Protein AF-0000000080815130 (afdb_homodimer)

InterPro domains:
  IPR001870 B30.2/SPRY domain [PS50188] (35-222)
  IPR003877 SPRY domain [PF00622] (107-209)
  IPR003877 SPRY domain [SM00449] (105-220)
  IPR003879 Butyrophylin-like, SPRY domain [PR01407] (51-68)
  IPR003879 Butyrophylin-like, SPRY domain [PR01407] (68-85)
  IPR003879 Butyrophylin-like, SPRY domain [PR01407] (90-114)
  IPR003879 Butyrophylin-like, SPRY domain [PR01407] (159-183)
  IPR003879 Butyrophylin-like, SPRY domain [PR01407] (189-207)
  IPR006574 SPRY-associated [PF13765] (55-103)
  IPR006574 SPRY-associated [SM00589] (52-104)
  IPR013320 Concanavalin A-like lectin/glucanase domain superfamily [SSF49899] (47-218)
  IPR043136 B30.2/SPRY domain superfamily [G3DSA:2.60.120.920] (41-221)
  IPR050143 Tripartite motif-containing [PTHR24103] (24-208)

pLDDT: mean 78.41, std 22.87, range [30.05, 98.38]

Radius of gyration: 26.09 Å; Cα contacts (8 Å, |Δi|>4): 873; chains: 2; bounding box: 46×96×56 Å

Foldseek 3Di:
DVVVVLVVLVVVVVVVVVPDPPDPVVCVVVCVVCVVPPDLLVVVVVLCVPAEDFKFWDPVQWAPQKDADPVRFKIFGDDPPDPPVPPDDPDDFKTKTWIPDKAQADKHKWKKFDAPAQKKKWFKWFDDPPDPDDDPIFTFIWMHDPRWTWTDGPRIDTWDDPDDARMKMWMDHNVQQKIWIARPVVRHTTDMDGDNHPGIMIIMMIGGNDGRMMGIDGPVND/DVVVVLVVLVVVVVVVVVPDPPDPVVCVVVCVVCVVPPDLLVVVVVLCVPAEDFKFWDPVQWAPQKDADPVRFKIFGDDPPDPPVPPDDPDDFKTKTWIPDKAQADKHKWKKFDAPAQKKKWFKWFDDPPDPDDDPIFTFIWMHDPRWTWTDGPRIDTWDDPDDARMKMWMDHNVQQKIWIARPVVRHTTDMDHDNHPGIMIIMMIGGNDGRMMGIDGPVND

Organism: Erinaceus europaeus (NCBI:txid9365)

Structure (mmCIF, N/CA/C/O backbone):
data_AF-0000000080815130-model_v1
#
loop_
_entity.id
_entity.type
_entity.pdbx_description
1 polymer 'Tripartite motif-containing protein 75-like'
#
loop_
_atom_site.group_PDB
_atom_site.id
_atom_site.type_symbol
_atom_site.label_atom_id
_atom_site.label_alt_id
_atom_site.label_comp_id
_atom_site.label_asym_id
_atom_site.label_entity_id
_atom_site.label_seq_id
_atom_site.pdbx_PDB_ins_code
_atom_site.Cartn_x
_atom_site.Cartn_y
_atom_site.Cartn_z
_atom_site.occupancy
_atom_site.B_iso_or_equiv
_atom_site.auth_seq_id
_atom_site.auth_comp_id
_atom_site.auth_asym_id
_atom_site.auth_atom_id
_atom_site.pdbx_PDB_model_num
ATOM 1 N N . MET A 1 1 ? 14.438 32.531 4.113 1 30.05 1 MET A N 1
ATOM 2 C CA . MET A 1 1 ? 14.883 32.594 2.725 1 30.05 1 MET A CA 1
ATOM 3 C C . MET A 1 1 ? 14.625 31.281 2.01 1 30.05 1 MET A C 1
ATOM 5 O O . MET A 1 1 ? 14.953 31.125 0.829 1 30.05 1 MET A O 1
ATOM 9 N N . PRO A 1 2 ? 14.461 30.25 2.77 1 33.62 2 PRO A N 1
ATOM 10 C CA . PRO A 1 2 ? 14.258 28.922 2.205 1 33.62 2 PRO A CA 1
ATOM 11 C C . PRO A 1 2 ? 12.867 28.734 1.607 1 33.62 2 PRO A C 1
ATOM 13 O O . PRO A 1 2 ? 12.695 27.969 0.656 1 33.62 2 PRO A O 1
ATOM 16 N N . ASP A 1 3 ? 11.914 29.516 2.076 1 37.28 3 ASP A N 1
ATOM 17 C CA . ASP A 1 3 ? 10.531 29.484 1.598 1 37.28 3 ASP A CA 1
ATOM 18 C C . ASP A 1 3 ? 10.445 29.953 0.15 1 37.28 3 ASP A C 1
ATOM 20 O O . ASP A 1 3 ? 9.672 29.406 -0.642 1 37.28 3 ASP A O 1
ATOM 24 N N . MET A 1 4 ? 11.195 31.031 -0.227 1 35.88 4 MET A N 1
ATOM 25 C CA . MET A 1 4 ? 11.211 31.578 -1.583 1 35.88 4 MET A CA 1
ATOM 26 C C . MET A 1 4 ? 11.781 30.562 -2.568 1 35.88 4 MET A C 1
ATOM 28 O O . MET A 1 4 ? 11.469 30.594 -3.758 1 35.88 4 MET A O 1
ATOM 32 N N . LYS A 1 5 ? 12.531 29.688 -2.033 1 39.91 5 LYS A N 1
ATOM 33 C CA . LYS A 1 5 ? 13.133 28.719 -2.949 1 39.91 5 LYS A CA 1
ATOM 34 C C . LYS A 1 5 ? 12.117 27.656 -3.359 1 39.91 5 LYS A C 1
ATOM 36 O O . LYS A 1 5 ? 12.086 27.234 -4.52 1 39.91 5 LYS A O 1
ATOM 41 N N . LEU A 1 6 ? 11.344 27.188 -2.412 1 38.28 6 LEU A N 1
ATOM 42 C CA . LEU A 1 6 ? 10.32 26.219 -2.764 1 38.28 6 LEU A CA 1
ATOM 43 C C . LEU A 1 6 ? 9.32 26.797 -3.75 1 38.28 6 LEU A C 1
ATOM 45 O O . LEU A 1 6 ? 8.953 26.156 -4.734 1 38.28 6 LEU A O 1
ATOM 49 N N . LEU A 1 7 ? 9 28.062 -3.531 1 42.09 7 LEU A N 1
ATOM 50 C CA . LEU A 1 7 ? 8.078 28.734 -4.445 1 42.09 7 LEU A CA 1
ATOM 51 C C . LEU A 1 7 ? 8.727 28.922 -5.816 1 42.09 7 LEU A C 1
ATOM 53 O O . LEU A 1 7 ? 8.07 28.75 -6.844 1 42.09 7 LEU A O 1
ATOM 57 N N . SER A 1 8 ? 9.945 29.25 -5.816 1 46.03 8 SER A N 1
ATOM 58 C CA . SER A 1 8 ? 10.648 29.422 -7.086 1 46.03 8 SER A CA 1
ATOM 59 C C . SER A 1 8 ? 10.82 28.094 -7.801 1 46.03 8 SER A C 1
ATOM 61 O O . SER A 1 8 ? 10.75 28.016 -9.031 1 46.03 8 SER A O 1
ATOM 63 N N . GLU A 1 9 ? 11 27.109 -7.008 1 40.75 9 GLU A N 1
ATOM 64 C CA . GLU A 1 9 ? 11.133 25.797 -7.613 1 40.75 9 GLU A CA 1
ATOM 65 C C . GLU A 1 9 ? 9.789 25.297 -8.148 1 40.75 9 GLU A C 1
ATOM 67 O O . GLU A 1 9 ? 9.727 24.703 -9.234 1 40.75 9 GLU A O 1
ATOM 72 N N . VAL A 1 10 ? 8.766 25.688 -7.531 1 42.09 10 VAL A N 1
ATOM 73 C CA . VAL A 1 10 ? 7.43 25.359 -8.023 1 42.09 10 VAL A CA 1
ATOM 74 C C . VAL A 1 10 ? 7.156 26.141 -9.312 1 42.09 10 VAL A C 1
ATOM 76 O O . VAL A 1 10 ? 6.629 25.578 -10.273 1 42.09 10 VAL A O 1
ATOM 79 N N . LYS A 1 11 ? 7.539 27.391 -9.281 1 42.78 11 LYS A N 1
ATOM 80 C CA . LYS A 1 11 ? 7.367 28.172 -10.5 1 42.78 11 LYS A CA 1
ATOM 81 C C . LYS A 1 11 ? 8.18 27.594 -11.648 1 42.78 11 LYS A C 1
ATOM 83 O O . LYS A 1 11 ? 7.707 27.547 -12.789 1 42.78 11 LYS A O 1
ATOM 88 N N . ARG A 1 12 ? 9.32 27.078 -11.406 1 38.91 12 ARG A N 1
ATOM 89 C CA . ARG A 1 12 ? 10.172 26.5 -12.438 1 38.91 12 ARG A CA 1
ATOM 90 C C . ARG A 1 12 ? 9.586 25.188 -12.945 1 38.91 12 ARG A C 1
ATOM 92 O O . ARG A 1 12 ? 9.562 24.922 -14.148 1 38.91 12 ARG A O 1
ATOM 99 N N . ILE A 1 13 ? 9.07 24.453 -12.047 1 38.16 13 ILE A N 1
ATOM 100 C CA . ILE A 1 13 ? 8.547 23.156 -12.453 1 38.16 13 ILE A CA 1
ATOM 101 C C . ILE A 1 13 ? 7.258 23.344 -13.25 1 38.16 13 ILE A C 1
ATOM 103 O O . ILE A 1 13 ? 7.016 22.641 -14.234 1 38.16 13 ILE A O 1
ATOM 107 N N . HIS A 1 14 ? 6.516 24.391 -12.922 1 40.09 14 HIS A N 1
ATOM 108 C CA . HIS A 1 14 ? 5.305 24.672 -13.688 1 40.09 14 HIS A CA 1
ATOM 109 C C . HIS A 1 14 ? 5.633 24.969 -15.148 1 40.09 14 HIS A C 1
ATOM 111 O O . HIS A 1 14 ? 4.914 24.531 -16.047 1 40.09 14 HIS A O 1
ATOM 117 N N . HIS A 1 15 ? 6.684 25.672 -15.391 1 40.28 15 HIS A N 1
ATOM 118 C CA . HIS A 1 15 ? 7.07 25.984 -16.766 1 40.28 15 HIS A CA 1
ATOM 119 C C . HIS A 1 15 ? 7.484 24.719 -17.516 1 40.28 15 HIS A C 1
ATOM 121 O O . HIS A 1 15 ? 7.188 24.578 -18.703 1 40.28 15 HIS A O 1
ATOM 127 N N . ILE A 1 16 ? 8.125 23.844 -16.844 1 37.72 16 ILE A N 1
ATOM 128 C CA . ILE A 1 16 ? 8.578 22.641 -17.516 1 37.72 16 ILE A CA 1
ATOM 129 C C . ILE A 1 16 ? 7.383 21.75 -17.859 1 37.72 16 ILE A C 1
ATOM 131 O O . ILE A 1 16 ? 7.324 21.172 -18.938 1 37.72 16 ILE A O 1
ATOM 135 N N . TYR A 1 17 ? 6.449 21.703 -16.984 1 36.94 17 TYR A N 1
ATOM 136 C CA . TYR A 1 17 ? 5.316 20.828 -17.266 1 36.94 17 TYR A CA 1
ATOM 137 C C . TYR A 1 17 ? 4.418 21.422 -18.344 1 36.94 17 TYR A C 1
ATOM 139 O O . TYR A 1 17 ? 3.771 20.672 -19.094 1 36.94 17 TYR A O 1
ATOM 147 N N . GLU A 1 18 ? 4.266 22.719 -18.469 1 39.62 18 GLU A N 1
ATOM 148 C CA . GLU A 1 18 ? 3.453 23.281 -19.547 1 39.62 18 GLU A CA 1
ATOM 149 C C . GLU A 1 18 ? 4.016 22.922 -20.922 1 39.62 18 GLU A C 1
ATOM 15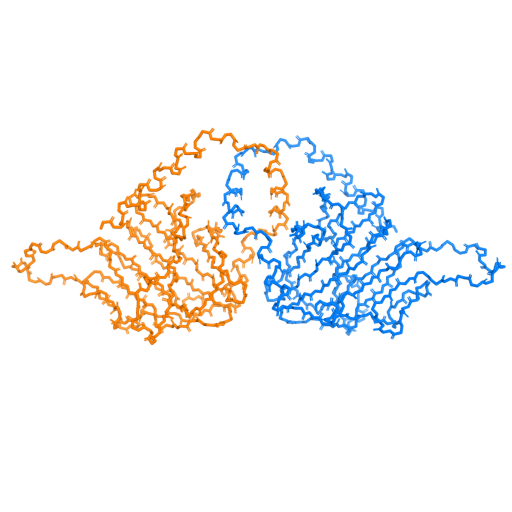1 O O . GLU A 1 18 ? 3.268 22.797 -21.891 1 39.62 18 GLU A O 1
ATOM 156 N N . SER A 1 19 ? 5.25 22.875 -21.062 1 37.41 19 SER A N 1
ATOM 157 C CA . SER A 1 19 ? 5.762 22.688 -22.422 1 37.41 19 SER A CA 1
ATOM 158 C C . SER A 1 19 ? 5.852 21.219 -22.781 1 37.41 19 SER A C 1
ATOM 160 O O . SER A 1 19 ? 6.102 20.859 -23.938 1 37.41 19 SER A O 1
ATOM 162 N N . ARG A 1 20 ? 6.145 20.375 -21.875 1 34.22 20 ARG A N 1
ATOM 163 C CA . ARG A 1 20 ? 6.371 19.016 -22.375 1 34.22 20 ARG A CA 1
ATOM 164 C C . ARG A 1 20 ? 5.051 18.281 -22.594 1 34.22 20 ARG A C 1
ATOM 166 O O . ARG A 1 20 ? 4.246 18.156 -21.672 1 34.22 20 ARG A O 1
ATOM 173 N N . GLU A 1 21 ? 4.652 18.031 -23.812 1 34.66 21 GLU A N 1
ATOM 174 C CA . GLU A 1 21 ? 3.654 17.094 -24.312 1 34.66 21 GLU A CA 1
ATOM 175 C C . GLU A 1 21 ? 3.756 15.75 -23.578 1 34.66 21 GLU A C 1
ATOM 177 O O . GLU A 1 21 ? 4.809 15.109 -23.594 1 34.66 21 GLU A O 1
ATOM 182 N N . VAL A 1 22 ? 3.24 15.578 -22.438 1 34.84 22 VAL A N 1
ATOM 183 C CA . VAL A 1 22 ? 3.223 14.266 -21.797 1 34.84 22 VAL A CA 1
ATOM 184 C C . VAL A 1 22 ? 2.824 13.203 -22.828 1 34.84 22 VAL A C 1
ATOM 186 O O . VAL A 1 22 ? 1.737 13.266 -23.406 1 34.84 22 VAL A O 1
ATOM 189 N N . PRO A 1 23 ? 3.711 12.5 -23.438 1 30.81 23 PRO A N 1
ATOM 190 C CA . PRO A 1 23 ? 3.33 11.508 -24.453 1 30.81 23 PRO A CA 1
ATOM 191 C C . PRO A 1 23 ? 2.193 10.602 -23.984 1 30.81 23 PRO A C 1
ATOM 193 O O . PRO A 1 23 ? 2.107 10.266 -22.797 1 30.81 23 PRO A O 1
ATOM 196 N N . ALA A 1 24 ? 1.077 10.43 -24.703 1 33.16 24 ALA A N 1
ATOM 197 C CA . ALA A 1 24 ? -0.105 9.57 -24.688 1 33.16 24 ALA A CA 1
ATOM 198 C C . ALA A 1 24 ? 0.259 8.141 -24.281 1 33.16 24 ALA A C 1
ATOM 200 O O . ALA A 1 24 ? -0.512 7.473 -23.594 1 33.16 24 ALA A O 1
ATOM 201 N N . VAL A 1 25 ? 1.312 7.637 -24.734 1 32.34 25 VAL A N 1
ATOM 202 C CA . VAL A 1 25 ? 1.689 6.234 -24.594 1 32.34 25 VAL A CA 1
ATOM 203 C C . VAL A 1 25 ? 1.874 5.895 -23.109 1 32.34 25 VAL A C 1
ATOM 205 O O . VAL A 1 25 ? 1.517 4.797 -22.672 1 32.34 25 VAL A O 1
ATOM 208 N N . CYS A 1 26 ? 2.496 6.773 -22.359 1 34.78 26 CYS A N 1
ATOM 209 C CA . CYS A 1 26 ? 2.83 6.496 -20.969 1 34.78 26 CYS A CA 1
ATOM 210 C C . CYS A 1 26 ? 1.57 6.395 -20.109 1 34.78 26 CYS A C 1
ATOM 212 O O . CYS A 1 26 ? 1.555 5.688 -19.109 1 34.78 26 CYS A O 1
ATOM 214 N N . PHE A 1 27 ? 0.485 7.039 -20.5 1 33.75 27 PHE A N 1
ATOM 215 C CA . PHE A 1 27 ? -0.77 7.125 -19.766 1 33.75 27 PHE A CA 1
ATOM 216 C C . PHE A 1 27 ? -1.493 5.781 -19.766 1 33.75 27 PHE A C 1
ATOM 218 O O . PHE A 1 27 ? -2.082 5.383 -18.766 1 33.75 27 PHE A O 1
ATOM 225 N N . SER A 1 28 ? -1.523 5.168 -20.938 1 37.25 28 SER A N 1
ATOM 226 C CA . SER A 1 28 ? -2.287 3.932 -21.062 1 37.25 28 SER A CA 1
ATOM 227 C C . SER A 1 28 ? -1.738 2.836 -20.156 1 37.25 28 SER A C 1
ATOM 229 O O . SER A 1 28 ? -2.502 2.08 -19.562 1 37.25 28 SER A O 1
ATOM 231 N N . GLN A 1 29 ? -0.447 2.688 -20.141 1 37.81 29 GLN A N 1
ATOM 232 C CA . GLN A 1 29 ? 0.174 1.676 -19.297 1 37.81 29 GLN A CA 1
ATOM 233 C C . GLN A 1 29 ? -0.052 1.982 -17.812 1 37.81 29 GLN A C 1
ATOM 235 O O . GLN A 1 29 ? -0.327 1.079 -17.016 1 37.81 29 GLN A O 1
ATOM 240 N N . LEU A 1 30 ? 0.052 3.299 -17.516 1 37.22 30 LEU A N 1
ATOM 241 C CA . LEU A 1 30 ? -0.091 3.734 -16.125 1 37.22 30 LEU A CA 1
ATOM 242 C C . LEU A 1 30 ? -1.541 3.621 -15.672 1 37.22 30 LEU A C 1
ATOM 244 O O . LEU A 1 30 ? -1.81 3.184 -14.547 1 37.22 30 LEU A O 1
ATOM 248 N N . GLN A 1 31 ? -2.484 4.051 -16.547 1 39.28 31 GLN A N 1
ATOM 249 C CA . GLN A 1 31 ? -3.9 3.965 -16.203 1 39.28 31 GLN A CA 1
ATOM 250 C C . GLN A 1 31 ? -4.297 2.529 -15.859 1 39.28 31 GLN A C 1
ATOM 252 O O . GLN A 1 31 ? -5.086 2.299 -14.945 1 39.28 31 GLN A O 1
ATOM 257 N N . ARG A 1 32 ? -3.797 1.699 -16.75 1 39.44 32 ARG A N 1
ATOM 258 C CA . ARG A 1 32 ? -4.156 0.296 -16.578 1 39.44 32 ARG A CA 1
ATOM 259 C C . ARG A 1 32 ? -3.617 -0.249 -15.258 1 39.44 32 ARG A C 1
ATOM 261 O O . ARG A 1 32 ? -4.219 -1.143 -14.656 1 39.44 32 ARG A O 1
ATOM 268 N N . GLU A 1 33 ? -2.453 0.211 -14.898 1 39.91 33 GLU A N 1
ATOM 269 C CA . GLU A 1 33 ? -1.88 -0.242 -13.633 1 39.91 33 GLU A CA 1
ATOM 270 C C . GLU A 1 33 ? -2.682 0.281 -12.445 1 39.91 33 GLU A C 1
ATOM 272 O O . GLU A 1 33 ? -2.773 -0.384 -11.414 1 39.91 33 GLU A O 1
ATOM 277 N N . VAL A 1 34 ? -3.186 1.617 -12.516 1 38.94 34 VAL A N 1
ATOM 278 C CA . VAL A 1 34 ? -3.949 2.244 -11.438 1 38.94 34 VAL A CA 1
ATOM 279 C C . VAL A 1 34 ? -5.391 1.738 -11.469 1 38.94 34 VAL A C 1
ATOM 281 O O . VAL A 1 34 ? -6.012 1.563 -10.414 1 38.94 34 VAL A O 1
ATOM 284 N N . TYR A 1 35 ? -5.988 1.556 -12.641 1 37.84 35 TYR A N 1
ATOM 285 C CA . TYR A 1 35 ? -7.406 1.221 -12.727 1 37.84 35 TYR A CA 1
ATOM 286 C C . TYR A 1 35 ? -7.707 -0.064 -11.961 1 37.84 35 TYR A C 1
ATOM 288 O O . TYR A 1 35 ? -8.859 -0.321 -11.594 1 37.84 35 TYR A O 1
ATOM 296 N N . HIS A 1 36 ? -6.805 -0.919 -12.07 1 38.12 36 HIS A N 1
ATOM 297 C CA . HIS A 1 36 ? -7.211 -2.186 -11.477 1 38.12 36 HIS A CA 1
ATOM 298 C C . HIS A 1 36 ? -7.184 -2.113 -9.953 1 38.12 36 HIS A C 1
ATOM 300 O O . HIS A 1 36 ? -7.266 -3.141 -9.273 1 38.12 36 HIS A O 1
ATOM 306 N N . LEU A 1 37 ? -6.809 -0.895 -9.539 1 39.03 37 LEU A N 1
ATOM 307 C CA . LEU A 1 37 ? -6.895 -0.784 -8.086 1 39.03 37 LEU A CA 1
ATOM 308 C C . LEU A 1 37 ? -8.344 -0.585 -7.641 1 39.03 37 LEU A C 1
ATOM 310 O O . LEU A 1 37 ? -9.117 0.084 -8.32 1 39.03 37 LEU A O 1
ATOM 314 N N . PRO A 1 38 ? -9.031 -1.46 -7.031 1 40.84 38 PRO A N 1
ATOM 315 C CA . PRO A 1 38 ? -10.336 -1.141 -6.453 1 40.84 38 PRO A CA 1
ATOM 316 C C . PRO A 1 38 ? -10.492 0.341 -6.117 1 40.84 38 PRO A C 1
ATOM 318 O O . PRO A 1 38 ? -9.492 1.044 -5.949 1 40.84 38 PRO A O 1
ATOM 321 N N . PRO A 1 39 ? -11.727 0.839 -6.32 1 44.66 39 PRO A N 1
ATOM 322 C CA . PRO A 1 39 ? -11.945 2.225 -5.902 1 44.66 39 PRO A CA 1
ATOM 323 C C . PRO A 1 39 ? -11.164 2.594 -4.645 1 44.66 39 PRO A C 1
ATOM 325 O O . PRO A 1 39 ? -11.109 1.81 -3.693 1 44.66 39 PRO A O 1
ATOM 328 N N . LEU A 1 40 ? -10.109 3.576 -4.824 1 49.91 40 LEU A N 1
ATOM 329 C CA . LEU A 1 40 ? -9.328 4.223 -3.771 1 49.91 40 LEU A CA 1
ATOM 330 C C . LEU A 1 40 ? -10.148 4.355 -2.492 1 49.91 40 LEU A C 1
ATOM 332 O O . LEU A 1 40 ? -9.609 4.223 -1.391 1 49.91 40 LEU A O 1
ATOM 336 N N . GLU A 1 41 ? -11.508 4.359 -2.744 1 56.53 41 GLU A N 1
ATOM 337 C CA . GLU A 1 41 ? -12.359 4.539 -1.573 1 56.53 41 GLU A CA 1
ATOM 338 C C . GLU A 1 41 ? -12.281 3.334 -0.641 1 56.53 41 GLU A C 1
ATOM 340 O O . GLU A 1 41 ? -12.234 3.49 0.581 1 56.53 41 GLU A O 1
ATOM 345 N N . SER A 1 42 ? -12.008 2.199 -1.234 1 69 42 SER A N 1
ATOM 346 C CA . SER A 1 42 ? -11.977 0.992 -0.414 1 69 42 SER A CA 1
ATOM 347 C C . SER A 1 42 ? -10.648 0.872 0.334 1 69 42 SER A C 1
ATOM 349 O O . SER A 1 42 ? -10.625 0.467 1.498 1 69 42 SER A O 1
ATOM 351 N N . ALA A 1 43 ? -9.695 1.518 -0.185 1 76.75 43 ALA A N 1
ATOM 352 C CA . ALA A 1 43 ? -8.406 1.425 0.495 1 76.75 43 ALA A CA 1
ATOM 353 C C . ALA A 1 43 ? -8.391 2.287 1.755 1 76.75 43 ALA A C 1
ATOM 355 O O . ALA A 1 43 ? -7.957 1.834 2.816 1 76.75 43 ALA A O 1
ATOM 356 N N . LEU A 1 44 ? -9.023 3.492 1.638 1 87.31 44 LEU A N 1
ATOM 357 C CA . LEU A 1 44 ? -9.031 4.395 2.785 1 87.31 44 LEU A CA 1
ATOM 358 C C . LEU A 1 44 ? -9.898 3.836 3.908 1 87.31 44 LEU A C 1
ATOM 360 O O . LEU A 1 44 ? -9.547 3.941 5.086 1 87.31 44 LEU A O 1
ATOM 364 N N . GLU A 1 45 ? -11 3.254 3.568 1 89.06 45 GLU A N 1
ATOM 365 C CA . GLU A 1 45 ? -11.875 2.666 4.578 1 89.06 45 GLU A CA 1
ATOM 366 C C . GLU A 1 45 ? -11.148 1.587 5.375 1 89.06 45 GLU A C 1
ATOM 368 O O . GLU A 1 45 ? -11.258 1.537 6.602 1 89.06 45 GLU A O 1
ATOM 373 N N . LYS A 1 46 ? -10.461 0.763 4.73 1 90.19 46 LYS A N 1
ATOM 374 C CA . LYS A 1 46 ? -9.711 -0.291 5.414 1 90.19 46 LYS A CA 1
ATOM 375 C C . LYS A 1 46 ? -8.602 0.294 6.277 1 90.19 46 LYS A C 1
ATOM 377 O O . LYS A 1 46 ? -8.375 -0.159 7.402 1 90.19 46 LYS A O 1
ATOM 382 N N . ILE A 1 47 ? -7.93 1.26 5.672 1 93.44 47 ILE A N 1
ATOM 383 C CA . ILE A 1 47 ? -6.879 1.939 6.422 1 93.44 47 ILE A CA 1
ATOM 384 C C . ILE A 1 47 ? -7.461 2.531 7.703 1 93.44 47 ILE A C 1
ATOM 386 O O . ILE A 1 47 ? -6.891 2.369 8.781 1 93.44 47 ILE A O 1
ATOM 390 N N . GLN A 1 48 ? -8.633 3.189 7.574 1 93.31 48 GLN A N 1
ATOM 391 C CA . GLN A 1 48 ? -9.305 3.812 8.711 1 93.31 48 GLN A CA 1
ATOM 392 C C . GLN A 1 48 ? -9.672 2.779 9.766 1 93.31 48 GLN A C 1
ATOM 394 O O . GLN A 1 48 ? -9.508 3.023 10.969 1 93.31 48 GLN A O 1
ATOM 399 N N . GLN A 1 49 ? -10.109 1.715 9.328 1 91.31 49 GLN A N 1
ATOM 400 C CA . GLN A 1 49 ? -10.602 0.683 10.234 1 91.31 49 GLN A CA 1
ATOM 401 C C . GLN A 1 49 ? -9.445 -0.019 10.945 1 91.31 49 GLN A C 1
ATOM 403 O O . GLN A 1 49 ? -9.547 -0.364 12.125 1 91.31 49 GLN A O 1
ATOM 408 N N . LYS A 1 50 ? -8.352 -0.121 10.305 1 93.38 50 LYS A N 1
ATOM 409 C CA . LYS A 1 50 ? -7.332 -1.034 10.82 1 93.38 50 LYS A CA 1
ATOM 410 C C . LYS A 1 50 ? -6.195 -0.269 11.492 1 93.38 50 LYS A C 1
ATOM 412 O O . LYS A 1 50 ? -5.535 -0.792 12.391 1 93.38 50 LYS A O 1
ATOM 417 N N . PHE A 1 51 ? -5.961 0.996 11.102 1 96.06 51 PHE A N 1
ATOM 418 C CA . PHE A 1 51 ? -4.672 1.562 11.484 1 96.06 51 PHE A CA 1
ATOM 419 C C . PHE A 1 51 ? -4.859 2.92 12.156 1 96.06 51 PHE A C 1
ATOM 421 O O . PHE A 1 51 ? -3.91 3.701 12.258 1 96.06 51 PHE A O 1
ATOM 428 N N . ARG A 1 52 ? -6.012 3.189 12.578 1 95.12 52 ARG A N 1
ATOM 429 C CA . ARG A 1 52 ? -6.246 4.465 13.25 1 95.12 52 ARG A CA 1
ATOM 430 C C . ARG A 1 52 ? -5.402 4.582 14.516 1 95.12 52 ARG A C 1
ATOM 432 O O . ARG A 1 52 ? -5.418 3.688 15.359 1 95.12 52 ARG A O 1
ATOM 439 N N . ALA A 1 53 ? -4.609 5.645 14.602 1 95.38 53 ALA A N 1
ATOM 440 C CA . ALA A 1 53 ? -3.777 5.922 15.766 1 95.38 53 ALA A CA 1
ATOM 441 C C . ALA A 1 53 ? -4.277 7.152 16.516 1 95.38 53 ALA A C 1
ATOM 443 O O . ALA A 1 53 ? -4.867 8.055 15.922 1 95.38 53 ALA A O 1
ATOM 444 N N . GLU A 1 54 ? -4.012 7.137 17.812 1 93.62 54 GLU A N 1
ATOM 445 C CA . GLU A 1 54 ? -4.305 8.312 18.625 1 93.62 54 GLU A CA 1
ATOM 446 C C . GLU A 1 54 ? -3.152 9.312 18.578 1 93.62 54 GLU A C 1
ATOM 448 O O . GLU A 1 54 ? -2.184 9.188 19.328 1 93.62 54 GLU A O 1
ATOM 453 N N . VAL A 1 55 ? -3.328 10.266 17.766 1 97.06 55 VAL A N 1
ATOM 454 C CA . VAL A 1 55 ? -2.326 11.312 17.641 1 97.06 55 VAL A CA 1
ATOM 455 C C . VAL A 1 55 ? -2.805 12.57 18.375 1 97.06 55 VAL A C 1
ATOM 457 O O . VAL A 1 55 ? -3.965 12.969 18.25 1 97.06 55 VAL A O 1
ATOM 460 N N . THR A 1 56 ? -1.889 13.133 19.188 1 98 56 THR A N 1
ATOM 461 C CA . THR A 1 56 ? -2.15 14.383 19.891 1 98 56 THR A CA 1
ATOM 462 C C . THR A 1 56 ? -1.037 15.391 19.625 1 98 56 THR A C 1
ATOM 464 O O . THR A 1 56 ? 0.01 15.039 19.078 1 98 56 THR A O 1
ATOM 467 N N . LEU A 1 57 ? -1.328 16.641 20 1 98.31 57 LEU A N 1
ATOM 468 C CA . LEU A 1 57 ? -0.345 17.703 19.828 1 98.31 57 LEU A CA 1
ATOM 469 C C . LEU A 1 57 ? 0.575 17.781 21.047 1 98.31 57 LEU A C 1
ATOM 471 O O . LEU A 1 57 ? 0.134 17.578 22.172 1 98.31 57 LEU A O 1
ATOM 475 N N . ASP A 1 58 ? 1.876 18.094 20.812 1 97.88 58 ASP A N 1
ATOM 476 C CA . ASP A 1 58 ? 2.85 18.312 21.875 1 97.88 58 ASP A CA 1
ATOM 477 C C . ASP A 1 58 ? 2.992 19.797 22.188 1 97.88 58 ASP A C 1
ATOM 479 O O . ASP A 1 58 ? 3.693 20.531 21.484 1 97.88 58 ASP A O 1
ATOM 483 N N . PRO A 1 59 ? 2.418 20.203 23.297 1 97.31 59 PRO A N 1
ATOM 484 C CA . PRO A 1 59 ? 2.459 21.641 23.594 1 97.31 59 PRO A CA 1
ATOM 485 C C . PRO A 1 59 ? 3.881 22.172 23.766 1 97.31 59 PRO A C 1
ATOM 487 O O . PRO A 1 59 ? 4.129 23.359 23.531 1 97.31 59 PRO A O 1
ATOM 490 N N . HIS A 1 60 ? 4.852 21.312 24.109 1 96.38 60 HIS A N 1
ATOM 491 C CA . HIS A 1 60 ? 6.219 21.734 24.359 1 96.38 60 HIS A CA 1
ATOM 492 C C . HIS A 1 60 ? 6.945 22.062 23.047 1 96.38 60 HIS A C 1
ATOM 494 O O . HIS A 1 60 ? 8.016 22.672 23.062 1 96.38 60 HIS A O 1
ATOM 500 N N . THR A 1 61 ? 6.359 21.656 21.875 1 95.62 61 THR A N 1
ATOM 501 C CA . THR A 1 61 ? 6.984 21.922 20.594 1 95.62 61 THR A CA 1
ATOM 502 C C . THR A 1 61 ? 6.254 23.047 19.859 1 95.62 61 THR A C 1
ATOM 504 O O . THR A 1 61 ? 6.688 23.484 18.781 1 95.62 61 THR A O 1
ATOM 507 N N . ALA A 1 62 ? 5.168 23.516 20.453 1 96.56 62 ALA A N 1
ATOM 508 C CA . ALA A 1 62 ? 4.32 24.484 19.766 1 96.56 62 ALA A CA 1
ATOM 509 C C . ALA A 1 62 ? 4.992 25.859 19.719 1 96.56 62 ALA A C 1
ATOM 511 O O . ALA A 1 62 ? 5.59 26.297 20.703 1 96.56 62 ALA A O 1
ATOM 512 N N . ASP A 1 63 ? 4.953 26.5 18.578 1 95.06 63 ASP A N 1
ATOM 513 C CA . ASP A 1 63 ? 5.324 27.906 18.469 1 95.06 63 ASP A CA 1
ATOM 514 C C . ASP A 1 63 ? 4.656 28.734 19.562 1 95.06 63 ASP A C 1
ATOM 516 O O . ASP A 1 63 ? 3.482 28.531 19.875 1 95.06 63 ASP A O 1
ATOM 520 N N . PRO A 1 64 ? 5.32 29.734 20.062 1 92.31 64 PRO A N 1
ATOM 521 C CA . PRO A 1 64 ? 4.793 30.531 21.172 1 92.31 64 PRO A CA 1
ATOM 522 C C . PRO A 1 64 ? 3.502 31.25 20.828 1 92.31 64 PRO A C 1
ATOM 524 O O . PRO A 1 64 ? 2.725 31.609 21.703 1 92.31 64 PRO A O 1
ATOM 527 N N . HIS A 1 65 ? 3.318 31.516 19.531 1 92.56 65 HIS A N 1
ATOM 528 C CA . HIS A 1 65 ? 2.129 32.25 19.125 1 92.56 65 HIS A CA 1
ATOM 529 C C . HIS A 1 65 ? 0.918 31.328 19.016 1 92.56 65 HIS A C 1
ATOM 531 O O . HIS A 1 65 ? -0.193 31.781 18.734 1 92.56 65 HIS A O 1
ATOM 537 N N . LEU A 1 66 ? 1.134 30.031 19.328 1 95.12 66 LEU A N 1
ATOM 538 C CA . LEU A 1 66 ? 0.053 29.062 19.203 1 95.12 66 LEU A CA 1
ATOM 539 C C . LEU A 1 66 ? -0.445 28.641 20.578 1 95.12 66 LEU A C 1
ATOM 541 O O . LEU A 1 66 ? 0.325 28.609 21.547 1 95.12 66 LEU A O 1
ATOM 545 N N . CYS A 1 67 ? -1.738 28.359 20.656 1 95.31 67 CYS A N 1
ATOM 546 C CA . CYS A 1 67 ? -2.369 27.766 21.844 1 95.31 67 CYS A CA 1
ATOM 547 C C . CYS A 1 67 ? -2.875 26.359 21.547 1 95.31 67 CYS A C 1
ATOM 549 O O . CYS A 1 67 ? -3.672 26.172 20.625 1 95.31 67 CYS A O 1
ATOM 551 N N . VAL A 1 68 ? -2.432 25.391 22.328 1 97.31 68 VAL A N 1
ATOM 552 C CA . VAL A 1 68 ? -2.893 24.016 22.219 1 97.31 68 VAL A CA 1
ATOM 553 C C . VAL A 1 68 ? -4.02 23.766 23.219 1 97.31 68 VAL A C 1
ATOM 555 O O . VAL A 1 68 ? -3.934 24.172 24.375 1 97.31 68 VAL A O 1
ATOM 558 N N . SER A 1 69 ? -5.039 23.141 22.766 1 96.94 69 SER A N 1
ATOM 559 C CA . SER A 1 69 ? -6.188 22.875 23.625 1 96.94 69 SER A CA 1
ATOM 560 C C . SER A 1 69 ? -5.809 21.953 24.781 1 96.94 69 SER A C 1
ATOM 562 O O . SER A 1 69 ? -4.762 21.312 24.75 1 96.9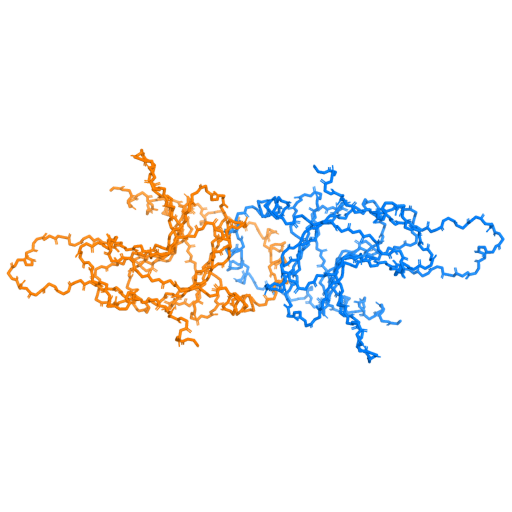4 69 SER A O 1
ATOM 564 N N . LYS A 1 70 ? -6.676 21.891 25.797 1 95.56 70 LYS A N 1
ATOM 565 C CA . LYS A 1 70 ? -6.434 21.094 26.984 1 95.56 70 LYS A CA 1
ATOM 566 C C . LYS A 1 70 ? -6.336 19.609 26.641 1 95.56 70 LYS A C 1
ATOM 568 O O . LYS A 1 70 ? -5.512 18.891 27.219 1 95.56 70 LYS A O 1
ATOM 573 N N . ASP A 1 71 ? -7.16 19.109 25.703 1 94.81 71 ASP A N 1
ATOM 574 C CA . ASP A 1 71 ? -7.152 17.703 25.359 1 94.81 71 ASP A CA 1
ATOM 575 C C . ASP A 1 71 ? -6.059 17.391 24.328 1 94.81 71 ASP A C 1
ATOM 577 O O . ASP A 1 71 ? -5.926 16.25 23.891 1 94.81 71 ASP A O 1
ATOM 581 N N . LYS A 1 72 ? -5.324 18.469 23.906 1 97.38 72 LYS A N 1
ATOM 582 C CA . LYS A 1 72 ? -4.164 18.359 23.016 1 97.38 72 LYS A CA 1
ATOM 583 C C . LYS A 1 72 ? -4.582 17.906 21.625 1 97.38 72 LYS A C 1
ATOM 585 O O . LYS A 1 72 ? -3.834 17.203 20.938 1 97.38 72 LYS A O 1
ATOM 590 N N . ARG A 1 73 ? -5.777 18.344 21.188 1 97 73 ARG A N 1
ATOM 591 C CA . ARG A 1 73 ? -6.266 17.875 19.891 1 97 73 ARG A CA 1
ATOM 592 C C . ARG A 1 73 ? -6.527 19.047 18.953 1 97 73 ARG A C 1
ATOM 594 O O . ARG A 1 73 ? -6.883 18.859 17.781 1 97 73 ARG A O 1
ATOM 601 N N . SER A 1 74 ? -6.352 20.203 19.422 1 97.31 74 SER A N 1
ATOM 602 C CA . SER A 1 74 ? -6.594 21.375 18.594 1 97.31 74 SER A CA 1
ATOM 603 C C . SER A 1 74 ? -5.555 22.469 18.844 1 97.31 74 SER A C 1
ATOM 605 O O . SER A 1 74 ? -4.992 22.547 19.938 1 97.31 74 SER A O 1
ATOM 607 N N . VAL A 1 75 ? -5.289 23.219 17.797 1 97.38 75 VAL A N 1
ATOM 608 C CA . VAL A 1 75 ? -4.352 24.328 17.938 1 97.38 75 VAL A CA 1
ATOM 609 C C . VAL A 1 75 ? -4.91 25.562 17.234 1 97.38 75 VAL A C 1
ATOM 611 O O . VAL A 1 75 ? -5.523 25.453 16.172 1 97.38 75 VAL A O 1
ATOM 614 N N . THR A 1 76 ? -4.746 26.719 17.844 1 93.75 76 THR A N 1
ATOM 615 C CA . THR A 1 76 ? -5.195 28 17.297 1 93.75 76 THR A CA 1
ATOM 616 C C . THR A 1 76 ? -4.191 29.109 17.625 1 93.75 76 THR A C 1
ATOM 618 O O . THR A 1 76 ? -3.287 28.906 18.438 1 93.75 76 THR A O 1
ATOM 621 N N . LEU A 1 77 ? -4.324 30.188 16.844 1 92 77 LEU A N 1
ATOM 622 C CA . LEU A 1 77 ? -3.518 31.359 17.141 1 92 77 LEU A CA 1
ATOM 623 C C . LEU A 1 77 ? -3.889 31.922 18.516 1 92 77 LEU A C 1
ATOM 625 O O . LEU A 1 77 ? -5.07 32.031 18.844 1 92 77 LEU A O 1
ATOM 629 N N . ARG A 1 78 ? -2.857 32.25 19.297 1 86.62 78 ARG A N 1
ATOM 630 C CA . ARG A 1 78 ? -3.088 32.844 20.609 1 86.62 78 ARG A CA 1
ATOM 631 C C . ARG A 1 78 ? -3.738 34.219 20.469 1 86.62 78 ARG A C 1
ATOM 633 O O . ARG A 1 78 ? -3.283 35.062 19.688 1 86.62 78 ARG A O 1
ATOM 640 N N . LYS A 1 79 ? -4.973 34.375 21.062 1 75.06 79 LYS A N 1
ATOM 641 C CA . LYS A 1 79 ? -5.621 35.688 21.094 1 75.06 79 LYS A CA 1
ATOM 642 C C . LYS A 1 79 ? -4.793 36.688 21.891 1 75.06 79 LYS A C 1
ATOM 644 O O . LYS A 1 79 ? -4.324 36.375 22.984 1 75.06 79 LYS A O 1
ATOM 649 N N . ARG A 1 80 ? -4.137 37.625 21.156 1 63.75 80 ARG A N 1
ATOM 650 C CA . ARG A 1 80 ? -3.414 38.656 21.906 1 63.75 80 ARG A CA 1
ATOM 651 C C . ARG A 1 80 ? -4.371 39.531 22.703 1 63.75 80 ARG A C 1
ATOM 653 O O . ARG A 1 80 ? -5.41 39.938 22.203 1 63.75 80 ARG A O 1
ATOM 660 N N . ARG A 1 81 ? -4.531 39.281 24.094 1 58.41 81 ARG A N 1
ATOM 661 C CA . ARG A 1 81 ? -5.348 40.156 24.938 1 58.41 81 ARG A CA 1
ATOM 662 C C . ARG A 1 81 ? -5.102 41.625 24.609 1 58.41 81 ARG A C 1
ATOM 664 O O . ARG A 1 81 ? -6.047 42.406 24.547 1 58.41 81 ARG A O 1
ATOM 671 N N . SER A 1 82 ? -3.928 42.281 25.094 1 52.56 82 SER A N 1
ATOM 672 C CA . SER A 1 82 ? -3.814 43.719 25.25 1 52.56 82 SER A CA 1
ATOM 673 C C . SER A 1 82 ? -3.436 44.406 23.938 1 52.56 82 SER A C 1
ATOM 675 O O . SER A 1 82 ? -2.631 43.875 23.172 1 52.56 82 SER A O 1
ATOM 677 N N . LYS A 1 83 ? -4.359 45.188 23.328 1 50.47 83 LYS A N 1
ATOM 678 C CA . LYS A 1 83 ? -4.223 46.156 22.25 1 50.47 83 LYS A CA 1
ATOM 679 C C . LYS A 1 83 ? -2.803 46.688 22.172 1 50.47 83 LYS A C 1
ATOM 681 O O . LYS A 1 83 ? -2.371 47.188 21.125 1 50.47 83 LYS A O 1
ATOM 686 N N . VAL A 1 84 ? -2.316 47.031 23.266 1 48.47 84 VAL A N 1
ATOM 687 C CA . VAL A 1 84 ? -1.139 47.906 23.297 1 48.47 84 VAL A CA 1
ATOM 688 C C . VAL A 1 84 ? 0.043 47.188 22.641 1 48.47 84 VAL A C 1
ATOM 690 O O . VAL A 1 84 ? 0.809 47.812 21.906 1 48.47 84 VAL A O 1
ATOM 693 N N . LEU A 1 85 ? 0.462 46 23.203 1 46.56 85 LEU A N 1
ATOM 694 C CA . LEU A 1 85 ? 1.71 45.375 22.766 1 46.56 85 LEU A CA 1
ATOM 695 C C . LEU A 1 85 ? 1.525 44.688 21.422 1 46.56 85 LEU A C 1
ATOM 697 O O . LEU A 1 85 ? 2.414 43.969 20.969 1 46.56 85 LEU A O 1
ATOM 701 N N . GLN A 1 86 ? 0.356 44.594 20.984 1 47.97 86 GLN A N 1
ATOM 702 C CA . GLN A 1 86 ? 0.115 43.969 19.688 1 47.97 86 GLN A CA 1
ATOM 703 C C . GLN A 1 86 ? 0.948 44.656 18.609 1 47.97 86 GLN A C 1
ATOM 705 O O . GLN A 1 86 ? 0.741 44.406 17.406 1 47.97 86 GLN A O 1
ATOM 710 N N . ARG A 1 87 ? 1.459 45.875 19 1 46.81 87 ARG A N 1
ATOM 711 C CA . ARG A 1 87 ? 2.141 46.531 17.906 1 46.81 87 ARG A CA 1
ATOM 712 C C . ARG A 1 87 ? 2.777 45.531 16.953 1 46.81 87 ARG A C 1
ATOM 714 O O . ARG A 1 87 ? 2.404 45.438 15.789 1 46.81 87 ARG A O 1
ATOM 721 N N . GLU A 1 88 ? 4.25 45.594 16.734 1 49.97 88 GLU A N 1
ATOM 722 C CA . GLU A 1 88 ? 5.176 45.438 15.609 1 49.97 88 GLU A CA 1
ATOM 723 C C . GLU A 1 88 ? 5.473 43.969 15.305 1 49.97 88 GLU A C 1
ATOM 725 O O . GLU A 1 88 ? 6.277 43.688 14.422 1 49.97 88 GLU A O 1
ATOM 730 N N . GLN A 1 89 ? 5.168 43.031 16.203 1 57.84 89 GLN A N 1
ATOM 731 C CA . GLN A 1 89 ? 5.941 41.875 15.781 1 57.84 89 GLN A CA 1
ATOM 732 C C . GLN A 1 89 ? 5.199 41.062 14.711 1 57.84 89 GLN A C 1
ATOM 734 O O . GLN A 1 89 ? 4.027 40.719 14.883 1 57.84 89 GLN A O 1
ATOM 739 N N . ARG A 1 90 ? 5.551 41.188 13.461 1 65.5 90 ARG A N 1
ATOM 740 C CA . ARG A 1 90 ? 5.102 40.406 12.305 1 65.5 90 ARG A CA 1
ATOM 741 C C . ARG A 1 90 ? 5.004 38.938 12.656 1 65.5 90 ARG A C 1
ATOM 743 O O . ARG A 1 90 ? 6 38.312 13.031 1 65.5 90 ARG A O 1
ATOM 750 N N . ILE A 1 91 ? 3.758 38.562 13.008 1 70.5 91 ILE A N 1
ATOM 751 C CA . ILE A 1 91 ? 3.582 37.156 13.242 1 70.5 91 ILE A CA 1
ATOM 752 C C . ILE A 1 91 ? 4.059 36.344 12.031 1 70.5 91 ILE A C 1
ATOM 754 O O . ILE A 1 91 ? 3.693 36.688 10.891 1 70.5 91 ILE A O 1
ATOM 758 N N . PRO A 1 92 ? 4.926 35.375 12.352 1 72.5 92 PRO A N 1
ATOM 759 C CA . PRO A 1 92 ? 5.41 34.531 11.234 1 72.5 92 PRO A CA 1
ATOM 760 C C . PRO A 1 92 ? 4.281 33.844 10.477 1 72.5 92 PRO A C 1
ATOM 762 O O . PRO A 1 92 ? 3.193 33.656 11.031 1 72.5 92 PRO A O 1
ATOM 765 N N . PHE A 1 93 ? 4.496 33.594 9.211 1 75.62 93 PHE A N 1
ATOM 766 C CA . PHE A 1 93 ? 3.514 32.969 8.336 1 75.62 93 PHE A CA 1
ATOM 767 C C . PHE A 1 93 ? 3.48 31.469 8.539 1 75.62 93 PHE A C 1
ATOM 769 O O . PHE A 1 93 ? 2.559 30.781 8.086 1 75.62 93 PHE A O 1
ATOM 776 N N . ASP A 1 94 ? 4.355 30.953 9.328 1 85.44 94 ASP A N 1
ATOM 777 C CA . ASP A 1 94 ? 4.41 29.5 9.539 1 85.44 94 ASP A CA 1
ATOM 778 C C . ASP A 1 94 ? 4.602 29.172 11.016 1 85.44 94 ASP A C 1
ATOM 780 O O . ASP A 1 94 ? 5.711 29.266 11.539 1 85.44 94 ASP A O 1
ATOM 784 N N . LEU A 1 95 ? 3.541 28.844 11.656 1 94.5 95 LEU A N 1
ATOM 785 C CA . LEU A 1 95 ? 3.564 28.469 13.07 1 94.5 95 LEU A CA 1
ATOM 786 C C . LEU A 1 95 ? 3.471 26.953 13.234 1 94.5 95 LEU A C 1
ATOM 788 O O . LEU A 1 95 ? 2.482 26.344 12.828 1 94.5 95 LEU A O 1
ATOM 792 N N . GLU A 1 96 ? 4.469 26.359 13.883 1 96.31 96 GLU A N 1
ATOM 793 C CA . GLU A 1 96 ? 4.609 24.906 13.859 1 96.31 96 GLU A CA 1
ATOM 794 C C . GLU A 1 96 ? 4.262 24.297 15.211 1 96.31 96 GLU A C 1
ATOM 796 O O . GLU A 1 96 ? 4.422 24.953 16.25 1 96.31 96 GLU A O 1
ATOM 801 N N . VAL A 1 97 ? 3.762 23.156 15.219 1 97.69 97 VAL A N 1
ATOM 802 C CA . VAL A 1 97 ? 3.598 22.297 16.391 1 97.69 97 VAL A CA 1
ATOM 803 C C . VAL A 1 97 ? 3.74 20.828 15.961 1 97.69 97 VAL A C 1
ATOM 805 O O . VAL A 1 97 ? 3.236 20.422 14.914 1 97.69 97 VAL A O 1
ATOM 808 N N . LEU A 1 98 ? 4.418 19.984 16.734 1 97.75 98 LEU A N 1
ATOM 809 C CA . LEU A 1 98 ? 4.598 18.562 16.438 1 97.75 98 LEU A CA 1
ATOM 810 C C . LEU A 1 98 ? 3.602 17.703 17.219 1 97.75 98 LEU A C 1
ATOM 812 O O . LEU A 1 98 ? 2.998 18.172 18.188 1 97.75 98 LEU A O 1
ATOM 816 N N . GLY A 1 99 ? 3.434 16.562 16.734 1 98.19 99 GLY A N 1
ATOM 817 C CA . GLY A 1 99 ? 2.674 15.578 17.5 1 98.19 99 GLY A CA 1
ATOM 818 C C . GLY A 1 99 ? 3.449 15.008 18.672 1 98.19 99 GLY A C 1
ATOM 819 O O . GLY A 1 99 ? 4.68 15.047 18.688 1 98.19 99 GLY A O 1
ATOM 820 N N . SER A 1 100 ? 2.723 14.484 19.594 1 97.69 100 SER A N 1
ATOM 821 C CA . SER A 1 100 ? 3.332 13.875 20.781 1 97.69 100 SER A CA 1
ATOM 822 C C . SER A 1 100 ? 3.881 12.492 20.453 1 97.69 100 SER A C 1
ATOM 824 O O . SER A 1 100 ? 4.816 12.023 21.109 1 97.69 100 SER A O 1
ATOM 826 N N . GLN A 1 101 ? 3.309 11.859 19.484 1 96.94 101 GLN A N 1
ATOM 827 C CA . GLN A 1 101 ? 3.684 10.492 19.141 1 96.94 101 GLN A CA 1
ATOM 828 C C . GLN A 1 101 ? 4.938 10.469 18.266 1 96.94 101 GLN A C 1
ATOM 830 O O . GLN A 1 101 ? 5.199 11.422 17.531 1 96.94 101 GLN A O 1
ATOM 835 N N . GLU A 1 102 ? 5.695 9.461 18.438 1 96.75 102 GLU A N 1
ATOM 836 C CA . GLU A 1 102 ? 6.863 9.164 17.625 1 96.75 102 GLU A CA 1
ATOM 837 C C . GLU A 1 102 ? 6.762 7.777 17 1 96.75 102 GLU A C 1
ATOM 839 O O . GLU A 1 102 ? 6.566 6.785 17.703 1 96.75 102 GLU A O 1
ATOM 844 N N . PHE A 1 103 ? 6.871 7.719 15.664 1 97.5 103 PHE A N 1
ATOM 845 C CA . PHE A 1 103 ? 6.688 6.461 14.953 1 97.5 103 PHE A CA 1
ATOM 846 C C . PHE A 1 103 ? 8.016 5.934 14.43 1 97.5 103 PHE A C 1
ATOM 848 O O . PHE A 1 103 ? 8.797 6.68 13.828 1 97.5 103 PHE A O 1
ATOM 855 N N . HIS A 1 104 ? 8.32 4.664 14.625 1 96.5 104 HIS A N 1
ATOM 856 C CA . HIS A 1 104 ? 9.539 4.039 14.125 1 96.5 104 HIS A CA 1
ATOM 857 C C . HIS A 1 104 ? 9.266 2.625 13.617 1 96.5 104 HIS A C 1
ATOM 859 O O . HIS A 1 104 ? 10.195 1.853 13.391 1 96.5 104 HIS A O 1
ATOM 865 N N . ALA A 1 105 ? 8.016 2.268 13.531 1 96.56 105 ALA A N 1
ATOM 866 C CA . ALA A 1 105 ? 7.578 0.972 13.023 1 96.56 105 ALA A CA 1
ATOM 867 C C . ALA A 1 105 ? 6.062 0.948 12.828 1 96.56 105 ALA A C 1
ATOM 869 O O . ALA A 1 105 ? 5.344 1.773 13.391 1 96.56 105 ALA A O 1
ATOM 870 N N . GLY A 1 106 ? 5.656 0.052 11.984 1 96.44 106 GLY A N 1
ATOM 871 C CA . GLY A 1 106 ? 4.238 -0.246 11.875 1 96.44 106 GLY A CA 1
ATOM 872 C C . GLY A 1 106 ? 3.5 0.69 10.938 1 96.44 106 GLY A C 1
ATOM 873 O O . GLY A 1 106 ? 4.121 1.391 10.133 1 96.44 106 GLY A O 1
ATOM 874 N N . ARG A 1 107 ? 2.166 0.521 10.93 1 97.12 107 ARG A N 1
ATOM 875 C CA . ARG A 1 107 ? 1.242 1.307 10.117 1 97.12 107 ARG A CA 1
ATOM 876 C C . ARG A 1 107 ? 0.331 2.158 10.992 1 97.12 107 ARG A C 1
ATOM 878 O O . ARG A 1 107 ? -0.182 1.686 12.008 1 97.12 107 ARG A O 1
ATOM 885 N N . HIS A 1 108 ? 0.253 3.477 10.672 1 97.81 108 HIS A N 1
ATOM 886 C CA . HIS A 1 108 ? -0.517 4.434 11.461 1 97.81 108 HIS A CA 1
ATOM 887 C C . HIS A 1 108 ? -1.329 5.359 10.562 1 97.81 108 HIS A C 1
ATOM 889 O O . HIS A 1 108 ? -0.857 5.773 9.508 1 97.81 108 HIS A O 1
ATOM 895 N N . TYR A 1 109 ? -2.553 5.641 11.07 1 97.62 109 TYR A N 1
ATOM 896 C CA . TYR A 1 109 ? -3.434 6.555 10.344 1 97.62 109 TYR A CA 1
ATOM 897 C C . TYR A 1 109 ? -4.094 7.543 11.297 1 97.62 109 TYR A C 1
ATOM 899 O O . TYR A 1 109 ? -4.516 7.168 12.398 1 97.62 109 TYR A O 1
ATOM 907 N N . TRP A 1 110 ? -4.172 8.836 10.922 1 97.69 110 TRP A N 1
ATOM 908 C CA . TRP A 1 110 ? -4.938 9.82 11.68 1 97.69 110 TRP A CA 1
ATOM 909 C C . TRP A 1 110 ? -5.5 10.898 10.758 1 97.69 110 TRP A C 1
ATOM 911 O O . TRP A 1 110 ? -5.137 10.969 9.578 1 97.69 110 TRP A O 1
ATOM 921 N N . GLU A 1 111 ? -6.414 11.625 11.258 1 97.56 111 GLU A N 1
ATOM 922 C CA . GLU A 1 111 ? -7.133 12.609 10.453 1 97.56 111 GLU A CA 1
ATOM 923 C C . GLU A 1 111 ? -7.047 14 11.078 1 97.56 111 GLU A C 1
ATOM 925 O O . GLU A 1 111 ? -7.125 14.141 12.305 1 97.56 111 GLU A O 1
ATOM 930 N N . VAL A 1 112 ? -6.887 14.977 10.266 1 98.06 112 VAL A N 1
ATOM 931 C CA . VAL A 1 112 ? -6.738 16.359 10.672 1 98.06 112 VAL A CA 1
ATOM 932 C C . VAL A 1 112 ? -7.824 17.219 10.016 1 98.06 112 VAL A C 1
ATOM 934 O O . VAL A 1 112 ? -7.965 17.219 8.789 1 98.06 112 VAL A O 1
ATOM 937 N N . GLN A 1 113 ? -8.531 17.906 10.828 1 97.69 113 GLN A N 1
ATOM 938 C CA . GLN A 1 113 ? -9.523 18.844 10.312 1 97.69 113 GLN A CA 1
ATOM 939 C C . GLN A 1 113 ? -8.914 20.219 10.094 1 97.69 113 GLN A C 1
ATOM 941 O O . GLN A 1 113 ? -8.398 20.828 11.031 1 97.69 113 GLN A O 1
ATOM 946 N N . VAL A 1 114 ? -9.016 20.688 8.875 1 97.19 114 VAL A N 1
ATOM 947 C CA . VAL A 1 114 ? -8.461 22 8.539 1 97.19 114 VAL A CA 1
ATOM 948 C C . VAL A 1 114 ? -9.594 22.984 8.266 1 97.19 114 VAL A C 1
ATOM 950 O O . VAL A 1 114 ? -9.406 24.188 8.359 1 97.19 114 VAL A O 1
ATOM 953 N N . ASN A 1 115 ? -10.703 22.469 7.848 1 94.62 115 ASN A N 1
ATOM 954 C CA . ASN A 1 115 ? -11.867 23.281 7.539 1 94.62 115 ASN A CA 1
ATOM 955 C C . ASN A 1 115 ? -11.539 24.391 6.547 1 94.62 115 ASN A C 1
ATOM 957 O O . ASN A 1 115 ? -11.062 24.125 5.441 1 94.62 115 ASN A O 1
ATOM 961 N N . ASP A 1 116 ? -11.805 25.641 6.875 1 94.31 116 ASP A N 1
ATOM 962 C CA . ASP A 1 116 ? -11.633 26.719 5.898 1 94.31 116 ASP A CA 1
ATOM 963 C C . ASP A 1 116 ? -10.336 27.484 6.137 1 94.31 116 ASP A C 1
ATOM 965 O O . ASP A 1 116 ? -10.203 28.641 5.723 1 94.31 116 ASP A O 1
ATOM 969 N N . LYS A 1 117 ? -9.359 26.875 6.801 1 94.81 117 LYS A N 1
ATOM 970 C CA . LYS A 1 117 ? -8.078 27.547 7.004 1 94.81 117 LYS A CA 1
ATOM 971 C C . LYS A 1 117 ? -7.43 27.922 5.672 1 94.81 117 LYS A C 1
ATOM 973 O O . LYS A 1 117 ? -7.418 27.109 4.734 1 94.81 117 LYS A O 1
ATOM 978 N N . PRO A 1 118 ? -6.934 29.141 5.602 1 93.88 118 PRO A N 1
ATOM 979 C CA . PRO A 1 118 ? -6.387 29.578 4.32 1 93.88 118 PRO A CA 1
ATOM 980 C C . PRO A 1 118 ? -4.984 29.047 4.051 1 93.88 118 PRO A C 1
ATOM 982 O O . PRO A 1 118 ? -4.535 29.031 2.904 1 93.88 118 PRO A O 1
ATOM 985 N N . SER A 1 119 ? -4.25 28.734 5.109 1 94.62 119 SER A N 1
ATOM 986 C CA . SER A 1 119 ? -2.887 28.234 4.957 1 94.62 119 SER A CA 1
ATOM 987 C C . SER A 1 119 ? -2.541 27.219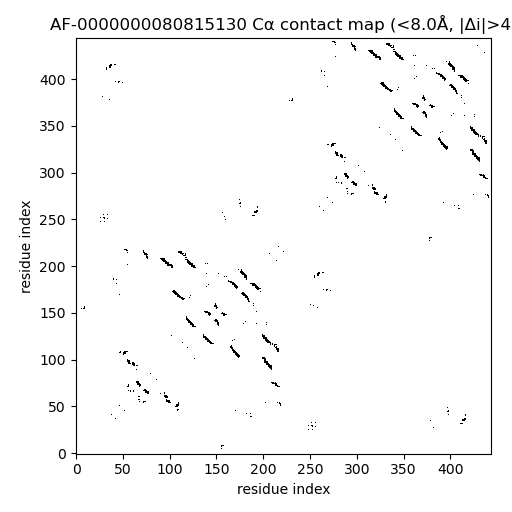 6.043 1 94.62 119 SER A C 1
ATOM 989 O O . SER A 1 119 ? -2.773 27.469 7.23 1 94.62 119 SER A O 1
ATOM 991 N N . TRP A 1 120 ? -1.988 26.094 5.594 1 96.94 120 TRP A N 1
ATOM 992 C CA . TRP A 1 120 ? -1.586 25.031 6.516 1 96.94 120 TRP A CA 1
ATOM 993 C C . TRP A 1 120 ? -0.645 24.047 5.836 1 96.94 120 TRP A C 1
ATOM 995 O O . TRP A 1 120 ? -0.566 24 4.605 1 96.94 120 TRP A O 1
ATOM 1005 N N . ALA A 1 121 ? 0.125 23.297 6.625 1 97.06 121 ALA A N 1
ATOM 1006 C CA . ALA A 1 121 ? 0.931 22.156 6.223 1 97.06 121 ALA A CA 1
ATOM 1007 C C . ALA A 1 121 ? 0.779 21 7.215 1 97.06 121 ALA A C 1
ATOM 1009 O O . ALA A 1 121 ? 0.784 21.219 8.43 1 97.06 121 ALA A O 1
ATOM 1010 N N . ILE A 1 122 ? 0.534 19.828 6.629 1 98.19 122 ILE A N 1
ATOM 1011 C CA . ILE A 1 122 ? 0.299 18.641 7.449 1 98.19 122 ILE A CA 1
ATOM 1012 C C . ILE A 1 122 ? 1.151 17.484 6.938 1 98.19 122 ILE A C 1
ATOM 1014 O O . ILE A 1 122 ? 1.249 17.25 5.727 1 98.19 122 ILE A O 1
ATOM 1018 N N . GLY A 1 123 ? 1.761 16.766 7.844 1 98.19 123 GLY A N 1
ATOM 1019 C CA . GLY A 1 123 ? 2.512 15.578 7.449 1 98.19 123 GLY A CA 1
ATOM 1020 C C . GLY A 1 123 ? 3.373 15.016 8.562 1 98.19 123 GLY A C 1
ATOM 1021 O O . GLY A 1 123 ? 2.906 14.859 9.695 1 98.19 123 GLY A O 1
ATOM 1022 N N . LEU A 1 124 ? 4.539 14.602 8.195 1 97.75 124 LEU A N 1
ATOM 1023 C CA . LEU A 1 124 ? 5.496 14.016 9.125 1 97.75 124 LEU A CA 1
ATOM 1024 C C . LEU A 1 124 ? 6.875 14.648 8.961 1 97.75 124 LEU A C 1
ATOM 1026 O O . LEU A 1 124 ? 7.211 15.148 7.887 1 97.75 124 LEU A O 1
ATOM 1030 N N . CYS A 1 125 ? 7.648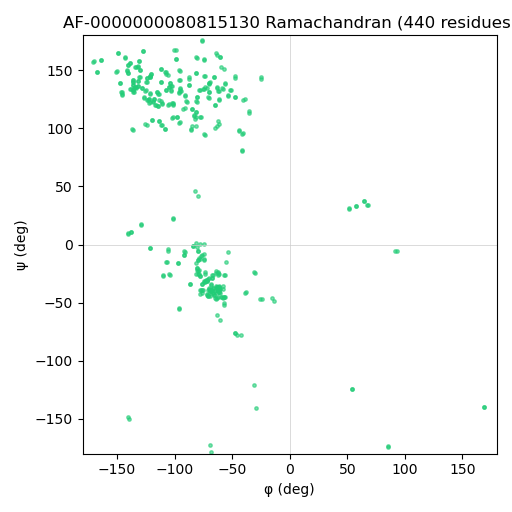 14.648 10.047 1 95.69 125 CYS A N 1
ATOM 1031 C CA . CYS A 1 125 ? 9.039 15.078 9.992 1 95.69 125 CYS A CA 1
ATOM 1032 C C . CYS A 1 125 ? 9.94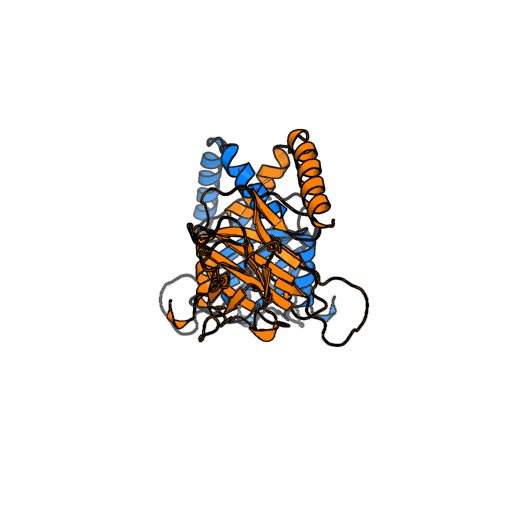5 14.086 10.719 1 95.69 125 CYS A C 1
ATOM 1034 O O . CYS A 1 125 ? 9.484 13.352 11.602 1 95.69 125 CYS A O 1
ATOM 1036 N N . SER A 1 126 ? 11.195 14.078 10.25 1 94.38 126 SER A N 1
ATOM 1037 C CA . SER A 1 126 ? 12.18 13.211 10.906 1 94.38 126 SER A CA 1
ATOM 1038 C C . SER A 1 126 ? 12.531 13.742 12.297 1 94.38 126 SER A C 1
ATOM 1040 O O . SER A 1 126 ? 12.586 14.953 12.508 1 94.38 126 SER A O 1
ATOM 1042 N N . HIS A 1 127 ? 12.641 12.828 13.219 1 90.06 127 HIS A N 1
ATOM 1043 C CA . HIS A 1 127 ? 13.031 13.156 14.586 1 90.06 127 HIS A CA 1
ATOM 1044 C C . HIS A 1 127 ? 14.32 12.445 14.977 1 90.06 127 HIS A C 1
ATOM 1046 O O . HIS A 1 127 ? 14.406 11.219 14.922 1 90.06 127 HIS A O 1
ATOM 1052 N N . SER A 1 128 ? 15.422 13.203 15.07 1 78.31 128 SER A N 1
ATOM 1053 C CA . SER A 1 128 ? 16.672 12.641 15.57 1 78.31 128 SER A CA 1
ATOM 1054 C C . SER A 1 128 ? 17.047 13.227 16.938 1 78.31 128 SER A C 1
ATOM 1056 O O . SER A 1 128 ? 17.172 14.445 17.078 1 78.31 128 SER A O 1
ATOM 1058 N N . PRO A 1 129 ? 16.812 12.414 18.219 1 62.75 129 PRO A N 1
ATOM 1059 C CA . PRO A 1 129 ? 17.172 12.992 19.516 1 62.75 129 PRO A CA 1
ATOM 1060 C C . PRO A 1 129 ? 18.578 13.609 19.516 1 62.75 129 PRO A C 1
ATOM 1062 O O . PRO A 1 129 ? 18.812 14.609 20.188 1 62.75 129 PRO A O 1
ATOM 1065 N N . SER A 1 130 ? 19.547 12.562 19.578 1 55.25 130 SER A N 1
ATOM 1066 C CA . SER A 1 130 ? 20.891 12.891 20.031 1 55.25 130 SER A CA 1
ATOM 1067 C C . SER A 1 130 ? 21.516 13.977 19.172 1 55.25 130 SER A C 1
ATOM 1069 O O . SER A 1 130 ? 22.516 14.586 19.562 1 55.25 130 SER A O 1
ATOM 1071 N N . SER A 1 131 ? 21.5 13.766 17.891 1 47.84 131 SER A N 1
ATOM 1072 C CA . SER A 1 131 ? 22.688 14.305 17.266 1 47.84 131 SER A CA 1
ATOM 1073 C C . SER A 1 131 ? 22.641 15.828 17.188 1 47.84 131 SER A C 1
ATOM 1075 O O . SER A 1 131 ? 21.688 16.391 16.641 1 47.84 131 SER A O 1
ATOM 1077 N N . ARG A 1 132 ? 23.172 16.469 18.078 1 47 132 ARG A N 1
ATOM 1078 C CA . ARG A 1 132 ? 23.594 17.875 18.031 1 47 132 ARG A CA 1
ATOM 1079 C C . ARG A 1 132 ? 23.625 18.375 16.578 1 47 132 ARG A C 1
ATOM 1081 O O . ARG A 1 132 ? 23.797 19.578 16.344 1 47 132 ARG A O 1
ATOM 1088 N N . GLY A 1 133 ? 24.219 17.562 15.641 1 44.06 133 GLY A N 1
ATOM 1089 C CA . GLY A 1 133 ? 24.625 18.172 14.383 1 44.06 133 GLY A CA 1
ATOM 1090 C C . GLY A 1 133 ? 23.453 18.609 13.523 1 44.06 133 GLY A C 1
ATOM 1091 O O . GLY A 1 133 ? 22.297 18.266 13.812 1 44.06 133 GLY A O 1
ATOM 1092 N N . GLN A 1 134 ? 23.672 19.188 12.25 1 52.09 134 GLN A N 1
ATOM 1093 C CA . GLN A 1 134 ? 23.391 20.156 11.195 1 52.09 134 GLN A CA 1
ATOM 1094 C C . GLN A 1 134 ? 22.156 19.75 10.391 1 52.09 134 GLN A C 1
ATOM 1096 O O . GLN A 1 134 ? 21.734 20.469 9.484 1 52.09 134 GLN A O 1
ATOM 1101 N N . GLN A 1 135 ? 21.672 18.484 10.32 1 61.72 135 GLN A N 1
ATOM 1102 C CA . GLN A 1 135 ? 20.844 18.406 9.117 1 61.72 135 GLN A CA 1
ATOM 1103 C C . GLN A 1 135 ? 19.391 18.734 9.422 1 61.72 135 GLN A C 1
ATOM 1105 O O . GLN A 1 135 ? 18.859 18.312 10.445 1 61.72 135 GLN A O 1
ATOM 1110 N N . GLN A 1 136 ? 18.844 19.75 8.875 1 74.62 136 GLN A N 1
ATOM 1111 C CA . GLN A 1 136 ? 17.438 20.109 8.914 1 74.62 136 GLN A CA 1
ATOM 1112 C C . GLN A 1 136 ? 16.547 18.875 8.766 1 74.62 136 GLN A C 1
ATOM 1114 O O . GLN A 1 136 ? 16.812 18.016 7.934 1 74.62 136 GLN A O 1
ATOM 1119 N N . PRO A 1 137 ? 15.68 18.766 9.781 1 85.06 137 PRO A N 1
ATOM 1120 C CA . PRO A 1 137 ? 14.773 17.609 9.664 1 85.06 137 PRO A CA 1
ATOM 1121 C C . PRO A 1 137 ? 14.062 17.547 8.312 1 85.06 137 PRO A C 1
ATOM 1123 O O . PRO A 1 137 ? 13.68 18.594 7.766 1 85.06 137 PRO A O 1
ATOM 1126 N N . ARG A 1 138 ? 14.078 16.422 7.758 1 89.94 138 ARG A N 1
ATOM 1127 C CA . ARG A 1 138 ? 13.297 16.219 6.547 1 89.94 138 ARG A CA 1
ATOM 1128 C C . ARG A 1 138 ? 11.797 16.234 6.855 1 89.94 138 ARG A C 1
ATOM 1130 O O . ARG A 1 138 ? 11.367 15.695 7.879 1 89.94 138 ARG A O 1
ATOM 1137 N N . ARG A 1 139 ? 11.008 16.859 5.977 1 93 139 ARG A N 1
ATOM 1138 C CA . ARG A 1 139 ? 9.555 16.953 6.125 1 93 139 ARG A CA 1
ATOM 1139 C C . ARG A 1 139 ? 8.844 16.438 4.879 1 93 139 ARG A C 1
ATOM 1141 O O . ARG A 1 139 ? 9.289 16.688 3.756 1 93 139 ARG A O 1
ATOM 1148 N N . TRP A 1 140 ? 7.875 15.617 5.066 1 94.88 140 TRP A N 1
ATOM 1149 C CA . TRP A 1 140 ? 6.949 15.172 4.035 1 94.88 140 TRP A CA 1
ATOM 1150 C C . TRP A 1 140 ? 5.539 15.688 4.309 1 94.88 140 TRP A C 1
ATOM 1152 O O . TRP A 1 140 ? 4.844 15.172 5.188 1 94.88 140 TRP A O 1
ATOM 1162 N N . THR A 1 141 ? 5.066 16.719 3.516 1 96.19 141 THR A N 1
ATOM 1163 C CA . THR A 1 141 ? 3.832 17.406 3.891 1 96.19 141 THR A CA 1
ATOM 1164 C C . THR A 1 141 ? 2.967 17.672 2.664 1 96.19 141 THR A C 1
ATOM 1166 O O . THR A 1 141 ? 3.457 17.641 1.533 1 96.19 141 THR A O 1
ATOM 1169 N N . ILE A 1 142 ? 1.684 17.812 2.916 1 96.44 142 ILE A N 1
ATOM 1170 C CA . ILE A 1 142 ? 0.782 18.516 2.004 1 96.44 142 ILE A CA 1
ATOM 1171 C C . ILE A 1 142 ? 0.465 19.891 2.555 1 96.44 142 ILE A C 1
ATOM 1173 O O . ILE A 1 142 ? 0.266 20.062 3.76 1 96.44 142 ILE A O 1
ATOM 1177 N N . HIS A 1 143 ? 0.433 20.891 1.696 1 94 143 HIS A N 1
ATOM 1178 C CA . HIS A 1 143 ? 0.155 22.219 2.229 1 94 143 HIS A CA 1
ATOM 1179 C C . HIS A 1 143 ? -0.76 23 1.295 1 94 143 HIS A C 1
ATOM 1181 O O . HIS A 1 143 ? -0.83 22.719 0.098 1 94 143 HIS A O 1
ATOM 1187 N N . LEU A 1 144 ? -1.524 23.797 1.876 1 95.56 144 LEU A N 1
ATOM 1188 C CA . LEU A 1 144 ? -2.279 24.859 1.223 1 95.56 144 LEU A CA 1
ATOM 1189 C C . LEU A 1 144 ? -1.653 26.219 1.499 1 95.56 144 LEU A C 1
ATOM 1191 O O . LEU A 1 144 ? -1.478 26.609 2.658 1 95.56 144 LEU A O 1
ATOM 1195 N N . GLN A 1 145 ? -1.269 26.891 0.478 1 87.94 145 GLN A N 1
ATOM 1196 C CA . GLN A 1 145 ? -0.728 28.234 0.566 1 87.94 145 GLN A CA 1
ATOM 1197 C C . GLN A 1 145 ? -1.122 29.078 -0.651 1 87.94 145 GLN A C 1
ATOM 1199 O O . GLN A 1 145 ? -0.899 28.656 -1.791 1 87.94 145 GLN A O 1
ATOM 1204 N N . ASP A 1 146 ? -1.665 30.25 -0.436 1 88.31 146 ASP A N 1
ATOM 1205 C CA . ASP A 1 146 ? -2.084 31.172 -1.489 1 88.31 146 ASP A CA 1
ATOM 1206 C C . ASP A 1 146 ? -2.988 30.469 -2.502 1 88.31 146 ASP A C 1
ATOM 1208 O O . ASP A 1 146 ? -2.82 30.641 -3.711 1 88.31 146 ASP A O 1
ATOM 1212 N N . GLY A 1 147 ? -3.701 29.516 -2.02 1 90.12 147 GLY A N 1
ATOM 1213 C CA . GLY A 1 147 ? -4.691 28.859 -2.861 1 90.12 147 GLY A CA 1
ATOM 1214 C C . GLY A 1 147 ? -4.156 27.625 -3.559 1 90.12 147 GLY A C 1
ATOM 1215 O O . GLY A 1 147 ? -4.918 26.875 -4.164 1 90.12 147 GLY A O 1
ATOM 1216 N N . ASP A 1 148 ? -2.889 27.375 -3.414 1 90.12 148 ASP A N 1
ATOM 1217 C CA . ASP A 1 148 ? -2.287 26.234 -4.09 1 90.12 148 ASP A CA 1
ATOM 1218 C C . ASP A 1 148 ? -2.055 25.078 -3.119 1 90.12 148 ASP A C 1
ATOM 1220 O O . ASP A 1 148 ? -1.645 25.297 -1.977 1 90.12 148 ASP A O 1
ATOM 1224 N N . TYR A 1 149 ? -2.4 23.938 -3.641 1 92 149 TYR A N 1
ATOM 1225 C CA . TYR A 1 149 ? -2.07 22.719 -2.912 1 92 149 TYR A CA 1
ATOM 1226 C C . TYR A 1 149 ? -0.773 22.109 -3.432 1 92 149 TYR A C 1
ATOM 1228 O O . TYR A 1 149 ? -0.598 21.938 -4.641 1 92 149 TYR A O 1
ATOM 1236 N N . VAL A 1 150 ? 0.137 21.781 -2.424 1 90.62 150 VAL A N 1
ATOM 1237 C CA . VAL A 1 150 ? 1.449 21.281 -2.824 1 90.62 150 VAL A CA 1
ATOM 1238 C C . VAL A 1 150 ? 1.862 20.125 -1.917 1 90.62 150 VAL A C 1
ATOM 1240 O O . VAL A 1 150 ? 1.636 20.172 -0.705 1 90.62 150 VAL A O 1
ATOM 1243 N N . ALA A 1 151 ? 2.344 19.078 -2.568 1 90.69 151 ALA A N 1
ATOM 1244 C CA . ALA A 1 151 ? 3.068 18.062 -1.811 1 90.69 151 ALA A CA 1
ATOM 1245 C C . ALA A 1 151 ? 4.535 18.438 -1.636 1 90.69 151 ALA A C 1
ATOM 1247 O O . ALA A 1 151 ? 5.27 18.578 -2.617 1 90.69 151 ALA A O 1
ATOM 1248 N N . GLY A 1 152 ? 4.859 18.625 -0.314 1 88 152 GLY A N 1
ATOM 1249 C CA . GLY A 1 152 ? 6.199 19.109 -0.024 1 88 152 GLY A CA 1
ATOM 1250 C C . GLY A 1 152 ? 7.145 18.016 0.431 1 88 152 GLY A C 1
ATOM 1251 O O . GLY A 1 152 ? 6.914 17.375 1.458 1 88 152 GLY A O 1
ATOM 1252 N N . GLY A 1 153 ? 8.07 17.625 -0.285 1 82.31 153 GLY A N 1
ATOM 1253 C CA . GLY A 1 153 ? 9.203 16.75 -0.034 1 82.31 153 GLY A CA 1
ATOM 1254 C C . GLY A 1 153 ? 10.484 17.203 -0.696 1 82.31 153 GLY A C 1
ATOM 1255 O O . GLY A 1 153 ? 10.75 18.406 -0.759 1 82.31 153 GLY A O 1
ATOM 1256 N N . ALA A 1 154 ? 11.312 16.25 -1.059 1 71.31 154 ALA A N 1
ATOM 1257 C CA . ALA A 1 154 ? 12.555 16.594 -1.745 1 71.31 154 ALA A CA 1
ATOM 1258 C C . ALA A 1 154 ? 12.266 17.297 -3.068 1 71.31 154 ALA A C 1
ATOM 1260 O O . ALA A 1 154 ? 12.938 18.281 -3.412 1 71.31 154 ALA A O 1
ATOM 1261 N N . CYS A 1 155 ? 11.227 16.875 -3.799 1 71.62 155 CYS A N 1
ATOM 1262 C CA . CYS A 1 155 ? 10.758 17.484 -5.043 1 71.62 155 CYS A CA 1
ATOM 1263 C C . CYS A 1 155 ? 9.281 17.828 -4.953 1 71.62 155 CYS A C 1
ATOM 1265 O O . CYS A 1 155 ? 8.422 16.953 -5.078 1 71.62 155 CYS A O 1
ATOM 1267 N N . PRO A 1 156 ? 9.016 19.125 -4.773 1 79.12 156 PRO A N 1
ATOM 1268 C CA . PRO A 1 156 ? 7.613 19.516 -4.602 1 79.12 156 PRO A CA 1
ATOM 1269 C C . PRO A 1 156 ? 6.773 19.266 -5.852 1 79.12 156 PRO A C 1
ATOM 1271 O O . PRO A 1 156 ? 7.27 19.406 -6.973 1 79.12 156 PRO A O 1
ATOM 1274 N N . VAL A 1 157 ? 5.547 18.875 -5.617 1 79.94 157 VAL A N 1
ATOM 1275 C CA . VAL A 1 157 ? 4.586 18.609 -6.684 1 79.94 157 VAL A CA 1
ATOM 1276 C C . VAL A 1 157 ? 3.311 19.422 -6.441 1 79.94 157 VAL A C 1
ATOM 1278 O O . VAL A 1 157 ? 2.744 19.375 -5.344 1 79.94 157 VAL A O 1
ATOM 1281 N N . VAL A 1 158 ? 2.895 20.172 -7.453 1 84.44 158 VAL A N 1
ATOM 1282 C CA . VAL A 1 158 ? 1.62 20.875 -7.355 1 84.44 158 VAL A CA 1
ATOM 1283 C C . VAL A 1 158 ? 0.469 19.891 -7.535 1 84.44 158 VAL A C 1
ATOM 1285 O O . VAL A 1 158 ? 0.487 19.062 -8.453 1 84.44 158 VAL A O 1
ATOM 1288 N N . LEU A 1 159 ? -0.444 20.062 -6.652 1 84.62 159 LEU A N 1
ATOM 1289 C CA . LEU A 1 159 ? -1.561 19.109 -6.68 1 84.62 159 LEU A CA 1
ATOM 1290 C C . LEU A 1 159 ? -2.805 19.766 -7.273 1 84.62 159 LEU A C 1
ATOM 1292 O O . LEU A 1 159 ? -3.084 20.938 -7.004 1 84.62 159 LEU A O 1
ATOM 1296 N N . THR A 1 160 ? -3.459 19.016 -8.164 1 83.75 160 THR A N 1
ATOM 1297 C CA . THR A 1 160 ? -4.777 19.422 -8.648 1 83.75 160 THR A CA 1
ATOM 1298 C C . THR A 1 160 ? -5.871 18.625 -7.941 1 83.75 160 THR A C 1
ATOM 1300 O O . THR A 1 160 ? -5.891 17.391 -8.016 1 83.75 160 THR A O 1
ATOM 1303 N N . LEU A 1 161 ? -6.723 19.344 -7.312 1 85.25 161 LEU A N 1
ATOM 1304 C CA . LEU A 1 161 ? -7.746 18.672 -6.52 1 85.25 161 LEU A CA 1
ATOM 1305 C C . LEU A 1 161 ? -9.125 18.859 -7.137 1 85.25 161 LEU A C 1
ATOM 1307 O O . LEU A 1 161 ? -9.445 19.953 -7.629 1 85.25 161 LEU A O 1
ATOM 1311 N N . LYS A 1 162 ? -9.883 17.812 -7.102 1 81.69 162 LYS A N 1
ATOM 1312 C CA . LYS A 1 162 ? -11.273 17.891 -7.547 1 81.69 162 LYS A CA 1
ATOM 1313 C C . LYS A 1 162 ? -12.141 18.578 -6.504 1 81.69 162 LYS A C 1
ATOM 1315 O O . LYS A 1 162 ? -13.078 19.297 -6.848 1 81.69 162 LYS A O 1
ATOM 1320 N N . ARG A 1 163 ? -11.812 18.359 -5.266 1 91.62 163 ARG A N 1
ATOM 1321 C CA . ARG A 1 163 ? -12.57 18.922 -4.148 1 91.62 163 ARG A CA 1
ATOM 1322 C C . ARG A 1 163 ? -11.641 19.516 -3.094 1 91.62 163 ARG A C 1
ATOM 1324 O O . ARG A 1 163 ? -10.625 18.906 -2.736 1 91.62 163 ARG A O 1
ATOM 1331 N N . LYS A 1 164 ? -12.031 20.672 -2.66 1 95 164 LYS A N 1
ATOM 1332 C CA . LYS A 1 164 ? -11.281 21.281 -1.564 1 95 164 LYS A CA 1
ATOM 1333 C C . LYS A 1 164 ? -11.344 20.422 -0.308 1 95 164 LYS A C 1
ATOM 1335 O O . LYS A 1 164 ? -12.43 20.062 0.148 1 95 164 LYS A O 1
ATOM 1340 N N . PRO A 1 165 ? -10.219 20.188 0.314 1 96.12 165 PRO A N 1
ATOM 1341 C CA . PRO A 1 165 ? -10.242 19.344 1.515 1 96.12 165 PRO A CA 1
ATOM 1342 C C . PRO A 1 165 ? -10.719 20.109 2.752 1 96.12 165 PRO A C 1
ATOM 1344 O O . PRO A 1 165 ? -10.234 21.203 3.031 1 96.12 165 PRO A O 1
ATOM 1347 N N . ARG A 1 166 ? -11.594 19.531 3.48 1 96.38 166 ARG A N 1
ATOM 1348 C CA . ARG A 1 166 ? -11.93 20 4.82 1 96.38 166 ARG A CA 1
ATOM 1349 C C . ARG A 1 166 ? -11.172 19.203 5.883 1 96.38 166 ARG A C 1
ATOM 1351 O O . ARG A 1 166 ? -11.109 19.625 7.043 1 96.38 166 ARG A O 1
ATOM 1358 N N . GLY A 1 167 ? -10.672 18.125 5.445 1 97.06 167 GLY A N 1
ATOM 1359 C CA . GLY A 1 167 ? -9.852 17.25 6.277 1 97.06 167 GLY A CA 1
ATOM 1360 C C . GLY A 1 167 ? -8.812 16.484 5.488 1 97.06 167 GLY 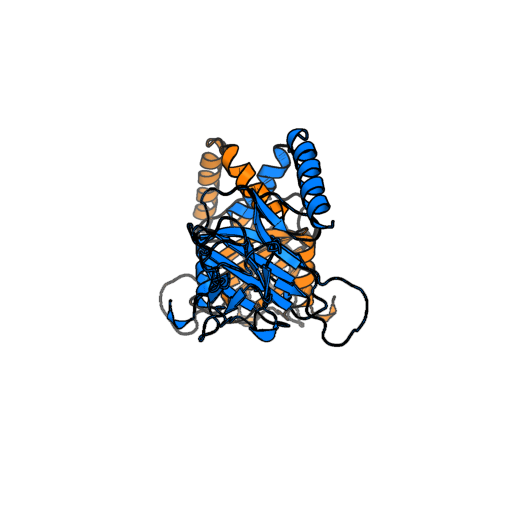A C 1
ATOM 1361 O O . GLY A 1 167 ? -9.023 16.172 4.316 1 97.06 167 GLY A O 1
ATOM 1362 N N . ILE A 1 168 ? -7.75 16.234 6.137 1 97.25 168 ILE A N 1
ATOM 1363 C CA . ILE A 1 168 ? -6.656 15.477 5.543 1 97.25 168 ILE A CA 1
ATOM 1364 C C . ILE A 1 168 ? -6.418 14.195 6.34 1 97.25 168 ILE A C 1
ATOM 1366 O O . ILE A 1 168 ? -6.262 14.242 7.562 1 97.25 168 ILE A O 1
ATOM 1370 N N . GLY A 1 169 ? -6.504 13.047 5.648 1 96.94 169 GLY A N 1
ATOM 1371 C CA . GLY A 1 169 ? -6.023 11.805 6.23 1 96.94 169 GLY A CA 1
ATOM 1372 C C . GLY A 1 169 ? -4.551 11.555 5.969 1 96.94 169 GLY A C 1
ATOM 1373 O O . GLY A 1 169 ? -4.055 11.812 4.867 1 96.94 169 GLY A O 1
ATOM 1374 N N . VAL A 1 170 ? -3.848 11.102 6.973 1 97.69 170 VAL A N 1
ATOM 1375 C CA . VAL A 1 170 ? -2.43 10.781 6.855 1 97.69 170 VAL A CA 1
ATOM 1376 C C . VAL A 1 170 ? -2.195 9.32 7.219 1 97.69 170 VAL A C 1
ATOM 1378 O O . VAL A 1 170 ? -2.605 8.867 8.289 1 97.69 170 VAL A O 1
ATOM 1381 N N . TYR A 1 171 ? -1.63 8.586 6.301 1 97.19 171 TYR A N 1
ATOM 1382 C CA . TYR A 1 171 ? -1.305 7.18 6.508 1 97.19 171 TYR A CA 1
ATOM 1383 C C . TYR A 1 171 ? 0.198 6.945 6.402 1 97.19 171 TYR A C 1
ATOM 1385 O O . TYR A 1 171 ? 0.835 7.379 5.441 1 97.19 171 TYR A O 1
ATOM 1393 N N . LEU A 1 172 ? 0.751 6.332 7.477 1 97.31 172 LEU A N 1
ATOM 1394 C CA . LEU A 1 172 ? 2.16 5.957 7.496 1 97.31 172 LEU A CA 1
ATOM 1395 C C . LEU A 1 172 ? 2.318 4.438 7.461 1 97.31 172 LEU A C 1
ATOM 1397 O O . LEU A 1 172 ? 1.753 3.732 8.297 1 97.31 172 LEU A O 1
ATOM 1401 N N . ASP A 1 173 ? 2.996 3.951 6.484 1 95.19 173 ASP A N 1
ATOM 1402 C CA . ASP A 1 173 ? 3.533 2.596 6.48 1 95.19 173 ASP A CA 1
ATOM 1403 C C . ASP A 1 173 ? 5.055 2.607 6.629 1 95.19 173 ASP A C 1
ATOM 1405 O O . ASP A 1 173 ? 5.777 2.795 5.648 1 95.19 173 ASP A O 1
ATOM 1409 N N . TRP A 1 174 ? 5.523 2.363 7.828 1 95.69 174 TRP A N 1
ATOM 1410 C CA . TRP A 1 174 ? 6.938 2.518 8.148 1 95.69 174 TRP A CA 1
ATOM 1411 C C . TRP A 1 174 ? 7.785 1.521 7.359 1 95.69 174 TRP A C 1
ATOM 1413 O O . TRP A 1 174 ? 8.797 1.892 6.77 1 95.69 174 TRP A O 1
ATOM 1423 N N . GLU A 1 175 ? 7.375 0.25 7.312 1 93.88 175 GLU A N 1
ATOM 1424 C CA . GLU A 1 175 ? 8.156 -0.806 6.676 1 93.88 175 GLU A CA 1
ATOM 1425 C C . GLU A 1 175 ? 8.305 -0.556 5.18 1 93.88 175 GLU A C 1
ATOM 1427 O O . GLU A 1 175 ? 9.367 -0.802 4.605 1 93.88 175 GLU A O 1
ATOM 1432 N N . LEU A 1 176 ? 7.27 -0.021 4.598 1 92.25 176 LEU A N 1
ATOM 1433 C CA . LEU A 1 176 ? 7.32 0.21 3.158 1 92.25 176 LEU A CA 1
ATOM 1434 C C . LEU A 1 176 ? 7.855 1.604 2.85 1 92.25 176 LEU A C 1
ATOM 1436 O O . LEU A 1 176 ? 8.07 1.947 1.687 1 92.25 176 LEU A O 1
ATOM 1440 N N . GLY A 1 177 ? 8.07 2.441 3.902 1 91.5 177 GLY A N 1
ATOM 1441 C CA . GLY A 1 177 ? 8.562 3.795 3.707 1 91.5 177 GLY A CA 1
ATOM 1442 C C . GLY A 1 177 ? 7.594 4.684 2.953 1 91.5 177 GLY A C 1
ATOM 1443 O O . GLY A 1 177 ? 8 5.465 2.092 1 91.5 177 GLY A O 1
ATOM 1444 N N . GLN A 1 178 ? 6.348 4.434 3.279 1 91.44 178 GLN A N 1
ATOM 1445 C CA . GLN A 1 178 ? 5.328 5.16 2.529 1 91.44 178 GLN A CA 1
ATOM 1446 C C . GLN A 1 178 ? 4.551 6.109 3.436 1 91.44 178 GLN A C 1
ATOM 1448 O O . GLN A 1 178 ? 4.195 5.754 4.562 1 91.44 178 GLN A O 1
ATOM 1453 N N . ILE A 1 179 ? 4.41 7.367 2.986 1 93.75 179 ILE A N 1
ATOM 1454 C CA . ILE A 1 179 ? 3.498 8.344 3.578 1 93.75 179 ILE A CA 1
ATOM 1455 C C . ILE A 1 179 ? 2.434 8.734 2.559 1 93.75 179 ILE A C 1
ATOM 1457 O O . ILE A 1 179 ? 2.754 9.25 1.483 1 93.75 179 ILE A O 1
ATOM 1461 N N . SER A 1 180 ? 1.168 8.477 2.939 1 92 180 SER A N 1
ATOM 1462 C CA . SER A 1 180 ? 0.086 8.773 2.008 1 92 180 SER A CA 1
ATOM 1463 C C . SER A 1 180 ? -0.905 9.766 2.613 1 92 180 SER A C 1
ATOM 1465 O O . SER A 1 180 ? -1.187 9.711 3.812 1 92 180 SER A O 1
ATOM 1467 N N . PHE A 1 181 ? -1.425 10.617 1.708 1 93.62 181 PHE A N 1
ATOM 1468 C CA . PHE A 1 181 ? -2.375 11.641 2.117 1 93.62 181 PHE A CA 1
ATOM 1469 C C . PHE A 1 181 ? -3.691 11.492 1.368 1 93.62 181 PHE A C 1
ATOM 1471 O O . PHE A 1 181 ? -3.701 11.18 0.176 1 93.62 181 PHE A O 1
ATOM 1478 N N . TYR A 1 182 ? -4.781 11.789 2.096 1 92.5 182 TYR A N 1
ATOM 1479 C CA . TYR A 1 182 ? -6.113 11.633 1.524 1 92.5 182 TYR A CA 1
ATOM 1480 C C . TYR A 1 182 ? -6.961 12.875 1.777 1 92.5 182 TYR A C 1
ATOM 1482 O O . TYR A 1 182 ? -6.848 13.508 2.83 1 92.5 182 TYR A O 1
ATOM 1490 N N . ASN A 1 183 ? -7.711 13.195 0.767 1 93.31 183 ASN A N 1
ATOM 1491 C CA . ASN A 1 183 ? -8.758 14.203 0.917 1 93.31 183 ASN A CA 1
ATOM 1492 C C . ASN A 1 183 ? -10.016 13.609 1.538 1 93.31 183 ASN A C 1
ATOM 1494 O O . ASN A 1 183 ? -10.719 12.82 0.902 1 93.31 183 ASN A O 1
ATOM 1498 N N . LEU A 1 184 ? -10.336 14.039 2.721 1 94.81 184 LEU A N 1
ATOM 1499 C CA . LEU A 1 184 ? -11.445 13.422 3.439 1 94.81 184 LEU A CA 1
ATOM 1500 C C . LEU A 1 184 ? -12.781 13.93 2.916 1 94.81 184 LEU A C 1
ATOM 1502 O O . LEU A 1 184 ? -13.836 13.359 3.219 1 94.81 184 LEU A O 1
ATOM 1506 N N . SER A 1 185 ? -12.727 14.992 2.123 1 94.06 185 SER A N 1
ATOM 1507 C CA . SER A 1 185 ? -13.969 15.523 1.569 1 94.06 185 SER A CA 1
ATOM 1508 C C . SER A 1 185 ? -14.555 14.586 0.522 1 94.06 185 SER A C 1
ATOM 1510 O O . SER A 1 185 ? -15.773 14.539 0.329 1 94.06 185 SER A O 1
ATOM 1512 N N . ASP A 1 186 ? -13.758 13.859 -0.128 1 87.56 186 ASP A N 1
ATOM 1513 C CA . ASP A 1 186 ? -14.266 12.922 -1.125 1 87.56 186 ASP A CA 1
ATOM 1514 C C . ASP A 1 186 ? -13.531 11.586 -1.042 1 87.56 186 ASP A C 1
ATOM 1516 O O . ASP A 1 186 ? -13.641 10.75 -1.942 1 87.56 186 ASP A O 1
ATOM 1520 N N . ASN A 1 187 ? -12.773 11.422 -0.004 1 88.81 187 ASN A N 1
ATOM 1521 C CA . ASN A 1 187 ? -12.039 10.195 0.279 1 88.81 187 ASN A CA 1
ATOM 1522 C C . ASN A 1 187 ? -11.094 9.836 -0.863 1 88.81 187 ASN A C 1
ATOM 1524 O O . ASN A 1 187 ? -10.867 8.656 -1.135 1 88.81 187 ASN A O 1
ATOM 1528 N N . SER A 1 188 ? -10.562 10.891 -1.521 1 85.44 188 SER A N 1
ATOM 1529 C CA . SER A 1 188 ? -9.641 10.641 -2.621 1 85.44 188 SER A CA 1
ATOM 1530 C C . SER A 1 188 ? -8.188 10.703 -2.148 1 85.44 188 SER A C 1
ATOM 1532 O O . SER A 1 188 ? -7.887 11.359 -1.147 1 85.44 188 SER A O 1
ATOM 1534 N N . HIS A 1 189 ? -7.336 9.898 -2.836 1 87.56 189 HIS A N 1
ATOM 1535 C CA . HIS A 1 189 ? -5.898 9.93 -2.59 1 87.56 189 HIS A CA 1
ATOM 1536 C C . HIS A 1 189 ? -5.285 11.234 -3.104 1 87.56 189 HIS A C 1
ATOM 1538 O O . HIS A 1 189 ? -5.578 11.664 -4.223 1 87.56 189 HIS A O 1
ATOM 1544 N N . LEU A 1 190 ? -4.516 11.875 -2.309 1 88.19 190 LEU A N 1
ATOM 1545 C CA . LEU A 1 190 ? -3.887 13.133 -2.703 1 88.19 190 LEU A CA 1
ATOM 1546 C C . LEU A 1 190 ? -2.471 12.891 -3.215 1 88.19 190 LEU A C 1
ATOM 1548 O O . LEU A 1 190 ? -2.127 13.312 -4.324 1 88.19 190 LEU A O 1
ATOM 1552 N N . HIS A 1 191 ? -1.661 12.242 -2.395 1 87.75 191 HIS A N 1
ATOM 1553 C CA . HIS A 1 191 ? -0.25 12.039 -2.703 1 87.75 191 HIS A CA 1
ATOM 1554 C C . HIS A 1 191 ? 0.379 11.008 -1.77 1 87.75 191 HIS A C 1
ATOM 1556 O O . HIS A 1 191 ? -0.055 10.859 -0.626 1 87.75 191 HIS A O 1
ATOM 1562 N N . SER A 1 192 ? 1.374 10.281 -2.322 1 88.69 192 SER A N 1
ATOM 1563 C CA . SER A 1 192 ? 2.18 9.398 -1.485 1 88.69 192 SER A CA 1
ATOM 1564 C C . SER A 1 192 ? 3.668 9.664 -1.677 1 88.69 192 SER A C 1
ATOM 1566 O O . SER A 1 192 ? 4.129 9.852 -2.803 1 88.69 192 SER A O 1
ATOM 1568 N N . PHE A 1 193 ? 4.34 9.734 -0.557 1 87.81 193 PHE A N 1
ATOM 1569 C CA . PHE A 1 193 ? 5.801 9.734 -0.583 1 87.81 193 PHE A CA 1
ATOM 1570 C C . PHE A 1 193 ? 6.344 8.32 -0.374 1 87.81 193 PHE A C 1
ATOM 1572 O O . PHE A 1 193 ? 5.773 7.539 0.383 1 87.81 193 PHE A O 1
ATOM 1579 N N . GLN A 1 194 ? 7.406 7.988 -1.08 1 84.5 194 GLN A N 1
ATOM 1580 C CA . GLN A 1 194 ? 8.188 6.773 -0.861 1 84.5 194 GLN A CA 1
ATOM 1581 C C . GLN A 1 194 ? 9.602 7.105 -0.384 1 84.5 194 GLN A C 1
ATOM 1583 O O . GLN A 1 194 ? 10.352 7.785 -1.085 1 84.5 194 GLN A O 1
ATOM 1588 N N . GLU A 1 195 ? 9.875 6.617 0.796 1 83.94 195 GLU A N 1
ATOM 1589 C CA . GLU A 1 195 ? 11.125 7.004 1.449 1 83.94 195 GLU A CA 1
ATOM 1590 C C . GLU A 1 195 ? 11.758 5.82 2.168 1 83.94 195 GLU A C 1
ATOM 1592 O O . GLU A 1 195 ? 11.117 4.789 2.371 1 83.94 195 GLU A O 1
ATOM 1597 N N . THR A 1 196 ? 13.016 5.906 2.314 1 87.25 196 THR A N 1
ATOM 1598 C CA . THR A 1 196 ? 13.688 5.078 3.309 1 87.25 196 THR A CA 1
ATOM 1599 C C . THR A 1 196 ? 13.938 5.867 4.594 1 87.25 196 THR A C 1
ATOM 1601 O O . THR A 1 196 ? 14.742 6.801 4.605 1 87.25 196 THR A O 1
ATOM 1604 N N . PHE A 1 197 ? 13.227 5.52 5.609 1 89.88 197 PHE A N 1
ATOM 1605 C CA . PHE A 1 197 ? 13.312 6.266 6.859 1 89.88 197 PHE A CA 1
ATOM 1606 C C . PHE A 1 197 ? 14.531 5.832 7.664 1 89.88 197 PHE A C 1
ATOM 1608 O O . PHE A 1 197 ? 14.734 4.641 7.906 1 89.88 197 PHE A O 1
ATOM 1615 N N . SER A 1 198 ? 15.32 6.754 8.047 1 88.5 198 SER A N 1
ATOM 1616 C CA . SER A 1 198 ? 16.5 6.469 8.867 1 88.5 198 SER A CA 1
ATOM 1617 C C . SER A 1 198 ? 16.297 6.934 10.305 1 88.5 198 SER A C 1
ATOM 1619 O O . SER A 1 198 ? 17.047 6.543 11.203 1 88.5 198 SER A O 1
ATOM 1621 N N . HIS A 1 199 ? 15.336 7.734 10.531 1 91.38 199 HIS A N 1
ATOM 1622 C CA . HIS A 1 199 ? 15 8.273 11.836 1 91.38 199 HIS A CA 1
ATOM 1623 C C . HIS A 1 199 ? 13.508 8.117 12.125 1 91.38 199 HIS A C 1
ATOM 1625 O O . HIS A 1 199 ? 12.711 7.93 11.203 1 91.38 199 HIS A O 1
ATOM 1631 N N . SER A 1 200 ? 13.25 8.148 13.383 1 95.69 200 SER A N 1
ATOM 1632 C CA . SER A 1 200 ? 11.836 8.141 13.742 1 95.69 200 SER A CA 1
ATOM 1633 C C . SER A 1 200 ? 11.109 9.359 13.18 1 95.69 200 SER A C 1
ATOM 1635 O O . SER A 1 200 ? 11.75 10.32 12.742 1 95.69 200 SER A O 1
ATOM 1637 N N . LEU A 1 201 ? 9.789 9.219 13.125 1 97.19 201 LEU A N 1
ATOM 1638 C CA . LEU A 1 201 ? 8.984 10.289 12.547 1 97.19 201 LEU A CA 1
ATOM 1639 C C . LEU A 1 201 ? 7.988 10.828 13.562 1 97.19 201 LEU A C 1
ATOM 1641 O O . LEU A 1 201 ? 7.48 10.086 14.406 1 97.19 201 LEU A O 1
ATOM 1645 N N . LYS A 1 202 ? 7.699 12.094 13.484 1 97.81 202 LYS A N 1
ATOM 1646 C CA . LYS A 1 202 ? 6.648 12.734 14.273 1 97.81 202 LYS A CA 1
ATOM 1647 C C . LYS A 1 202 ? 5.641 13.438 13.367 1 97.81 202 LYS A C 1
ATOM 1649 O O . LYS A 1 202 ? 6.004 13.984 12.328 1 97.81 202 LYS A O 1
ATOM 1654 N N . PRO A 1 203 ? 4.371 13.359 13.805 1 98.38 203 PRO A N 1
ATOM 1655 C CA . PRO A 1 203 ? 3.414 14.195 13.078 1 98.38 203 PRO A CA 1
ATOM 1656 C C . PRO A 1 203 ? 3.805 15.672 13.078 1 98.38 203 PRO A C 1
ATOM 1658 O O . PRO A 1 203 ? 4.305 16.188 14.086 1 98.38 203 PRO A O 1
ATOM 1661 N N . TYR A 1 204 ? 3.635 16.297 11.961 1 97.81 204 TYR A N 1
ATOM 1662 C CA . TYR A 1 204 ? 4.027 17.688 11.734 1 97.81 204 TYR A CA 1
ATOM 1663 C C . TYR A 1 204 ? 2.824 18.531 11.336 1 97.81 204 TYR A C 1
ATOM 1665 O O . TYR A 1 204 ? 2.076 18.172 10.43 1 97.81 204 TYR A O 1
ATOM 1673 N N . PHE A 1 205 ? 2.639 19.656 12.016 1 98.19 205 PHE A N 1
ATOM 1674 C CA . PHE A 1 205 ? 1.559 20.578 11.719 1 98.19 205 PHE A CA 1
ATOM 1675 C C . PHE A 1 205 ? 2.076 22.016 11.664 1 98.19 205 PHE A C 1
ATOM 1677 O O . PHE A 1 205 ? 2.84 22.438 12.531 1 98.19 205 PHE A O 1
ATOM 1684 N N . CYS A 1 206 ? 1.641 22.719 10.641 1 96.81 206 CYS A N 1
ATOM 1685 C CA . CYS A 1 206 ? 1.949 24.125 10.484 1 96.81 206 CYS A CA 1
ATOM 1686 C C . CYS A 1 206 ? 0.713 24.906 10.055 1 96.81 206 CYS A C 1
ATOM 1688 O O . CYS A 1 206 ? -0.047 24.469 9.195 1 96.81 206 CYS A O 1
ATOM 1690 N N . VAL A 1 207 ? 0.495 26.031 10.75 1 95.62 207 VAL A N 1
ATOM 1691 C CA . VAL A 1 207 ? -0.706 26.797 10.438 1 95.62 207 VAL A CA 1
ATOM 1692 C C . VAL A 1 207 ? -0.342 28.266 10.227 1 95.62 207 VAL A C 1
ATOM 1694 O O . VAL A 1 207 ? 0.688 28.734 10.719 1 95.62 207 VAL A O 1
ATOM 1697 N N . GLY A 1 208 ? -1.144 28.922 9.367 1 89.94 208 GLY A N 1
ATOM 1698 C CA . GLY A 1 208 ? -1.039 30.375 9.227 1 89.94 208 GLY A CA 1
ATOM 1699 C C . GLY A 1 208 ? -1.677 31.125 10.375 1 89.94 208 GLY A C 1
ATOM 1700 O O . GLY A 1 208 ? -2.219 30.516 11.297 1 89.94 208 GLY A O 1
ATOM 1701 N N . PRO A 1 209 ? -1.488 32.5 10.273 1 87.75 209 PRO A N 1
ATOM 1702 C CA . PRO A 1 209 ? -1.948 33.312 11.383 1 87.75 209 PRO A CA 1
ATOM 1703 C C . PRO A 1 209 ? -3.445 33.625 11.328 1 87.75 209 PRO A C 1
ATOM 1705 O O . PRO A 1 209 ? -3.859 34.781 11.414 1 87.75 209 PRO A O 1
ATOM 1708 N N . ASP A 1 210 ? -4.273 32.656 11.062 1 89.19 210 ASP A N 1
ATOM 1709 C CA . ASP A 1 210 ? -5.723 32.812 11.109 1 89.19 210 ASP A CA 1
ATOM 1710 C C . ASP A 1 210 ? -6.297 32.25 12.406 1 89.19 210 ASP A C 1
ATOM 1712 O O . ASP A 1 210 ? -5.59 31.562 13.156 1 89.19 210 ASP A O 1
ATOM 1716 N N . SER A 1 211 ? -7.52 32.531 12.711 1 88.75 211 SER A N 1
ATOM 1717 C CA . SER A 1 211 ? -8.117 32.125 13.984 1 88.75 211 SER A CA 1
ATOM 1718 C C . SER A 1 211 ? -8.805 30.766 13.875 1 88.75 211 SER A C 1
ATOM 1720 O O . SER A 1 211 ? -9.312 30.234 14.867 1 88.75 211 SER A O 1
ATOM 1722 N N . ILE A 1 212 ? -8.953 30.203 12.664 1 94 212 ILE A N 1
ATOM 1723 C CA . ILE A 1 212 ? -9.609 28.906 12.484 1 94 212 ILE A CA 1
ATOM 1724 C C . ILE A 1 212 ? -8.727 27.797 13.047 1 94 212 ILE A C 1
ATOM 1726 O O . ILE A 1 212 ? -7.555 27.688 12.672 1 94 212 ILE A O 1
ATOM 1730 N N . PRO A 1 213 ? -9.227 26.984 13.906 1 95.56 213 PRO A N 1
ATOM 1731 C CA . PRO A 1 213 ? -8.398 25.938 14.539 1 95.56 213 PRO A CA 1
ATOM 1732 C C . PRO A 1 213 ? -8.07 24.797 13.594 1 95.56 213 PRO A C 1
ATOM 1734 O O . PRO A 1 213 ? -8.828 24.531 12.656 1 95.56 213 PRO A O 1
ATOM 1737 N N . LEU A 1 214 ? -6.91 24.234 13.719 1 97.5 214 LEU A N 1
ATOM 1738 C CA . LEU A 1 214 ? -6.582 22.906 13.219 1 97.5 214 LEU A CA 1
ATOM 1739 C C . LEU A 1 214 ? -6.844 21.844 14.281 1 97.5 214 LEU A C 1
ATOM 1741 O O . LEU A 1 214 ? -6.387 21.969 15.414 1 97.5 214 LEU A O 1
ATOM 1745 N N . SER A 1 215 ? -7.605 20.766 13.914 1 97.31 215 SER A N 1
ATOM 1746 C CA . SER A 1 215 ? -8 19.812 14.93 1 97.31 215 SER A CA 1
ATOM 1747 C C . SER A 1 215 ? -7.699 18.375 14.492 1 97.31 215 SER A C 1
ATOM 1749 O O . SER A 1 215 ? -7.879 18.031 13.32 1 97.31 215 SER A O 1
ATOM 1751 N N . LEU A 1 216 ? -7.297 17.531 15.453 1 97.5 216 LEU A N 1
ATOM 1752 C CA . LEU A 1 216 ? -7.098 16.109 15.25 1 97.5 216 LEU A CA 1
ATOM 1753 C C . LEU A 1 216 ? -8.344 15.32 15.648 1 97.5 216 LEU A C 1
ATOM 1755 O O . LEU A 1 216 ? -8.953 15.594 16.688 1 97.5 216 LEU A O 1
ATOM 1759 N N . CYS A 1 217 ? -8.695 14.445 14.75 1 90.44 217 CYS A N 1
ATOM 1760 C CA . CYS A 1 217 ? -9.867 13.625 15.039 1 90.44 217 CYS A CA 1
ATOM 1761 C C . CYS A 1 217 ? -9.492 12.453 15.945 1 90.44 217 CYS A C 1
ATOM 1763 O O . CYS A 1 217 ? -8.516 11.75 15.695 1 90.44 217 CYS A O 1
ATOM 1765 N N . GLY A 1 218 ? -10.195 12.383 17.078 1 79 218 GLY A N 1
ATOM 1766 C CA . GLY A 1 218 ? -9.938 11.305 18.016 1 79 218 GLY A CA 1
ATOM 1767 C C . GLY A 1 218 ? -10.625 10.008 17.641 1 79 218 GLY A C 1
ATOM 1768 O O . GLY A 1 218 ? -11.484 9.984 16.766 1 79 218 GLY A O 1
ATOM 1769 N N . LEU A 1 219 ? -10.109 8.914 18.234 1 70.12 219 LEU A N 1
ATOM 1770 C CA . LEU A 1 219 ? -10.727 7.605 18.047 1 70.12 219 LEU A CA 1
ATOM 1771 C C . LEU A 1 219 ? -12.195 7.625 18.469 1 70.12 219 LEU A C 1
ATOM 1773 O O . LEU A 1 219 ? -13.016 6.891 17.906 1 70.12 219 LEU A O 1
ATOM 1777 N N . ALA A 1 220 ? -12.484 8.516 19.344 1 58.94 220 ALA A N 1
ATOM 1778 C CA . ALA A 1 220 ? -13.844 8.57 19.875 1 58.94 220 ALA A CA 1
ATOM 1779 C C . ALA A 1 220 ? -14.781 9.297 18.906 1 58.94 220 ALA A C 1
ATOM 1781 O O . ALA A 1 220 ? -16 9.203 19.031 1 58.94 220 ALA A O 1
ATOM 1782 N N . ASP A 1 221 ? -14.281 10.016 18.094 1 55.94 221 ASP A N 1
ATOM 1783 C CA . ASP A 1 221 ? -15.117 10.828 17.219 1 55.94 221 ASP A CA 1
ATOM 1784 C C . ASP A 1 221 ? -15.656 9.992 16.062 1 55.94 221 ASP A C 1
ATOM 1786 O O . ASP A 1 221 ? -16.516 10.461 15.297 1 55.94 221 ASP A O 1
ATOM 1790 N N . LEU A 1 222 ? -15.141 8.844 15.859 1 47.69 222 LEU A N 1
ATOM 1791 C CA . LEU A 1 222 ? -15.594 8.055 14.727 1 47.69 222 LEU A CA 1
ATOM 1792 C C . LEU A 1 222 ? -16.562 6.969 15.172 1 47.69 222 LEU A C 1
ATOM 1794 O O . LEU A 1 222 ? -16.438 6.43 16.281 1 47.69 222 LEU A O 1
ATOM 1798 N N . MET B 1 1 ? -16.797 -26.359 -18.562 1 30.2 1 MET B N 1
ATOM 1799 C CA . MET B 1 1 ? -17.562 -25.391 -19.328 1 30.2 1 MET B CA 1
ATOM 1800 C C . MET B 1 1 ? -17.359 -23.984 -18.797 1 30.2 1 MET B C 1
ATOM 1802 O O . MET B 1 1 ? -18 -23.047 -19.266 1 30.2 1 MET B O 1
ATOM 1806 N N . PRO B 1 2 ? -16.844 -23.891 -17.625 1 34.19 2 PRO B N 1
ATOM 1807 C CA . PRO B 1 2 ? -16.625 -22.594 -16.953 1 34.19 2 PRO B CA 1
ATOM 1808 C C . PRO B 1 2 ? -15.461 -21.812 -17.547 1 34.19 2 PRO B C 1
ATOM 1810 O O . PRO B 1 2 ? -15.477 -20.578 -17.547 1 34.19 2 PRO B O 1
ATOM 1813 N N . ASP B 1 3 ? -14.516 -22.5 -18.156 1 37.38 3 ASP B N 1
ATOM 1814 C CA . ASP B 1 3 ? -13.336 -21.906 -18.781 1 37.38 3 ASP B CA 1
ATOM 1815 C C . ASP B 1 3 ? -13.734 -21.062 -19.984 1 37.38 3 ASP B C 1
ATOM 1817 O O . ASP B 1 3 ? -13.164 -20 -20.234 1 37.38 3 ASP B O 1
ATOM 1821 N N . MET B 1 4 ? -14.695 -21.547 -20.828 1 36.22 4 MET B N 1
ATOM 1822 C CA . MET B 1 4 ? -15.18 -20.844 -22.016 1 36.22 4 MET B CA 1
ATOM 1823 C C . MET B 1 4 ? -15.875 -19.531 -21.609 1 36.22 4 MET B C 1
ATOM 1825 O O . MET B 1 4 ? -15.922 -18.594 -22.406 1 36.22 4 MET B O 1
ATOM 1829 N N . LYS B 1 5 ? -16.328 -19.531 -20.438 1 39.97 5 LYS B N 1
ATOM 1830 C CA . LYS B 1 5 ? -17.031 -18.312 -20.031 1 39.97 5 LYS B CA 1
ATOM 1831 C C . LYS B 1 5 ? -16.047 -17.188 -19.719 1 39.97 5 LYS B C 1
ATOM 1833 O O . LYS B 1 5 ? -16.297 -16.031 -20.062 1 39.97 5 LYS B O 1
ATOM 1838 N N . LEU B 1 6 ? -14.961 -17.531 -19.047 1 38.09 6 LEU B N 1
ATOM 1839 C CA . LEU B 1 6 ? -13.969 -16.5 -18.781 1 38.09 6 LEU B CA 1
ATOM 1840 C C . LEU B 1 6 ? -13.383 -15.953 -20.078 1 38.09 6 LEU B C 1
ATOM 1842 O O . LEU B 1 6 ? -13.234 -14.734 -20.234 1 38.09 6 LEU B O 1
ATOM 1846 N N . LEU B 1 7 ? -13.172 -16.859 -21.016 1 41.81 7 LEU B N 1
ATOM 1847 C CA . LEU B 1 7 ? -12.656 -16.422 -22.312 1 41.81 7 LEU B CA 1
ATOM 1848 C C . LEU B 1 7 ? -13.695 -15.594 -23.062 1 41.81 7 LEU B C 1
ATOM 1850 O O . LEU B 1 7 ? -13.352 -14.594 -23.703 1 41.81 7 LEU B O 1
ATOM 1854 N N . SER B 1 8 ? -14.898 -15.984 -22.984 1 46 8 SER B N 1
ATOM 1855 C CA . SER B 1 8 ? -15.953 -15.227 -23.641 1 46 8 SER B CA 1
ATOM 1856 C C . SER B 1 8 ? -16.156 -13.867 -22.953 1 46 8 SER B C 1
ATOM 1858 O O . SER B 1 8 ? -16.453 -12.875 -23.625 1 46 8 SER B O 1
ATOM 1860 N N . GLU B 1 9 ? -15.984 -13.891 -21.703 1 40.94 9 GLU B N 1
ATOM 1861 C CA . GLU B 1 9 ? -16.109 -12.617 -21 1 40.94 9 GLU B CA 1
ATOM 1862 C C . GLU B 1 9 ? -14.93 -11.695 -21.297 1 40.94 9 GLU B C 1
ATOM 1864 O O . GLU B 1 9 ? -15.109 -10.492 -21.469 1 40.94 9 GLU B O 1
ATOM 1869 N N . VAL B 1 10 ? -13.836 -12.25 -21.531 1 41.88 10 VAL B N 1
ATOM 1870 C CA . VAL B 1 10 ? -12.664 -11.477 -21.938 1 41.88 10 VAL B CA 1
ATOM 1871 C C . VAL B 1 10 ? -12.883 -10.922 -23.344 1 41.88 10 VAL B C 1
ATOM 1873 O O . VAL B 1 10 ? -12.602 -9.758 -23.609 1 41.88 10 VAL B O 1
ATOM 1876 N N . LYS B 1 11 ? -13.391 -11.797 -24.203 1 42.41 11 LYS B N 1
ATOM 1877 C CA . LYS B 1 11 ? -13.688 -11.328 -25.562 1 42.41 11 LYS B CA 1
ATOM 1878 C C . LYS B 1 11 ? -14.727 -10.211 -25.547 1 42.41 11 LYS B C 1
ATOM 1880 O O . LYS B 1 11 ? -14.609 -9.234 -26.281 1 42.41 11 LYS B O 1
ATOM 1885 N N . ARG B 1 12 ? -15.695 -10.242 -24.688 1 38.97 12 ARG B N 1
ATOM 1886 C CA . ARG B 1 12 ? -16.719 -9.219 -24.562 1 38.97 12 ARG B CA 1
ATOM 1887 C C . ARG B 1 12 ? -16.156 -7.922 -24.016 1 38.97 12 ARG B C 1
ATOM 1889 O O . ARG B 1 12 ? -16.453 -6.836 -24.516 1 38.97 12 ARG B O 1
ATOM 1896 N N . ILE B 1 13 ? -15.297 -8.07 -23.094 1 37.91 13 ILE B N 1
ATOM 1897 C CA . ILE B 1 13 ? -14.734 -6.867 -22.484 1 37.91 13 ILE B CA 1
ATOM 1898 C C . ILE B 1 13 ? -13.781 -6.184 -23.453 1 37.91 13 ILE B C 1
ATOM 1900 O O . ILE B 1 13 ? -13.734 -4.953 -23.531 1 37.91 13 ILE B O 1
ATOM 1904 N N . HIS B 1 14 ? -13.125 -6.969 -24.297 1 39.94 14 HIS B N 1
ATOM 1905 C CA . HIS B 1 14 ? -12.242 -6.379 -25.297 1 39.94 14 HIS B CA 1
ATOM 1906 C C . HIS B 1 14 ? -13.023 -5.484 -26.25 1 39.94 14 HIS B C 1
ATOM 1908 O O . HIS B 1 14 ? -12.547 -4.41 -26.625 1 39.94 14 HIS B O 1
ATOM 1914 N N . HIS B 1 15 ? -14.18 -5.887 -26.625 1 40.31 15 HIS B N 1
ATOM 1915 C CA . HIS B 1 15 ? -14.992 -5.082 -27.531 1 40.31 15 HIS B CA 1
ATOM 1916 C C . HIS B 1 15 ? -15.438 -3.781 -26.875 1 40.31 15 HIS B C 1
ATOM 1918 O O . HIS B 1 15 ? -15.492 -2.734 -27.516 1 40.31 15 HIS B O 1
ATOM 1924 N N . ILE B 1 16 ? -15.727 -3.871 -25.625 1 37.84 16 ILE B N 1
ATOM 1925 C CA . ILE B 1 16 ? -16.188 -2.674 -24.938 1 37.84 16 ILE B CA 1
ATOM 1926 C C . ILE B 1 16 ? -15.039 -1.683 -24.781 1 37.84 16 ILE B C 1
ATOM 1928 O O . ILE B 1 16 ? -15.219 -0.477 -24.969 1 37.84 16 ILE B O 1
ATOM 1932 N N . TYR B 1 17 ? -13.906 -2.188 -24.531 1 36.81 17 TYR B N 1
ATOM 1933 C CA . TYR B 1 17 ? -12.789 -1.267 -24.328 1 36.81 17 TYR B CA 1
ATOM 1934 C C . TYR B 1 17 ? -12.336 -0.665 -25.656 1 36.81 17 TYR B C 1
ATOM 1936 O O . TYR B 1 17 ? -11.852 0.467 -25.688 1 36.81 17 TYR B O 1
ATOM 1944 N N . GLU B 1 18 ? -12.414 -1.341 -26.781 1 39.62 18 GLU B N 1
ATOM 1945 C CA . GLU B 1 18 ? -12.039 -0.75 -28.062 1 39.62 18 GLU B CA 1
ATOM 1946 C C . GLU B 1 18 ? -12.922 0.447 -28.391 1 39.62 18 GLU B C 1
ATOM 1948 O O . GLU B 1 18 ? -12.477 1.389 -29.062 1 39.62 18 GLU B O 1
ATOM 1953 N N . SER B 1 19 ? -14.125 0.394 -28.078 1 37.75 19 SER B N 1
ATOM 1954 C CA . SER B 1 19 ? -14.984 1.472 -28.562 1 37.75 19 SER B CA 1
ATOM 1955 C C . SER B 1 19 ? -14.961 2.66 -27.609 1 37.75 19 SER B C 1
ATOM 1957 O O . SER B 1 19 ? -15.5 3.725 -27.922 1 37.75 19 SER B O 1
ATOM 1959 N N . ARG B 1 20 ? -14.836 2.449 -26.344 1 34.38 20 ARG B N 1
ATOM 1960 C CA . ARG B 1 20 ? -14.977 3.646 -25.531 1 34.38 20 ARG B CA 1
ATOM 1961 C C . ARG B 1 20 ? -13.68 4.441 -25.484 1 34.38 20 ARG B C 1
ATOM 1963 O O . ARG B 1 20 ? -12.633 3.918 -25.109 1 34.38 20 ARG B O 1
ATOM 1970 N N . GLU B 1 21 ? -13.617 5.578 -26.141 1 34.5 21 GLU B N 1
ATOM 1971 C CA . GLU B 1 21 ? -12.664 6.676 -26.016 1 34.5 21 GLU B CA 1
ATOM 1972 C C . GLU B 1 21 ? -12.352 6.957 -24.547 1 34.5 21 GLU B C 1
ATOM 1974 O O . GLU B 1 21 ? -13.25 7.254 -23.75 1 34.5 21 GLU B O 1
ATOM 1979 N N . VAL B 1 22 ? -11.508 6.258 -23.922 1 35.03 22 VAL B N 1
ATOM 1980 C CA . VAL B 1 22 ? -11.109 6.617 -22.562 1 35.03 22 VAL B CA 1
ATOM 1981 C C . VAL B 1 22 ? -10.859 8.125 -22.484 1 35.03 22 VAL B C 1
ATOM 1983 O O . VAL B 1 22 ? -10.008 8.656 -23.203 1 35.03 22 VAL B O 1
ATOM 1986 N N . PRO B 1 23 ? -11.758 8.93 -22.031 1 30.67 23 PRO B N 1
ATOM 1987 C CA . PRO B 1 23 ? -11.539 10.375 -22 1 30.67 23 PRO B CA 1
ATOM 1988 C C . PRO B 1 23 ? -10.188 10.758 -21.422 1 30.67 23 PRO B C 1
ATOM 1990 O O . PRO B 1 23 ? -9.688 10.086 -20.5 1 30.67 23 PRO B O 1
ATOM 1993 N N . ALA B 1 24 ? -9.344 11.547 -22.047 1 33.31 24 ALA B N 1
ATOM 1994 C CA . ALA B 1 24 ? -8.086 12.242 -21.781 1 33.31 24 ALA B CA 1
ATOM 1995 C C . ALA B 1 24 ? -8.078 12.812 -20.359 1 33.31 24 ALA B C 1
ATOM 1997 O O . ALA B 1 24 ? -7.035 12.828 -19.703 1 33.31 24 ALA B O 1
ATOM 1998 N N . VAL B 1 25 ? -9.102 13.352 -19.938 1 32.44 25 VAL B N 1
ATOM 1999 C CA . VAL B 1 25 ? -9.195 14.094 -18.672 1 32.44 25 VAL B CA 1
ATOM 2000 C C . VAL B 1 25 ? -8.875 13.172 -17.5 1 32.44 25 VAL B C 1
ATOM 2002 O O . VAL B 1 25 ? -8.234 13.586 -16.531 1 32.44 25 VAL B O 1
ATOM 2005 N N . CYS B 1 26 ? -9.367 11.938 -17.547 1 34.94 26 CYS B N 1
ATOM 2006 C CA . CYS B 1 26 ? -9.203 11.008 -16.438 1 34.94 26 CYS B CA 1
ATOM 2007 C C . CYS B 1 26 ? -7.742 10.617 -16.25 1 34.94 26 CYS B C 1
ATOM 2009 O O . CYS B 1 26 ? -7.305 10.312 -15.148 1 34.94 26 CYS B O 1
ATOM 2011 N N . PHE B 1 27 ? -6.945 10.68 -17.312 1 33.78 27 PHE B N 1
ATOM 2012 C CA . PHE B 1 27 ? -5.547 10.273 -17.344 1 33.78 27 PHE B CA 1
ATOM 2013 C C . PHE B 1 27 ? -4.68 11.242 -16.562 1 33.78 27 PHE B C 1
ATOM 2015 O O . PHE B 1 27 ? -3.756 10.82 -15.852 1 33.78 27 PHE B O 1
ATOM 2022 N N . SER B 1 28 ? -4.922 12.508 -16.766 1 37.41 28 SER B N 1
ATOM 2023 C CA . SER B 1 28 ? -4.066 13.516 -16.156 1 37.41 28 SER B CA 1
ATOM 2024 C C . SER B 1 28 ? -4.148 13.445 -14.633 1 37.41 28 SER B C 1
ATOM 2026 O O . SER B 1 28 ? -3.135 13.586 -13.945 1 37.41 28 SER B O 1
ATOM 2028 N N . GLN B 1 29 ? -5.332 13.344 -14.117 1 37.78 29 GLN B N 1
ATOM 2029 C CA . GLN B 1 29 ? -5.508 13.25 -12.672 1 37.78 29 GLN B CA 1
ATOM 2030 C C . GLN B 1 29 ? -4.887 11.969 -12.125 1 37.78 29 GLN B C 1
ATOM 2032 O O . GLN B 1 29 ? -4.258 11.984 -11.062 1 37.78 29 GLN B O 1
ATOM 2037 N N . LEU B 1 30 ? -5.066 10.891 -12.922 1 37.28 30 LEU B N 1
ATOM 2038 C CA . LEU B 1 30 ? -4.559 9.594 -12.508 1 37.28 30 LEU B CA 1
ATOM 2039 C C . LEU B 1 30 ? -3.037 9.547 -12.602 1 37.28 30 LEU B C 1
ATOM 2041 O O . LEU B 1 30 ? -2.371 9.016 -11.703 1 37.28 30 LEU B O 1
ATOM 2045 N N . GLN B 1 31 ? -2.492 10.102 -13.711 1 39.19 31 GLN B N 1
ATOM 2046 C CA . GLN B 1 31 ? -1.044 10.117 -13.883 1 39.19 31 GLN B CA 1
ATOM 2047 C C . GLN B 1 31 ? -0.357 10.828 -12.727 1 39.19 31 GLN B C 1
ATOM 2049 O O . GLN B 1 31 ? 0.709 10.406 -12.273 1 39.19 31 GLN B O 1
ATOM 2054 N N . ARG B 1 32 ? -0.975 11.953 -12.453 1 39.31 32 ARG B N 1
ATOM 2055 C CA . ARG B 1 32 ? -0.375 12.781 -11.406 1 39.31 32 ARG B CA 1
ATOM 2056 C C . ARG B 1 32 ? -0.384 12.055 -10.07 1 39.31 32 ARG B C 1
ATOM 2058 O O . ARG B 1 32 ? 0.506 12.258 -9.242 1 39.31 32 ARG B O 1
ATOM 2065 N N . GLU B 1 33 ? -1.428 11.312 -9.844 1 39.84 33 GLU B N 1
ATOM 2066 C CA . GLU B 1 33 ? -1.499 10.57 -8.586 1 39.84 33 GLU B CA 1
ATOM 2067 C C . GLU B 1 33 ? -0.457 9.461 -8.547 1 39.84 33 GLU B C 1
ATOM 2069 O O . GLU B 1 33 ? 0.055 9.117 -7.477 1 39.84 33 GLU B O 1
ATOM 2074 N N . VAL B 1 34 ? -0.208 8.719 -9.75 1 38.91 34 VAL B N 1
ATOM 2075 C CA . VAL B 1 34 ? 0.74 7.613 -9.844 1 38.91 34 VAL B CA 1
ATOM 2076 C C . VAL B 1 34 ? 2.164 8.156 -9.914 1 38.91 34 VAL B C 1
ATOM 2078 O O . VAL B 1 34 ? 3.094 7.551 -9.375 1 38.91 34 VAL B O 1
ATOM 2081 N N . TYR B 1 35 ? 2.414 9.258 -10.641 1 37.72 35 TYR B N 1
ATOM 2082 C CA . TYR B 1 35 ? 3.779 9.719 -10.852 1 37.72 35 TYR B CA 1
ATOM 2083 C C . TYR B 1 35 ? 4.48 9.984 -9.531 1 37.72 35 TYR B C 1
ATOM 2085 O O . TYR B 1 35 ? 5.711 10.039 -9.469 1 37.72 35 TYR B O 1
ATOM 2093 N N . HIS B 1 36 ? 3.713 10.445 -8.672 1 38.09 36 HIS B N 1
ATOM 2094 C CA . HIS B 1 36 ? 4.453 10.836 -7.477 1 38.09 36 HIS B CA 1
ATOM 2095 C C . HIS B 1 36 ? 4.816 9.625 -6.629 1 38.09 36 HIS B C 1
ATOM 2097 O O . HIS B 1 36 ? 5.242 9.766 -5.48 1 38.09 36 HIS B O 1
ATOM 2103 N N . LEU B 1 37 ? 4.371 8.492 -7.184 1 39.34 37 LEU B N 1
ATOM 2104 C CA . LEU B 1 37 ? 4.82 7.32 -6.441 1 39.34 37 LEU B CA 1
ATOM 2105 C C . LEU B 1 37 ? 6.285 7.012 -6.746 1 39.34 37 LEU B C 1
ATOM 2107 O O . LEU B 1 37 ? 6.742 7.195 -7.875 1 39.34 37 LEU B O 1
ATOM 2111 N N . PRO B 1 38 ? 7.227 7.176 -5.918 1 41 38 PRO B N 1
ATOM 2112 C CA . PRO B 1 38 ? 8.57 6.672 -6.215 1 41 38 PRO B CA 1
ATOM 2113 C C . PRO B 1 38 ? 8.555 5.496 -7.188 1 41 38 PRO B C 1
ATOM 2115 O O . PRO B 1 38 ? 7.539 4.809 -7.32 1 41 38 PRO B O 1
ATOM 2118 N N . PRO B 1 39 ? 9.586 5.5 -8.07 1 44.75 39 PRO B N 1
ATOM 2119 C CA . PRO B 1 39 ? 9.672 4.332 -8.953 1 44.75 39 PRO B CA 1
ATOM 2120 C C . PRO B 1 39 ? 9.234 3.041 -8.266 1 44.75 39 PRO B C 1
ATOM 2122 O O . PRO B 1 39 ? 9.586 2.805 -7.109 1 44.75 39 PRO B O 1
ATOM 2125 N N . LEU B 1 40 ? 8.047 2.426 -8.797 1 50.25 40 LEU B N 1
ATOM 2126 C CA . LEU B 1 40 ? 7.523 1.11 -8.438 1 50.25 40 LEU B CA 1
ATOM 2127 C C . LEU B 1 40 ? 8.648 0.161 -8.055 1 50.25 40 LEU B C 1
ATOM 2129 O O . LEU B 1 40 ? 8.492 -0.664 -7.152 1 50.25 40 LEU B O 1
ATOM 2133 N N . GLU B 1 41 ? 9.852 0.526 -8.594 1 56.91 41 GLU B N 1
ATOM 2134 C CA . GLU B 1 41 ? 10.984 -0.35 -8.312 1 56.91 41 GLU B CA 1
ATOM 2135 C C . GLU B 1 41 ? 11.359 -0.305 -6.832 1 56.91 41 GLU B C 1
ATOM 2137 O O . GLU B 1 41 ? 11.656 -1.339 -6.23 1 56.91 41 GLU B O 1
ATOM 2142 N N . SER B 1 42 ? 11.094 0.819 -6.234 1 68.81 42 SER B N 1
ATOM 2143 C CA . SER B 1 42 ? 11.469 0.956 -4.836 1 68.81 42 SER B CA 1
ATOM 2144 C C . SER B 1 42 ? 10.461 0.273 -3.918 1 68.81 42 SER B C 1
ATOM 2146 O O . SER B 1 42 ? 10.836 -0.36 -2.93 1 68.81 42 SER B O 1
ATOM 2148 N N . ALA B 1 43 ? 9.312 0.133 -4.43 1 77 43 ALA B N 1
ATOM 2149 C CA . ALA B 1 43 ? 8.312 -0.512 -3.582 1 77 43 ALA B CA 1
ATOM 2150 C C . ALA B 1 43 ? 8.547 -2.018 -3.502 1 77 43 ALA B C 1
ATOM 2152 O O . ALA B 1 43 ? 8.516 -2.6 -2.416 1 77 43 ALA B O 1
ATOM 2153 N N . LEU B 1 44 ? 8.945 -2.611 -4.672 1 87.56 44 LEU B N 1
ATOM 2154 C CA . LEU B 1 44 ? 9.172 -4.055 -4.691 1 87.56 44 LEU B CA 1
ATOM 2155 C C . LEU B 1 44 ? 10.406 -4.426 -3.875 1 87.56 44 LEU B C 1
ATOM 2157 O O . LEU B 1 44 ? 10.398 -5.434 -3.168 1 87.56 44 LEU B O 1
ATOM 2161 N N . GLU B 1 45 ? 11.414 -3.641 -3.959 1 89.19 45 GLU B N 1
ATOM 2162 C CA . GLU B 1 45 ? 12.625 -3.904 -3.188 1 89.19 45 GLU B CA 1
ATOM 2163 C C . GLU B 1 45 ? 12.336 -3.936 -1.69 1 89.19 45 GLU B C 1
ATOM 2165 O O . GLU B 1 45 ? 12.805 -4.824 -0.978 1 89.19 45 GLU B O 1
ATOM 2170 N N . LYS B 1 46 ? 11.609 -3.021 -1.231 1 90.31 46 LYS B N 1
ATOM 2171 C CA . LYS B 1 46 ? 11.258 -2.979 0.186 1 90.31 46 LYS B CA 1
ATOM 2172 C C . LYS B 1 46 ? 10.383 -4.164 0.571 1 90.31 46 LYS B C 1
ATOM 2174 O O . LYS B 1 46 ? 10.562 -4.762 1.634 1 90.31 46 LYS B O 1
ATOM 2179 N N . ILE B 1 47 ? 9.438 -4.41 -0.319 1 93.5 47 ILE B N 1
ATOM 2180 C CA . ILE B 1 47 ? 8.57 -5.562 -0.089 1 93.5 47 ILE B CA 1
ATOM 2181 C C . ILE B 1 47 ? 9.414 -6.828 0.033 1 93.5 47 ILE B C 1
ATOM 2183 O O . ILE B 1 47 ? 9.219 -7.625 0.954 1 93.5 47 ILE B O 1
ATOM 2187 N N . GLN B 1 48 ? 10.383 -6.977 -0.887 1 93.44 48 GLN B N 1
ATOM 2188 C CA . GLN B 1 48 ? 11.266 -8.141 -0.904 1 93.44 48 GLN B CA 1
ATOM 2189 C C . GLN B 1 48 ? 12.07 -8.242 0.388 1 93.44 48 GLN B C 1
ATOM 2191 O O . GLN B 1 48 ? 12.242 -9.328 0.94 1 93.44 48 GLN B O 1
ATOM 2196 N N . GLN B 1 49 ? 12.516 -7.168 0.812 1 91.38 49 GLN B N 1
ATOM 2197 C CA . GLN B 1 49 ? 13.391 -7.137 1.978 1 91.38 49 GLN B CA 1
ATOM 2198 C C . GLN B 1 49 ? 12.609 -7.395 3.262 1 91.38 49 GLN B C 1
ATOM 2200 O O . GLN B 1 49 ? 13.102 -8.062 4.172 1 91.38 49 GLN B O 1
ATOM 2205 N N . LYS B 1 50 ? 11.398 -6.992 3.293 1 93.5 50 LYS B N 1
ATOM 2206 C CA . LYS B 1 50 ? 10.719 -6.945 4.582 1 93.5 50 LYS B CA 1
ATOM 2207 C C . LYS B 1 50 ? 9.734 -8.102 4.727 1 93.5 50 LYS B C 1
ATOM 2209 O O . LYS B 1 50 ? 9.445 -8.547 5.84 1 93.5 50 LYS B O 1
ATOM 2214 N N . PHE B 1 51 ? 9.211 -8.648 3.609 1 96.06 51 PHE B N 1
ATOM 2215 C CA . PHE B 1 51 ? 8.031 -9.484 3.783 1 96.06 51 PHE B CA 1
ATOM 2216 C C . PHE B 1 51 ? 8.211 -10.828 3.082 1 96.06 51 PHE B C 1
ATOM 2218 O O . PHE B 1 51 ? 7.238 -11.539 2.832 1 96.06 51 PHE B O 1
ATOM 2225 N N . ARG B 1 52 ? 9.391 -11.141 2.785 1 95.12 52 ARG B N 1
ATOM 2226 C CA . ARG B 1 52 ? 9.633 -12.422 2.131 1 95.12 52 ARG B CA 1
ATOM 2227 C C . ARG B 1 52 ? 9.195 -13.586 3.021 1 95.12 52 ARG B C 1
ATOM 2229 O O . ARG B 1 52 ? 9.586 -13.656 4.188 1 95.12 52 ARG B O 1
ATOM 2236 N N . ALA B 1 53 ? 8.336 -14.438 2.48 1 95.31 53 ALA B N 1
ATOM 2237 C CA . ALA B 1 53 ? 7.852 -15.617 3.191 1 95.31 53 ALA B CA 1
ATOM 2238 C C . ALA B 1 53 ? 8.375 -16.906 2.545 1 95.31 53 ALA B C 1
ATOM 2240 O O . ALA B 1 53 ? 8.625 -16.938 1.338 1 95.31 53 ALA B O 1
ATOM 2241 N N . GLU B 1 54 ? 8.508 -17.906 3.389 1 93.44 54 GLU B N 1
ATOM 2242 C CA . GLU B 1 54 ? 8.859 -19.234 2.875 1 93.44 54 GLU B CA 1
ATOM 2243 C C . GLU B 1 54 ? 7.621 -20 2.432 1 93.44 54 GLU B C 1
ATOM 2245 O O . GLU B 1 54 ? 6.93 -20.609 3.256 1 93.44 54 GLU B O 1
ATOM 2250 N N . VAL B 1 55 ? 7.41 -19.969 1.189 1 97 55 VAL B N 1
ATOM 2251 C CA . VAL B 1 55 ? 6.277 -20.688 0.618 1 97 55 VAL B CA 1
ATOM 2252 C C . VAL B 1 55 ? 6.77 -21.969 -0.052 1 97 55 VAL B C 1
ATOM 2254 O O . VAL B 1 55 ? 7.77 -21.953 -0.774 1 97 55 VAL B O 1
ATOM 2257 N N . THR B 1 56 ? 6.062 -23.062 0.258 1 97.94 56 THR B N 1
ATOM 2258 C CA . THR B 1 56 ? 6.34 -24.359 -0.364 1 97.94 56 THR B CA 1
ATOM 2259 C C . THR B 1 56 ? 5.07 -24.953 -0.959 1 97.94 56 THR B C 1
ATOM 2261 O O . THR B 1 56 ? 3.967 -24.469 -0.699 1 97.94 56 THR B O 1
ATOM 2264 N N . LEU B 1 57 ? 5.273 -25.984 -1.777 1 98.31 57 LEU B N 1
ATOM 2265 C CA . LEU B 1 57 ? 4.145 -26.688 -2.393 1 98.31 57 LEU B CA 1
ATOM 2266 C C . LEU B 1 57 ? 3.627 -27.797 -1.483 1 98.31 57 LEU B C 1
ATOM 2268 O O . LEU B 1 57 ? 4.406 -28.453 -0.805 1 98.31 57 LEU B O 1
ATOM 2272 N N . ASP B 1 58 ? 2.287 -28 -1.459 1 97.88 58 ASP B N 1
ATOM 2273 C CA . ASP B 1 58 ? 1.653 -29.078 -0.723 1 97.88 58 ASP B CA 1
ATOM 2274 C C . ASP B 1 58 ? 1.401 -30.281 -1.63 1 97.88 58 ASP B C 1
ATOM 2276 O O . ASP B 1 58 ? 0.428 -30.312 -2.385 1 97.88 58 ASP B O 1
ATOM 2280 N N . PRO B 1 59 ? 2.195 -31.297 -1.467 1 97.31 59 PRO B N 1
ATOM 2281 C CA . PRO B 1 59 ? 2.047 -32.438 -2.365 1 97.31 59 PRO B CA 1
ATOM 2282 C C . PRO B 1 59 ? 0.676 -33.094 -2.254 1 97.31 59 PRO B C 1
ATOM 2284 O O . PRO B 1 59 ? 0.208 -33.719 -3.211 1 97.31 59 PRO B O 1
ATOM 2287 N N . HIS B 1 60 ? -0.015 -32.969 -1.121 1 96.38 60 HIS B N 1
ATOM 2288 C CA . HIS B 1 60 ? -1.296 -33.625 -0.898 1 96.38 60 HIS B CA 1
ATOM 2289 C C . HIS B 1 60 ? -2.412 -32.938 -1.682 1 96.38 60 HIS B C 1
ATOM 2291 O O . HIS B 1 60 ? -3.508 -33.5 -1.817 1 96.38 60 HIS B O 1
ATOM 2297 N N . THR B 1 61 ? -2.145 -31.719 -2.23 1 95.62 61 THR B N 1
ATOM 2298 C CA . THR B 1 61 ? -3.154 -30.984 -2.996 1 95.62 61 THR B CA 1
ATOM 2299 C C . THR B 1 61 ? -2.84 -31.047 -4.488 1 95.62 61 THR B C 1
ATOM 2301 O O . THR B 1 61 ? -3.631 -30.578 -5.312 1 95.62 61 THR B O 1
ATOM 2304 N N . ALA B 1 62 ? -1.708 -31.625 -4.816 1 96.56 62 ALA B N 1
ATOM 2305 C CA . ALA B 1 62 ? -1.249 -31.609 -6.203 1 96.56 62 ALA B CA 1
ATOM 2306 C C . ALA B 1 62 ? -2.092 -32.531 -7.074 1 96.56 62 ALA B C 1
ATOM 2308 O O . ALA B 1 62 ? -2.43 -33.656 -6.66 1 96.56 62 ALA B O 1
ATOM 2309 N N . ASP B 1 63 ? -2.492 -32.062 -8.227 1 95.12 63 ASP B N 1
ATOM 2310 C CA . ASP B 1 63 ? -3.074 -32.938 -9.258 1 95.12 63 ASP B CA 1
ATOM 2311 C C . ASP B 1 63 ? -2.236 -34.188 -9.461 1 95.12 63 ASP B C 1
ATOM 2313 O O . ASP B 1 63 ? -1.004 -34.125 -9.461 1 95.12 63 ASP B O 1
ATOM 2317 N N . PRO B 1 64 ? -2.846 -35.312 -9.711 1 92.44 64 PRO B N 1
ATOM 2318 C CA . PRO B 1 64 ? -2.133 -36.562 -9.828 1 92.44 64 PRO B CA 1
ATOM 2319 C C . PRO B 1 64 ? -1.12 -36.594 -10.977 1 92.44 64 PRO B C 1
ATOM 2321 O O . PRO B 1 64 ? -0.175 -37.375 -10.961 1 92.44 64 PRO B O 1
ATOM 2324 N N . HIS B 1 65 ? -1.368 -35.75 -11.977 1 92.75 65 HIS B N 1
ATOM 2325 C CA . HIS B 1 65 ? -0.473 -35.719 -13.125 1 92.75 65 HIS B CA 1
ATOM 2326 C C . HIS B 1 65 ? 0.771 -34.906 -12.844 1 92.75 65 HIS B C 1
ATOM 2328 O O . HIS B 1 65 ? 1.672 -34.812 -13.68 1 92.75 65 HIS B O 1
ATOM 2334 N N . LEU B 1 66 ? 0.843 -34.312 -11.625 1 95.12 66 LEU B N 1
ATOM 2335 C CA . LEU B 1 66 ? 1.966 -33.469 -11.273 1 95.12 66 LEU B CA 1
ATOM 2336 C C . LEU B 1 66 ? 2.908 -34.156 -10.297 1 95.12 66 LEU B C 1
ATOM 2338 O O . LEU B 1 66 ? 2.473 -35 -9.492 1 95.12 66 LEU B O 1
ATOM 2342 N N . CYS B 1 67 ? 4.191 -33.875 -10.43 1 95.31 67 CYS B N 1
ATOM 2343 C CA . CYS B 1 67 ? 5.223 -34.312 -9.492 1 95.31 67 CYS B CA 1
ATOM 2344 C C . CYS B 1 67 ? 5.809 -33.125 -8.742 1 95.31 67 CYS B C 1
ATOM 2346 O O . CYS B 1 67 ? 6.312 -32.156 -9.359 1 95.31 67 CYS B O 1
ATOM 2348 N N . VAL B 1 68 ? 5.762 -33.156 -7.414 1 97.25 68 VAL B N 1
ATOM 2349 C CA . VAL B 1 68 ? 6.355 -32.125 -6.566 1 97.25 68 VAL B CA 1
ATOM 2350 C C . VAL B 1 68 ? 7.754 -32.562 -6.129 1 97.25 68 VAL B C 1
ATOM 2352 O O . VAL B 1 68 ? 7.961 -33.719 -5.746 1 97.25 68 VAL B O 1
ATOM 2355 N N . SER B 1 69 ? 8.68 -31.688 -6.223 1 96.88 69 SER B N 1
ATOM 2356 C CA . SER B 1 69 ? 10.055 -32 -5.863 1 96.88 69 SER B CA 1
ATOM 2357 C C . SER B 1 69 ? 10.172 -32.344 -4.383 1 96.88 69 SER B C 1
ATOM 2359 O O . SER B 1 69 ? 9.266 -32.062 -3.598 1 96.88 69 SER B O 1
ATOM 2361 N N . LYS B 1 70 ? 11.289 -32.969 -4.004 1 95.44 70 LYS B N 1
ATOM 2362 C CA . LYS B 1 70 ? 11.531 -33.406 -2.631 1 95.44 70 LYS B CA 1
ATOM 2363 C C . LYS B 1 70 ? 11.539 -32.219 -1.669 1 95.44 70 LYS B C 1
ATOM 2365 O O . LYS B 1 70 ? 11.031 -32.312 -0.55 1 95.44 70 LYS B O 1
ATOM 2370 N N . ASP B 1 71 ? 12.117 -31.062 -2.092 1 94.81 71 ASP B N 1
ATOM 2371 C CA . ASP B 1 71 ? 12.203 -29.906 -1.208 1 94.81 71 ASP B CA 1
ATOM 2372 C C . ASP B 1 71 ? 10.914 -29.094 -1.235 1 94.81 71 ASP B C 1
ATOM 2374 O O . ASP B 1 71 ? 10.82 -28.047 -0.582 1 94.81 71 ASP B O 1
ATOM 2378 N N . LYS B 1 72 ? 9.93 -29.562 -2.088 1 97.31 72 LYS B N 1
ATOM 2379 C CA . LYS B 1 72 ? 8.594 -28.984 -2.18 1 97.31 72 LYS B CA 1
ATOM 2380 C C . LYS B 1 72 ? 8.641 -27.578 -2.77 1 97.31 72 LYS B C 1
ATOM 2382 O O . LYS B 1 72 ? 7.832 -26.719 -2.402 1 97.31 72 LYS B O 1
ATOM 2387 N N . ARG B 1 73 ? 9.578 -27.344 -3.707 1 97 73 ARG B N 1
ATOM 2388 C CA . ARG B 1 73 ? 9.719 -26 -4.242 1 97 73 ARG B CA 1
ATOM 2389 C C . ARG B 1 73 ? 9.523 -25.984 -5.758 1 97 73 ARG B C 1
ATOM 2391 O O . ARG B 1 73 ? 9.555 -24.922 -6.383 1 97 73 ARG B O 1
ATOM 2398 N N . SER B 1 74 ? 9.328 -27.109 -6.309 1 97.31 74 SER B N 1
ATOM 2399 C CA . SER B 1 74 ? 9.141 -27.172 -7.754 1 97.31 74 SER B CA 1
ATOM 2400 C C . SER B 1 74 ? 8.086 -28.203 -8.125 1 97.31 74 SER B C 1
ATOM 2402 O O . SER B 1 74 ? 7.867 -29.172 -7.395 1 97.31 74 SER B O 1
ATOM 2404 N N . VAL B 1 75 ? 7.418 -27.922 -9.227 1 97.31 75 VAL B N 1
ATOM 2405 C CA . VAL B 1 75 ? 6.414 -28.875 -9.719 1 97.31 75 VAL B CA 1
ATOM 2406 C C . VAL B 1 75 ? 6.559 -29.031 -11.227 1 97.31 75 VAL B C 1
ATOM 2408 O O . VAL B 1 75 ? 6.832 -28.062 -11.945 1 97.31 75 VAL B O 1
ATOM 2411 N N . THR B 1 76 ? 6.422 -30.25 -11.711 1 93.75 76 THR B N 1
ATOM 2412 C CA . THR B 1 76 ? 6.504 -30.594 -13.125 1 93.75 76 THR B CA 1
ATOM 2413 C C . THR B 1 76 ? 5.496 -31.688 -13.484 1 93.75 76 THR B C 1
ATOM 2415 O O . THR B 1 76 ? 4.914 -32.312 -12.594 1 93.75 76 THR B O 1
ATOM 2418 N N . LEU B 1 77 ? 5.234 -31.75 -14.789 1 92.06 77 LEU B N 1
ATOM 2419 C CA . LEU B 1 77 ? 4.398 -32.844 -15.266 1 92.06 77 LEU B CA 1
ATOM 2420 C C . LEU B 1 77 ? 5.074 -34.188 -15.016 1 92.06 77 LEU B C 1
ATOM 2422 O O . LEU B 1 77 ? 6.277 -34.344 -15.25 1 92.06 77 LEU B O 1
ATOM 2426 N N . ARG B 1 78 ? 4.301 -35.156 -14.516 1 86.69 78 ARG B N 1
ATOM 2427 C CA . ARG B 1 78 ? 4.824 -36.5 -14.281 1 86.69 78 ARG B CA 1
ATOM 2428 C C . ARG B 1 78 ? 5.203 -37.156 -15.594 1 86.69 78 ARG B C 1
ATOM 2430 O O . ARG B 1 78 ? 4.418 -37.188 -16.547 1 86.69 78 ARG B O 1
ATOM 2437 N N . LYS B 1 79 ? 6.523 -37.531 -15.742 1 75.19 79 LYS B N 1
ATOM 2438 C CA . LYS B 1 79 ? 6.957 -38.312 -16.906 1 75.19 79 LYS B CA 1
ATOM 2439 C C . LYS B 1 79 ? 6.27 -39.656 -16.969 1 75.19 79 LYS B C 1
ATOM 2441 O O . LYS B 1 79 ? 6.203 -40.375 -15.953 1 75.19 79 LYS B O 1
ATOM 2446 N N . ARG B 1 80 ? 5.285 -39.812 -17.859 1 63.75 80 ARG B N 1
ATOM 2447 C CA . ARG B 1 80 ? 4.68 -41.125 -18 1 63.75 80 ARG B CA 1
ATOM 2448 C C . ARG B 1 80 ? 5.699 -42.125 -18.484 1 63.75 80 ARG B C 1
ATOM 2450 O O . ARG B 1 80 ? 6.461 -41.875 -19.422 1 63.75 80 ARG B O 1
ATOM 2457 N N . ARG B 1 81 ? 6.277 -43.031 -17.562 1 58.88 81 ARG B N 1
ATOM 2458 C CA . ARG B 1 81 ? 7.184 -44.094 -17.969 1 58.88 81 ARG B CA 1
ATOM 2459 C C . ARG B 1 81 ? 6.648 -44.844 -19.203 1 58.88 81 ARG B C 1
ATOM 2461 O O . ARG B 1 81 ? 7.406 -45.125 -20.125 1 58.88 81 ARG B O 1
ATOM 2468 N N . SER B 1 82 ? 5.617 -45.812 -19.078 1 52.72 82 SER B N 1
ATOM 2469 C CA . SER B 1 82 ? 5.363 -46.844 -20.047 1 52.72 82 SER B CA 1
ATOM 2470 C C . SER B 1 82 ? 4.516 -46.344 -21.203 1 52.72 82 SER B C 1
ATOM 2472 O O . SER B 1 82 ? 3.594 -45.562 -21 1 52.72 82 SER B O 1
ATOM 2474 N N . LYS B 1 83 ? 5.102 -46.25 -22.422 1 50.34 83 LYS B N 1
ATOM 2475 C CA . LYS B 1 83 ? 4.516 -46.062 -23.75 1 50.34 83 LYS B CA 1
ATOM 2476 C C . LYS B 1 83 ? 3.08 -46.594 -23.797 1 50.34 83 LYS B C 1
ATOM 2478 O O . LYS B 1 83 ? 2.283 -46.156 -24.625 1 50.34 83 LYS B O 1
ATOM 2483 N N . VAL B 1 84 ? 2.891 -47.75 -23.297 1 48.34 84 VAL B N 1
ATOM 2484 C CA . VAL B 1 84 ? 1.68 -48.5 -23.578 1 48.34 84 VAL B CA 1
ATOM 2485 C C . VAL B 1 84 ? 0.457 -47.719 -23.078 1 48.34 84 VAL B C 1
ATOM 2487 O O . VAL B 1 84 ? -0.571 -47.688 -23.766 1 48.34 84 VAL B O 1
ATOM 2490 N N . LEU B 1 85 ? 0.37 -47.531 -21.703 1 46.41 85 LEU B N 1
ATOM 2491 C CA . LEU B 1 85 ? -0.861 -47 -21.125 1 46.41 85 LEU B CA 1
ATOM 2492 C C . LEU B 1 85 ? -0.99 -45.5 -21.406 1 46.41 85 LEU B C 1
ATOM 2494 O O . LEU B 1 85 ? -1.857 -44.844 -20.844 1 46.41 85 LEU B O 1
ATOM 2498 N N . GLN B 1 86 ? 0.016 -44.938 -21.922 1 48.06 86 GLN B N 1
ATOM 2499 C CA . GLN B 1 86 ? -0.093 -43.531 -22.266 1 48.06 86 GLN B CA 1
ATOM 2500 C C . GLN B 1 86 ? -1.31 -43.281 -23.156 1 48.06 86 GLN B C 1
ATOM 2502 O O . GLN B 1 86 ? -1.34 -42.281 -23.906 1 48.06 86 GLN B O 1
ATOM 2507 N N . ARG B 1 87 ? -1.927 -44.406 -23.531 1 47.16 87 ARG B N 1
ATOM 2508 C CA . ARG B 1 87 ? -3.068 -44.125 -24.391 1 47.16 87 ARG B CA 1
ATOM 2509 C C . ARG B 1 87 ? -3.678 -42.75 -24.047 1 47.16 87 ARG B C 1
ATOM 2511 O O . ARG B 1 87 ? -3.312 -42.125 -23.047 1 47.16 87 ARG B O 1
ATOM 2518 N N . GLU B 1 88 ? -5.141 -42.625 -24.062 1 50.22 88 GLU B N 1
ATOM 2519 C CA . GLU B 1 88 ? -6.234 -41.688 -24.391 1 50.22 88 GLU B CA 1
ATOM 2520 C C . GLU B 1 88 ? -6.414 -40.625 -23.312 1 50.22 88 GLU B C 1
ATOM 2522 O O . GLU B 1 88 ? -7.375 -39.875 -23.359 1 50.22 88 GLU B O 1
ATOM 2527 N N . GLN B 1 89 ? -5.758 -40.75 -22.156 1 57.88 89 GLN B N 1
ATOM 2528 C CA . GLN B 1 89 ? -6.445 -39.812 -21.281 1 57.88 89 GLN B CA 1
ATOM 2529 C C . GLN B 1 89 ? -5.949 -38.375 -21.5 1 57.88 89 GLN B C 1
ATOM 2531 O O . GLN B 1 89 ? -4.742 -38.125 -21.5 1 57.88 89 GLN B O 1
ATOM 2536 N N . ARG B 1 90 ? -6.668 -37.562 -22.203 1 66.44 90 ARG B N 1
ATOM 2537 C CA . ARG B 1 90 ? -6.477 -36.125 -22.406 1 66.44 90 ARG B CA 1
ATOM 2538 C C . ARG B 1 90 ? -6.07 -35.438 -21.094 1 66.44 90 ARG B C 1
ATOM 2540 O O . ARG B 1 90 ? -6.809 -35.5 -20.109 1 66.44 90 ARG B O 1
ATOM 2547 N N . ILE B 1 91 ? -4.738 -35.312 -20.984 1 71.19 91 ILE B N 1
ATOM 2548 C CA . ILE B 1 91 ? -4.301 -34.562 -19.812 1 71.19 91 ILE B CA 1
ATOM 2549 C C . ILE B 1 91 ? -4.996 -33.219 -19.766 1 71.19 91 ILE B C 1
ATOM 2551 O O . ILE B 1 91 ? -5.023 -32.5 -20.766 1 71.19 91 ILE B O 1
ATOM 2555 N N . PRO B 1 92 ? -5.57 -32.969 -18.578 1 73.06 92 PRO B N 1
ATOM 2556 C CA . PRO B 1 92 ? -6.238 -31.656 -18.469 1 73.06 92 PRO B CA 1
ATOM 2557 C C . PRO B 1 92 ? -5.293 -30.484 -18.703 1 73.06 92 PRO B C 1
ATOM 2559 O O . PRO B 1 92 ? -4.078 -30.625 -18.562 1 73.06 92 PRO B O 1
ATOM 2562 N N . PHE B 1 93 ? -5.836 -29.375 -19.172 1 76.19 93 PHE B N 1
ATOM 2563 C CA . PHE B 1 93 ? -5.078 -28.172 -19.484 1 76.19 93 PHE B CA 1
ATOM 2564 C C . PHE B 1 93 ? -4.777 -27.375 -18.234 1 76.19 93 PHE B C 1
ATOM 2566 O O . PHE B 1 93 ? -3.953 -26.453 -18.25 1 76.19 93 PHE B O 1
ATOM 2573 N N . ASP B 1 94 ? -5.297 -27.766 -17.125 1 85.81 94 ASP B N 1
ATOM 2574 C CA . ASP B 1 94 ? -5.086 -27.031 -15.883 1 85.81 94 ASP B CA 1
ATOM 2575 C C . ASP B 1 94 ? -4.773 -27.969 -14.727 1 85.81 94 ASP B C 1
ATOM 2577 O O . ASP B 1 94 ? -5.68 -28.594 -14.164 1 85.81 94 ASP B O 1
ATOM 2581 N N . LEU B 1 95 ? -3.535 -28.109 -14.422 1 94.62 95 LEU B N 1
ATOM 2582 C CA . LEU B 1 95 ? -3.08 -28.938 -13.32 1 94.62 95 LEU B CA 1
ATOM 2583 C C . LEU B 1 95 ? -2.727 -28.094 -12.102 1 94.62 95 LEU B C 1
ATOM 2585 O O . LEU B 1 95 ? -1.825 -27.25 -12.164 1 94.62 95 LEU B O 1
ATOM 2589 N N . GLU B 1 96 ? -3.412 -28.344 -10.992 1 96.38 96 GLU B N 1
ATOM 2590 C CA . GLU B 1 96 ? -3.342 -27.422 -9.859 1 96.38 96 GLU B CA 1
ATOM 2591 C C . GLU B 1 96 ? -2.531 -28.016 -8.711 1 96.38 96 GLU B C 1
ATOM 2593 O O . GLU B 1 96 ? -2.467 -29.25 -8.562 1 96.38 96 GLU B O 1
ATOM 2598 N N . VAL B 1 97 ? -1.885 -27.234 -7.98 1 97.69 97 VAL B N 1
ATOM 2599 C CA . VAL B 1 97 ? -1.26 -27.547 -6.699 1 97.69 97 VAL B CA 1
ATOM 2600 C C . VAL B 1 97 ? -1.31 -26.312 -5.793 1 97.69 97 VAL B C 1
ATOM 2602 O O . VAL B 1 97 ? -1.088 -25.188 -6.242 1 97.69 97 VAL B O 1
ATOM 2605 N N . LEU B 1 98 ? -1.597 -26.453 -4.492 1 97.75 98 LEU B N 1
ATOM 2606 C CA . LEU B 1 98 ? -1.656 -25.359 -3.533 1 97.75 98 LEU B CA 1
ATOM 2607 C C . LEU B 1 98 ? -0.363 -25.266 -2.73 1 97.75 98 LEU B C 1
ATOM 2609 O O . LEU B 1 98 ? 0.425 -26.219 -2.703 1 97.75 98 LEU B O 1
ATOM 2613 N N . GLY B 1 99 ? -0.174 -24.141 -2.193 1 98.19 99 GLY B N 1
ATOM 2614 C CA . GLY B 1 99 ? 0.907 -24 -1.232 1 98.19 99 GLY B CA 1
ATOM 2615 C C . GLY B 1 99 ? 0.602 -24.641 0.11 1 98.19 99 GLY B C 1
ATOM 2616 O O . GLY B 1 99 ? -0.563 -24.844 0.451 1 98.19 99 GLY B O 1
ATOM 2617 N N . SER B 1 100 ? 1.63 -24.906 0.832 1 97.62 100 SER B N 1
ATOM 2618 C CA . SER B 1 100 ? 1.487 -25.5 2.156 1 97.62 100 SER B CA 1
ATOM 2619 C C . SER B 1 100 ? 1.072 -24.469 3.189 1 97.62 100 SER B C 1
ATOM 2621 O O . SER B 1 100 ? 0.45 -24.797 4.199 1 97.62 100 SER B O 1
ATOM 2623 N N . GLN B 1 101 ? 1.419 -23.25 2.936 1 96.88 101 GLN B N 1
ATOM 2624 C CA . GLN B 1 101 ? 1.158 -22.172 3.887 1 96.88 101 GLN B CA 1
ATOM 2625 C C . GLN B 1 101 ? -0.28 -21.672 3.773 1 96.88 101 GLN B C 1
ATOM 2627 O O . GLN B 1 101 ? -0.887 -21.75 2.703 1 96.88 101 GLN B O 1
ATOM 2632 N N . GLU B 1 102 ? -0.808 -21.266 4.859 1 96.69 102 GLU B N 1
ATOM 2633 C CA . GLU B 1 102 ? -2.115 -20.625 4.961 1 96.69 102 GLU B CA 1
ATOM 2634 C C . GLU B 1 102 ? -2.01 -19.266 5.625 1 96.69 102 GLU B C 1
ATOM 2636 O O . GLU B 1 102 ? -1.473 -19.141 6.727 1 96.69 102 GLU B O 1
ATOM 2641 N N . PHE B 1 103 ? -2.492 -18.234 4.93 1 97.5 103 PHE B N 1
ATOM 2642 C CA . PHE B 1 103 ? -2.352 -16.875 5.418 1 97.5 103 PHE B CA 1
ATOM 2643 C C . PHE B 1 103 ? -3.689 -16.328 5.906 1 97.5 103 PHE B C 1
ATOM 2645 O O . PHE B 1 103 ? -4.707 -16.453 5.219 1 97.5 103 PHE B O 1
ATOM 2652 N N . HIS B 1 104 ? -3.748 -15.711 7.086 1 96.44 104 HIS B N 1
ATOM 2653 C CA . HIS B 1 104 ? -4.957 -15.102 7.633 1 96.44 104 HIS B CA 1
ATOM 2654 C C . HIS B 1 104 ? -4.648 -13.789 8.336 1 96.44 104 HIS B C 1
ATOM 2656 O O . HIS B 1 104 ? -5.488 -13.266 9.078 1 96.44 104 HIS B O 1
ATOM 2662 N N . ALA B 1 105 ? -3.443 -13.312 8.188 1 96.56 105 ALA B N 1
ATOM 2663 C CA . ALA B 1 105 ? -2.992 -12.047 8.758 1 96.56 105 ALA B CA 1
ATOM 2664 C C . ALA B 1 105 ? -1.618 -11.664 8.219 1 96.56 105 ALA B C 1
ATOM 2666 O O . ALA B 1 105 ? -0.887 -12.508 7.703 1 96.56 105 ALA B O 1
ATOM 2667 N N . GLY B 1 106 ? -1.354 -10.406 8.289 1 96.44 106 GLY B N 1
ATOM 2668 C CA . GLY B 1 106 ? -0.003 -9.93 8.031 1 96.44 106 GLY B CA 1
ATOM 2669 C C . GLY B 1 106 ? 0.278 -9.703 6.559 1 96.44 106 GLY B C 1
ATOM 2670 O O . GLY B 1 106 ? -0.649 -9.625 5.75 1 96.44 106 GLY B O 1
ATOM 2671 N N . ARG B 1 107 ? 1.542 -9.391 6.281 1 97.12 107 ARG B N 1
ATOM 2672 C CA . ARG B 1 107 ? 2.059 -9.141 4.938 1 97.12 107 ARG B CA 1
ATOM 2673 C C . ARG B 1 107 ? 3.061 -10.211 4.527 1 97.12 107 ARG B C 1
ATOM 2675 O O . ARG B 1 107 ? 3.914 -10.609 5.324 1 97.12 107 ARG B O 1
ATOM 2682 N N . HIS B 1 108 ? 2.871 -10.797 3.324 1 97.81 108 HIS B N 1
ATOM 2683 C CA . HIS B 1 108 ? 3.697 -11.891 2.826 1 97.81 108 HIS B CA 1
ATOM 2684 C C . HIS B 1 108 ? 4.066 -11.68 1.362 1 97.81 108 HIS B C 1
ATOM 2686 O O . HIS B 1 108 ? 3.25 -11.195 0.574 1 97.81 108 HIS B O 1
ATOM 2692 N N . TYR B 1 109 ? 5.332 -12.062 1.074 1 97.62 109 TYR B N 1
ATOM 2693 C CA . TYR B 1 109 ? 5.816 -11.969 -0.297 1 97.62 109 TYR B CA 1
ATOM 2694 C C . TYR B 1 109 ? 6.586 -13.219 -0.693 1 97.62 109 TYR B C 1
ATOM 2696 O O . TYR B 1 109 ? 7.363 -13.758 0.1 1 97.62 109 TYR B O 1
ATOM 2704 N N . TRP B 1 110 ? 6.367 -13.742 -1.92 1 97.69 110 TRP B N 1
ATOM 2705 C CA . TRP B 1 110 ? 7.172 -14.836 -2.459 1 97.69 110 TRP B CA 1
ATOM 2706 C C . TRP B 1 110 ? 7.277 -14.734 -3.977 1 97.69 110 TRP B C 1
ATOM 2708 O O . TRP B 1 110 ? 6.582 -13.93 -4.602 1 97.69 110 TRP B O 1
ATOM 2718 N N . GLU B 1 111 ? 8.188 -15.438 -4.516 1 97.56 111 GLU B N 1
ATOM 2719 C CA . GLU B 1 111 ? 8.484 -15.352 -5.941 1 97.56 111 GLU B CA 1
ATOM 2720 C C . GLU B 1 111 ? 8.391 -16.719 -6.609 1 97.56 111 GLU B C 1
ATOM 2722 O O . GLU B 1 111 ? 8.805 -17.734 -6.031 1 97.56 111 GLU B O 1
ATOM 2727 N N . VAL B 1 112 ? 7.855 -16.75 -7.773 1 98.06 112 VAL B N 1
ATOM 2728 C CA . VAL B 1 112 ? 7.641 -17.969 -8.555 1 98.06 112 VAL B CA 1
ATOM 2729 C C . VAL B 1 112 ? 8.344 -17.844 -9.898 1 98.06 112 VAL B C 1
ATOM 2731 O O . VAL B 1 112 ? 8.117 -16.906 -10.648 1 98.06 112 VAL B O 1
ATOM 2734 N N . GLN B 1 113 ? 9.172 -18.812 -10.164 1 97.75 113 GLN B N 1
ATOM 2735 C CA . GLN B 1 113 ? 9.82 -18.859 -11.469 1 97.75 113 GLN B CA 1
ATOM 2736 C C . GLN B 1 113 ? 8.984 -19.656 -12.469 1 97.75 113 GLN B C 1
ATOM 2738 O O . GLN B 1 113 ? 8.688 -20.828 -12.234 1 97.75 113 GLN B O 1
ATOM 2743 N N . VAL B 1 114 ? 8.648 -19.016 -13.562 1 97.19 114 VAL B N 1
ATOM 2744 C CA . VAL B 1 114 ? 7.844 -19.672 -14.586 1 97.19 114 VAL B CA 1
ATOM 2745 C C . VAL B 1 114 ? 8.695 -19.922 -15.828 1 97.19 114 VAL B C 1
ATOM 2747 O O . VAL B 1 114 ? 8.383 -20.797 -16.641 1 97.19 114 VAL B O 1
ATOM 2750 N N . ASN B 1 115 ? 9.672 -19.109 -16 1 94.62 115 ASN B N 1
ATOM 2751 C CA . ASN B 1 115 ? 10.57 -19.219 -17.156 1 94.62 115 ASN B CA 1
ATOM 2752 C C . ASN B 1 115 ? 9.805 -19.219 -18.469 1 94.62 115 ASN B C 1
ATOM 2754 O O . ASN B 1 115 ? 9.07 -18.266 -18.766 1 94.62 115 ASN B O 1
ATOM 2758 N N . ASP B 1 116 ? 9.977 -20.234 -19.312 1 94.31 116 ASP B N 1
ATOM 2759 C CA . ASP B 1 116 ? 9.375 -20.188 -20.641 1 94.31 116 ASP B CA 1
ATOM 2760 C C . ASP B 1 116 ? 8.109 -21.031 -20.703 1 94.31 116 ASP B C 1
ATOM 2762 O O . ASP B 1 116 ? 7.699 -21.469 -21.781 1 94.31 116 ASP B O 1
ATOM 2766 N N . LYS B 1 117 ? 7.473 -21.297 -19.562 1 94.88 117 LYS B N 1
ATOM 2767 C CA . LYS B 1 117 ? 6.223 -22.062 -19.562 1 94.88 117 LYS B CA 1
ATOM 2768 C C . LYS B 1 117 ? 5.168 -21.375 -20.438 1 94.88 117 LYS B C 1
ATOM 2770 O O . LYS B 1 117 ? 4.988 -20.156 -20.359 1 94.88 117 LYS B O 1
ATOM 2775 N N . PRO B 1 118 ? 4.512 -22.156 -21.266 1 93.94 118 PRO B N 1
ATOM 2776 C CA . PRO B 1 118 ? 3.553 -21.547 -22.188 1 93.94 118 PRO B CA 1
ATOM 2777 C C . PRO B 1 118 ? 2.225 -21.203 -21.516 1 93.94 118 PRO B C 1
ATOM 2779 O O . PRO B 1 118 ? 1.461 -20.391 -22.031 1 93.94 118 PRO B O 1
ATOM 2782 N N . SER B 1 119 ? 1.89 -21.922 -20.438 1 94.5 119 SER B N 1
ATOM 2783 C CA . SER B 1 119 ? 0.628 -21.688 -19.75 1 94.5 119 SER B CA 1
ATOM 2784 C C . SER B 1 119 ? 0.771 -21.922 -18.25 1 94.5 119 SER B C 1
ATOM 2786 O O . SER B 1 119 ? 1.312 -22.938 -17.828 1 94.5 119 SER B O 1
ATOM 2788 N N . TRP B 1 120 ? 0.273 -20.953 -17.484 1 96.94 120 TRP B N 1
ATOM 2789 C CA . TRP B 1 120 ? 0.317 -21.031 -16.016 1 96.94 120 TRP B CA 1
ATOM 2790 C C . TRP B 1 120 ? -0.633 -20.031 -15.383 1 96.94 120 TRP B C 1
ATOM 2792 O O . TRP B 1 120 ? -1.062 -19.078 -16.031 1 96.94 120 TRP B O 1
ATOM 2802 N N . ALA B 1 121 ? -1.027 -20.266 -14.141 1 97.06 121 ALA B N 1
ATOM 2803 C CA . ALA B 1 121 ? -1.744 -19.344 -13.258 1 97.06 121 ALA B CA 1
ATOM 2804 C C . ALA B 1 121 ? -1.142 -19.344 -11.859 1 97.06 121 ALA B C 1
ATOM 2806 O O . ALA B 1 121 ? -0.817 -20.406 -11.312 1 97.06 121 ALA B O 1
ATOM 2807 N N . ILE B 1 122 ? -0.908 -18.109 -11.367 1 98.19 122 ILE B N 1
ATOM 2808 C CA . ILE B 1 122 ? -0.273 -17.953 -10.062 1 98.19 122 ILE B CA 1
ATOM 2809 C C . ILE B 1 122 ? -1.064 -16.953 -9.227 1 98.19 122 ILE B C 1
ATOM 2811 O O . ILE B 1 122 ? -1.48 -15.906 -9.727 1 98.19 122 ILE B O 1
ATOM 2815 N N . GLY B 1 123 ? -1.271 -17.281 -7.969 1 98.19 123 GLY B N 1
ATOM 2816 C CA . GLY B 1 123 ? -1.932 -16.344 -7.074 1 98.19 123 GLY B CA 1
ATOM 2817 C C . GLY B 1 123 ? -2.332 -16.953 -5.75 1 98.19 123 GLY B C 1
ATOM 2818 O O . GLY B 1 123 ? -1.532 -17.641 -5.113 1 98.19 123 GLY B O 1
ATOM 2819 N N . LEU B 1 124 ? -3.484 -16.578 -5.305 1 97.75 124 LEU B N 1
ATOM 2820 C CA . LEU B 1 124 ? -4.027 -17.062 -4.039 1 97.75 124 LEU B CA 1
ATOM 2821 C C . LEU B 1 124 ? -5.465 -17.531 -4.207 1 97.75 124 LEU B C 1
ATOM 2823 O O . LEU B 1 124 ? -6.172 -17.078 -5.109 1 97.75 124 LEU B O 1
ATOM 2827 N N . CYS B 1 125 ? -5.875 -18.453 -3.348 1 95.69 125 CYS B N 1
ATOM 2828 C CA . CYS B 1 125 ? -7.266 -18.891 -3.291 1 95.69 125 CYS B CA 1
ATOM 2829 C C . CYS B 1 125 ? -7.762 -18.953 -1.852 1 95.69 125 CYS B C 1
ATOM 2831 O O . CYS B 1 125 ? -6.965 -19.094 -0.921 1 95.69 125 CYS B O 1
ATOM 2833 N N . SER B 1 126 ? -9.086 -18.766 -1.751 1 94.38 126 SER B N 1
ATOM 2834 C CA . SER B 1 126 ? -9.695 -18.859 -0.427 1 94.38 126 SER B CA 1
ATOM 2835 C C . SER B 1 126 ? -9.695 -20.297 0.079 1 94.38 126 SER B C 1
ATOM 2837 O O . SER B 1 126 ? -9.859 -21.234 -0.702 1 94.38 126 SER B O 1
ATOM 2839 N N . HIS B 1 127 ? -9.391 -20.438 1.341 1 90 127 HIS B N 1
ATOM 2840 C CA . HIS B 1 127 ? -9.398 -21.75 1.995 1 90 127 HIS B CA 1
ATOM 2841 C C . HIS B 1 127 ? -10.398 -21.781 3.146 1 90 127 HIS B C 1
ATOM 2843 O O . HIS B 1 127 ? -10.312 -20.969 4.07 1 90 127 HIS B O 1
ATOM 2849 N N . SER B 1 128 ? -11.516 -22.484 2.961 1 78.19 128 SER B N 1
ATOM 2850 C CA . SER B 1 128 ? -12.461 -22.688 4.051 1 78.19 128 SER B CA 1
ATOM 2851 C C . SER B 1 128 ? -12.5 -24.141 4.492 1 78.19 128 SER B C 1
ATOM 2853 O O . SER B 1 128 ? -12.758 -25.031 3.684 1 78.19 128 SER B O 1
ATOM 2855 N N . PRO B 1 129 ? -11.789 -24.578 5.781 1 62.69 129 PRO B N 1
ATOM 2856 C CA . PRO B 1 129 ? -11.828 -25.984 6.191 1 62.69 129 PRO B CA 1
ATOM 2857 C C . PRO B 1 129 ? -13.234 -26.578 6.133 1 62.69 129 PRO B C 1
ATOM 2859 O O . PRO B 1 129 ? -13.398 -27.766 5.836 1 62.69 129 PRO B O 1
ATOM 2862 N N . SER B 1 130 ? -13.992 -26.109 7.266 1 55.12 130 SER B N 1
ATOM 2863 C CA . SER B 1 130 ? -15.172 -26.859 7.672 1 55.12 130 SER B CA 1
ATOM 2864 C C . SER B 1 130 ? -16.172 -26.984 6.52 1 55.12 130 SER B C 1
ATOM 2866 O O . SER B 1 130 ? -17.094 -27.797 6.586 1 55.12 130 SER B O 1
ATOM 2868 N N . SER B 1 131 ? -16.484 -25.891 5.91 1 47.88 131 SER B N 1
ATOM 2869 C CA . SER B 1 131 ? -17.875 -25.922 5.48 1 47.88 131 SER B CA 1
ATOM 2870 C C . SER B 1 131 ? -18.047 -26.828 4.273 1 47.88 131 SER B C 1
ATOM 2872 O O . SER B 1 131 ? -17.391 -26.656 3.25 1 47.88 131 SER B O 1
ATOM 2874 N N . ARG B 1 132 ? -18.391 -28.016 4.473 1 47.03 132 ARG B N 1
ATOM 2875 C CA . ARG B 1 132 ? -19 -28.922 3.51 1 47.03 132 ARG B CA 1
ATOM 2876 C C . ARG B 1 132 ? -19.5 -28.156 2.287 1 47.03 132 ARG B C 1
ATOM 2878 O O . ARG B 1 132 ? -19.875 -28.766 1.277 1 47.03 132 ARG B O 1
ATOM 2885 N N . GLY B 1 133 ? -20.266 -27.031 2.512 1 44.25 133 GLY B N 1
ATOM 2886 C CA . GLY B 1 133 ? -21.125 -26.547 1.441 1 44.25 133 GLY B CA 1
ATOM 2887 C C . GLY B 1 133 ? -20.344 -25.969 0.271 1 44.25 133 GLY B C 1
ATOM 2888 O O . GLY B 1 133 ? -19.125 -25.797 0.359 1 44.25 133 GLY B O 1
ATOM 2889 N N . GLN B 1 134 ? -21.016 -25.312 -0.782 1 51.97 134 GLN B N 1
ATOM 2890 C CA . GLN B 1 134 ? -21.25 -25.031 -2.197 1 51.97 134 GLN B CA 1
ATOM 2891 C C . GLN B 1 134 ? -20.234 -24.016 -2.73 1 51.97 134 GLN B C 1
ATOM 2893 O O . GLN B 1 134 ? -20.219 -23.734 -3.93 1 51.97 134 GLN B O 1
ATOM 2898 N N . GLN B 1 135 ? -19.594 -23.094 -1.956 1 61.53 135 GLN B N 1
ATOM 2899 C CA . GLN B 1 135 ? -19.156 -22.016 -2.846 1 61.53 135 GLN B CA 1
ATOM 2900 C C . GLN B 1 135 ? -17.734 -22.25 -3.35 1 61.53 135 GLN B C 1
ATOM 2902 O O . GLN B 1 135 ? -16.875 -22.688 -2.588 1 61.53 135 GLN B O 1
ATOM 2907 N N . GLN B 1 136 ? -17.531 -22.422 -4.602 1 74.56 136 GLN B N 1
ATOM 2908 C CA . GLN B 1 136 ? -16.234 -22.484 -5.27 1 74.56 136 GLN B CA 1
ATOM 2909 C C . GLN B 1 136 ? -15.273 -21.469 -4.676 1 74.56 136 GLN B C 1
ATOM 2911 O O . GLN B 1 136 ? -15.648 -20.312 -4.418 1 74.56 136 GLN B O 1
ATOM 2916 N N . PRO B 1 137 ? -14.125 -22.016 -4.254 1 85.06 137 PRO B N 1
ATOM 2917 C CA . PRO B 1 137 ? -13.141 -21.078 -3.721 1 85.06 137 PRO B CA 1
ATOM 2918 C C . PRO B 1 137 ? -12.867 -19.906 -4.664 1 85.06 137 PRO B C 1
ATOM 2920 O O . PRO B 1 137 ? -12.82 -20.094 -5.883 1 85.06 137 PRO B O 1
ATOM 2923 N N . ARG B 1 138 ? -12.883 -18.781 -4.121 1 89.94 138 ARG B N 1
ATOM 2924 C CA . ARG B 1 138 ? -12.477 -17.609 -4.898 1 89.94 138 ARG B CA 1
ATOM 2925 C C . ARG B 1 138 ? -10.977 -17.641 -5.172 1 89.94 138 ARG B C 1
ATOM 2927 O O . ARG B 1 138 ? -10.188 -18.031 -4.305 1 89.94 138 ARG B O 1
ATOM 2934 N N . ARG B 1 139 ? -10.57 -17.266 -6.398 1 93 139 ARG B N 1
ATOM 2935 C CA . ARG B 1 139 ? -9.172 -17.219 -6.805 1 93 139 ARG B CA 1
ATOM 2936 C C . ARG B 1 139 ? -8.797 -15.844 -7.344 1 93 139 ARG B C 1
ATOM 2938 O O . ARG B 1 139 ? -9.586 -15.211 -8.047 1 93 139 ARG B O 1
ATOM 2945 N N . TRP B 1 140 ? -7.715 -15.336 -6.898 1 94.94 140 TRP B N 1
ATOM 2946 C CA . TRP B 1 140 ? -7.082 -14.133 -7.434 1 94.94 140 TRP B CA 1
ATOM 2947 C C . TRP B 1 140 ? -5.746 -14.461 -8.078 1 94.94 140 TRP B C 1
ATOM 2949 O O . TRP B 1 140 ? -4.754 -14.711 -7.387 1 94.94 140 TRP B O 1
ATOM 2959 N N . THR B 1 141 ? -5.68 -14.445 -9.461 1 96.25 141 THR B N 1
ATOM 2960 C CA . THR B 1 141 ? -4.496 -14.984 -10.125 1 96.25 141 THR B CA 1
ATOM 2961 C C . THR B 1 141 ? -4.082 -14.102 -11.297 1 96.25 141 THR B C 1
ATOM 2963 O O . THR B 1 141 ? -4.875 -13.281 -11.773 1 96.25 141 THR B O 1
ATOM 2966 N N . ILE B 1 142 ? -2.812 -14.195 -11.641 1 96.44 142 ILE B N 1
ATOM 2967 C CA . ILE B 1 142 ? -2.332 -13.812 -12.969 1 96.44 142 ILE B CA 1
ATOM 2968 C C . ILE B 1 142 ? -2.066 -15.07 -13.797 1 96.44 142 ILE B C 1
ATOM 2970 O O . ILE B 1 142 ? -1.541 -16.062 -13.289 1 96.44 142 ILE B O 1
ATOM 2974 N N . HIS B 1 143 ? -2.436 -15.031 -15.062 1 94 143 HIS B N 1
ATOM 2975 C CA . HIS B 1 143 ? -2.215 -16.234 -15.852 1 94 143 HIS B CA 1
ATOM 2976 C C . HIS B 1 143 ? -1.729 -15.891 -17.266 1 94 143 HIS B C 1
ATOM 2978 O O . HIS B 1 143 ? -1.965 -14.789 -17.75 1 94 143 HIS B O 1
ATOM 2984 N N . LEU B 1 144 ? -0.945 -16.734 -17.75 1 95.5 144 LEU B N 1
ATOM 2985 C CA . LEU B 1 144 ? -0.576 -16.797 -19.156 1 95.5 144 LEU B CA 1
ATOM 2986 C C . LEU B 1 144 ? -1.274 -17.969 -19.844 1 95.5 144 LEU B C 1
ATOM 2988 O O . LEU B 1 144 ? -1.151 -19.109 -19.406 1 95.5 144 LEU B O 1
ATOM 2992 N N . GLN B 1 145 ? -2.037 -17.656 -20.828 1 87.88 145 GLN B N 1
ATOM 2993 C CA . GLN B 1 145 ? -2.709 -18.656 -21.656 1 87.88 145 GLN B CA 1
ATOM 2994 C C . GLN B 1 145 ? -2.812 -18.203 -23.109 1 87.88 145 GLN B C 1
ATOM 2996 O O . GLN B 1 145 ? -3.303 -17.109 -23.391 1 87.88 145 GLN B O 1
ATOM 3001 N N . ASP B 1 146 ? -2.408 -19.031 -24.031 1 88.25 146 ASP B N 1
ATOM 3002 C CA . ASP B 1 146 ? -2.453 -18.75 -25.469 1 88.25 146 ASP B CA 1
ATOM 3003 C C . ASP B 1 146 ? -1.796 -17.406 -25.781 1 88.25 146 ASP B C 1
ATOM 3005 O O . ASP B 1 146 ? -2.332 -16.625 -26.562 1 88.25 146 ASP B O 1
ATOM 3009 N N . GLY B 1 147 ? -0.846 -17.078 -25 1 90.06 147 GLY B N 1
ATOM 3010 C CA . GLY B 1 147 ? -0.069 -15.883 -25.266 1 90.06 147 GLY B CA 1
ATOM 3011 C C . GLY B 1 147 ? -0.605 -14.648 -24.578 1 90.06 147 GLY B C 1
ATOM 3012 O O . GLY B 1 147 ? 0.043 -13.602 -24.562 1 90.06 147 GLY B O 1
ATOM 3013 N N . ASP B 1 148 ? -1.731 -14.773 -23.938 1 90.19 148 ASP B N 1
ATOM 3014 C CA . ASP B 1 148 ? -2.342 -13.625 -23.266 1 90.19 148 ASP B CA 1
ATOM 3015 C C . ASP B 1 148 ? -2.109 -13.664 -21.766 1 90.19 148 ASP B C 1
ATOM 3017 O O . ASP B 1 148 ? -2.189 -14.734 -21.141 1 90.19 148 ASP B O 1
ATOM 3021 N N . TYR B 1 149 ? -1.771 -12.5 -21.297 1 92.12 149 TYR B N 1
ATOM 3022 C CA . TYR B 1 149 ? -1.693 -12.328 -19.844 1 92.12 149 TYR B CA 1
ATOM 3023 C C . TYR B 1 149 ? -2.984 -11.734 -19.297 1 92.12 149 TYR B C 1
ATOM 3025 O O . TYR B 1 149 ? -3.488 -10.734 -19.812 1 92.12 149 TYR B O 1
ATOM 3033 N N . VAL B 1 150 ? -3.496 -12.43 -18.203 1 90.69 150 VAL B N 1
ATOM 3034 C CA . VAL B 1 150 ? -4.781 -12 -17.672 1 90.69 150 VAL B CA 1
ATOM 3035 C C . VAL B 1 150 ? -4.738 -12.016 -16.141 1 90.69 150 VAL B C 1
ATOM 3037 O O . VAL B 1 150 ? -4.172 -12.93 -15.547 1 90.69 150 VAL B O 1
ATOM 3040 N N . ALA B 1 151 ? -5.238 -10.93 -15.578 1 90.69 151 ALA B N 1
ATOM 3041 C CA . ALA B 1 151 ? -5.555 -10.961 -14.156 1 90.69 151 ALA B CA 1
ATOM 3042 C C . ALA B 1 151 ? -6.941 -11.547 -13.914 1 90.69 151 ALA B C 1
ATOM 3044 O O . ALA B 1 151 ? -7.945 -10.992 -14.367 1 90.69 151 ALA B O 1
ATOM 3045 N N . GLY B 1 152 ? -6.883 -12.703 -13.188 1 88.12 152 GLY B N 1
ATOM 3046 C CA . GLY B 1 152 ? -8.133 -13.422 -12.992 1 88.12 152 GLY B CA 1
ATOM 3047 C C . GLY B 1 152 ? -8.734 -13.211 -11.617 1 88.12 152 GLY B C 1
ATOM 3048 O O . GLY B 1 152 ? -8.125 -13.555 -10.602 1 88.12 152 GLY B O 1
ATOM 3049 N N . GLY B 1 153 ? -9.758 -12.539 -11.469 1 82.5 153 GLY B N 1
ATOM 3050 C CA . GLY B 1 153 ? -10.625 -12.328 -10.32 1 82.5 153 GLY B CA 1
ATOM 3051 C C . GLY B 1 153 ? -12.094 -12.312 -10.68 1 82.5 153 GLY B C 1
ATOM 3052 O O . GLY B 1 153 ? -12.539 -13.07 -11.547 1 82.5 153 GLY B O 1
ATOM 3053 N N . ALA B 1 154 ? -12.859 -11.547 -9.906 1 71.75 154 ALA B N 1
ATOM 3054 C CA . ALA B 1 154 ? -14.281 -11.43 -10.203 1 71.75 154 ALA B CA 1
ATOM 3055 C C . ALA B 1 154 ? -14.508 -10.836 -11.594 1 71.75 154 ALA B C 1
ATOM 3057 O O . ALA B 1 154 ? -15.375 -11.289 -12.336 1 71.75 154 ALA B O 1
ATOM 3058 N N . CYS B 1 155 ? -13.695 -9.859 -11.992 1 72.12 155 CYS B N 1
ATOM 3059 C CA . CYS B 1 155 ? -13.703 -9.227 -13.305 1 72.12 155 CYS B CA 1
ATOM 3060 C C . CYS B 1 155 ? -12.328 -9.312 -13.961 1 72.12 155 CYS B C 1
ATOM 3062 O O . CYS B 1 155 ? -11.43 -8.539 -13.625 1 72.12 155 CYS B O 1
ATOM 3064 N N . PRO B 1 156 ? -12.203 -10.234 -14.922 1 79.06 156 PRO B N 1
ATOM 3065 C CA . PRO B 1 156 ? -10.883 -10.414 -15.531 1 79.06 156 PRO B CA 1
ATOM 3066 C C . PRO B 1 156 ? -10.422 -9.188 -16.312 1 79.06 156 PRO B C 1
ATOM 3068 O O . PRO B 1 156 ? -11.242 -8.492 -16.922 1 79.06 156 PRO B O 1
ATOM 3071 N N . VAL B 1 157 ? -9.156 -8.93 -16.25 1 79.88 157 VAL B N 1
ATOM 3072 C CA . VAL B 1 157 ? -8.531 -7.812 -16.938 1 79.88 157 VAL B CA 1
ATOM 3073 C C . VAL B 1 157 ? -7.363 -8.32 -17.781 1 79.88 157 VAL B C 1
ATOM 3075 O O . VAL B 1 157 ? -6.5 -9.047 -17.297 1 79.88 157 VAL B O 1
ATOM 3078 N N . VAL B 1 158 ? -7.379 -7.984 -19.062 1 84.25 158 VAL B N 1
ATOM 3079 C CA . VAL B 1 158 ? -6.242 -8.32 -19.922 1 84.25 158 VAL B CA 1
ATOM 3080 C C . VAL B 1 158 ? -5.07 -7.391 -19.609 1 84.25 158 VAL B C 1
ATOM 3082 O O . VAL B 1 158 ? -5.246 -6.172 -19.516 1 84.25 158 VAL B O 1
ATOM 3085 N N . LEU B 1 159 ? -3.965 -8.039 -19.5 1 84.81 159 LEU B N 1
ATOM 3086 C CA . LEU B 1 159 ? -2.787 -7.262 -19.141 1 84.81 159 LEU B CA 1
ATOM 3087 C C . LEU B 1 159 ? -1.88 -7.043 -20.344 1 84.81 159 LEU B C 1
ATOM 3089 O O . LEU B 1 159 ? -1.704 -7.949 -21.156 1 84.81 159 LEU B O 1
ATOM 3093 N N . THR B 1 160 ? -1.426 -5.801 -20.469 1 83.69 160 THR B N 1
ATOM 3094 C CA . THR B 1 160 ? -0.378 -5.492 -21.438 1 83.69 160 THR B CA 1
ATOM 3095 C C . THR B 1 160 ? 0.977 -5.367 -20.75 1 83.69 160 THR B C 1
ATOM 3097 O O . THR B 1 160 ? 1.149 -4.543 -19.844 1 83.69 160 THR B O 1
ATOM 3100 N N . LEU B 1 161 ? 1.868 -6.191 -21.188 1 85.38 161 LEU B N 1
ATOM 3101 C CA . LEU B 1 161 ? 3.166 -6.223 -20.531 1 85.38 161 LEU B CA 1
ATOM 3102 C C . LEU B 1 161 ? 4.258 -5.68 -21.453 1 85.38 161 LEU B C 1
ATOM 3104 O O . LEU B 1 161 ? 4.254 -5.945 -22.656 1 85.38 161 LEU B O 1
ATOM 3108 N N . LYS B 1 162 ? 5.145 -4.922 -20.844 1 81.88 162 LYS B N 1
ATOM 3109 C CA . LYS B 1 162 ? 6.309 -4.438 -21.578 1 81.88 162 LYS B CA 1
ATOM 3110 C C . LYS B 1 162 ? 7.344 -5.543 -21.766 1 81.88 162 LYS B C 1
ATOM 3112 O O . LYS B 1 162 ? 8.023 -5.605 -22.797 1 81.88 162 LYS B O 1
ATOM 3117 N N . ARG B 1 163 ? 7.43 -6.395 -20.797 1 91.56 163 ARG B N 1
ATOM 3118 C CA . ARG B 1 163 ? 8.398 -7.484 -20.797 1 91.56 163 ARG B CA 1
ATOM 3119 C C . ARG B 1 163 ? 7.754 -8.797 -20.359 1 91.56 163 ARG B C 1
ATOM 3121 O O . ARG B 1 163 ? 6.992 -8.82 -19.391 1 91.56 163 ARG B O 1
ATOM 3128 N N . LYS B 1 164 ? 8.078 -9.812 -21.109 1 94.88 164 LYS B N 1
ATOM 3129 C CA . LYS B 1 164 ? 7.609 -11.133 -20.719 1 94.88 164 LYS B CA 1
ATOM 3130 C C . LYS B 1 164 ? 8.164 -11.539 -19.359 1 94.88 164 LYS B C 1
ATOM 3132 O O . LYS B 1 164 ? 9.375 -11.5 -19.141 1 94.88 164 LYS B O 1
ATOM 3137 N N . PRO B 1 165 ? 7.316 -12.016 -18.484 1 96.06 165 PRO B N 1
ATOM 3138 C CA . PRO B 1 165 ? 7.812 -12.398 -17.156 1 96.06 165 PRO B CA 1
ATOM 3139 C C . PRO B 1 165 ? 8.523 -13.75 -17.156 1 96.06 165 PRO B C 1
ATOM 3141 O O . PRO B 1 165 ? 7.992 -14.727 -17.688 1 96.06 165 PRO B O 1
ATOM 3144 N N . ARG B 1 166 ? 9.656 -13.812 -16.547 1 96.38 166 ARG B N 1
ATOM 3145 C CA . ARG B 1 166 ? 10.305 -15.078 -16.234 1 96.38 166 ARG B CA 1
ATOM 3146 C C . ARG B 1 166 ? 10.008 -15.5 -14.797 1 96.38 166 ARG B C 1
ATOM 3148 O O . ARG B 1 166 ? 10.234 -16.656 -14.422 1 96.38 166 ARG B O 1
ATOM 3155 N N . GLY B 1 167 ? 9.555 -14.547 -14.078 1 97.06 167 GLY B N 1
ATOM 3156 C CA . GLY B 1 167 ? 9.148 -14.742 -12.695 1 97.06 167 GLY B CA 1
ATOM 3157 C C . GLY B 1 167 ? 8.055 -13.797 -12.258 1 97.06 167 GLY B C 1
ATOM 3158 O O . GLY B 1 167 ? 7.949 -12.68 -12.758 1 97.06 167 GLY B O 1
ATOM 3159 N N . ILE B 1 168 ? 7.277 -14.289 -11.383 1 97.25 168 ILE B N 1
ATOM 3160 C CA . ILE B 1 168 ? 6.172 -13.508 -10.828 1 97.25 168 ILE B CA 1
ATOM 3161 C C . ILE B 1 168 ? 6.367 -13.344 -9.32 1 97.25 168 ILE B C 1
ATOM 3163 O O . ILE B 1 168 ? 6.582 -14.32 -8.602 1 97.25 168 ILE B O 1
ATOM 3167 N N . GLY B 1 169 ? 6.402 -12.078 -8.867 1 96.94 169 GLY B N 1
ATOM 3168 C CA . GLY B 1 169 ? 6.301 -11.797 -7.441 1 96.94 169 GLY B CA 1
ATOM 3169 C C . GLY B 1 169 ? 4.867 -11.656 -6.965 1 96.94 169 GLY B C 1
ATOM 3170 O O . GLY B 1 169 ? 4.035 -11.062 -7.652 1 96.94 169 GLY B O 1
ATOM 3171 N N . VAL B 1 170 ? 4.562 -12.227 -5.828 1 97.69 170 VAL B N 1
ATOM 3172 C CA . VAL B 1 170 ? 3.232 -12.141 -5.234 1 97.69 170 VAL B CA 1
ATOM 3173 C C . VAL B 1 170 ? 3.326 -11.523 -3.842 1 97.69 170 VAL B C 1
ATOM 3175 O O . VAL B 1 170 ? 4.094 -11.992 -2.998 1 97.69 170 VAL B O 1
ATOM 3178 N N . TYR B 1 171 ? 2.633 -10.438 -3.656 1 97.19 171 TYR B N 1
ATOM 3179 C CA . TYR B 1 171 ? 2.588 -9.75 -2.371 1 97.19 171 TYR B CA 1
ATOM 3180 C C . TYR B 1 171 ? 1.171 -9.734 -1.81 1 97.19 171 TYR B C 1
ATOM 3182 O O . TYR B 1 171 ? 0.223 -9.367 -2.508 1 97.19 171 TYR B O 1
ATOM 3190 N N . LEU B 1 172 ? 1.045 -10.242 -0.555 1 97.31 172 LEU B N 1
ATOM 3191 C CA . LEU B 1 172 ? -0.227 -10.227 0.16 1 97.31 172 LEU B CA 1
ATOM 3192 C C . LEU B 1 172 ? -0.174 -9.266 1.341 1 97.31 172 LEU B C 1
ATOM 3194 O O . LEU B 1 172 ? 0.707 -9.375 2.197 1 97.31 172 LEU B O 1
ATOM 3198 N N . ASP B 1 173 ? -1.028 -8.312 1.342 1 95.25 173 ASP B N 1
ATOM 3199 C CA . ASP B 1 173 ? -1.346 -7.523 2.529 1 95.25 173 ASP B CA 1
ATOM 3200 C C . ASP B 1 173 ? -2.736 -7.863 3.059 1 95.25 173 ASP B C 1
ATOM 3202 O O . ASP B 1 173 ? -3.74 -7.348 2.564 1 95.25 173 ASP B O 1
ATOM 3206 N N . TRP B 1 174 ? -2.787 -8.688 4.066 1 95.69 174 TRP B N 1
ATOM 3207 C CA . TRP B 1 174 ? -4.051 -9.227 4.559 1 95.69 174 TRP B CA 1
ATOM 3208 C C . TRP B 1 174 ? -4.938 -8.117 5.113 1 95.69 174 TRP B C 1
ATOM 3210 O O . TRP B 1 174 ? -6.129 -8.047 4.789 1 95.69 174 TRP B O 1
ATOM 3220 N N . GLU B 1 175 ? -4.395 -7.219 5.938 1 93.88 175 GLU B N 1
ATOM 3221 C CA . GLU B 1 175 ? -5.168 -6.176 6.609 1 93.88 175 GLU B CA 1
ATOM 3222 C C . GLU B 1 175 ? -5.793 -5.219 5.598 1 93.88 175 GLU B C 1
ATOM 3224 O O . GLU B 1 175 ? -6.93 -4.777 5.77 1 93.88 175 GLU B O 1
ATOM 3229 N N . LEU B 1 176 ? -5.062 -4.969 4.551 1 92.38 176 LEU B N 1
ATOM 3230 C CA . LEU B 1 176 ? -5.57 -4.023 3.561 1 92.38 176 LEU B CA 1
ATOM 3231 C C . LEU B 1 176 ? -6.359 -4.746 2.475 1 92.38 176 LEU B C 1
ATOM 3233 O O . LEU B 1 176 ? -6.957 -4.109 1.605 1 92.38 176 LEU B O 1
ATOM 3237 N N . GLY B 1 177 ? -6.371 -6.113 2.51 1 91.38 177 GLY B N 1
ATOM 3238 C CA . GLY B 1 177 ? -7.09 -6.891 1.514 1 91.38 177 GLY B CA 1
ATOM 3239 C C . GLY B 1 177 ? -6.527 -6.738 0.114 1 91.38 177 GLY B C 1
ATOM 3240 O O . GLY B 1 177 ? -7.277 -6.621 -0.856 1 91.38 177 GLY B O 1
ATOM 3241 N N . GLN B 1 178 ? -5.227 -6.66 0.112 1 91.56 178 GLN B N 1
ATOM 3242 C CA . GLN B 1 178 ? -4.59 -6.402 -1.177 1 91.56 178 GLN B CA 1
ATOM 3243 C C . GLN B 1 178 ? -3.723 -7.582 -1.605 1 91.56 178 GLN B C 1
ATOM 3245 O O . GLN B 1 178 ? -3 -8.156 -0.788 1 91.56 178 GLN B O 1
ATOM 3250 N N . ILE B 1 179 ? -3.891 -8.016 -2.857 1 93.88 179 ILE B N 1
ATOM 3251 C CA . ILE B 1 179 ? -2.994 -8.945 -3.527 1 93.88 179 ILE B CA 1
ATOM 3252 C C . ILE B 1 179 ? -2.346 -8.273 -4.73 1 93.88 179 ILE B C 1
ATOM 3254 O O . ILE B 1 179 ? -3.041 -7.824 -5.648 1 93.88 179 ILE B O 1
ATOM 3258 N N . SER B 1 180 ? -0.998 -8.219 -4.688 1 92 180 SER B N 1
ATOM 3259 C CA . SER B 1 180 ? -0.294 -7.547 -5.777 1 92 180 SER B CA 1
ATOM 3260 C C . SER B 1 180 ? 0.681 -8.492 -6.469 1 92 180 SER B C 1
ATOM 3262 O O . SER B 1 180 ? 1.309 -9.328 -5.82 1 92 180 SER B O 1
ATOM 3264 N N . PHE B 1 181 ? 0.782 -8.266 -7.793 1 93.62 181 PHE B N 1
ATOM 3265 C CA . PHE B 1 181 ? 1.654 -9.094 -8.617 1 93.62 181 PHE B CA 1
ATOM 3266 C C . PHE B 1 181 ? 2.699 -8.234 -9.328 1 93.62 181 PHE B C 1
ATOM 3268 O O . PHE B 1 181 ? 2.398 -7.129 -9.781 1 93.62 181 PHE B O 1
ATOM 3275 N N . TYR B 1 182 ? 3.898 -8.82 -9.445 1 92.5 182 TYR B N 1
ATOM 3276 C CA . TYR B 1 182 ? 5.012 -8.094 -10.055 1 92.5 182 TYR B CA 1
ATOM 3277 C C . TYR B 1 182 ? 5.711 -8.953 -11.102 1 92.5 182 TYR B C 1
ATOM 3279 O O . TYR B 1 182 ? 5.832 -10.172 -10.938 1 92.5 182 TYR B O 1
ATOM 3287 N N . ASN B 1 183 ? 6.07 -8.281 -12.148 1 93.38 183 ASN B N 1
ATOM 3288 C CA . ASN B 1 183 ? 6.957 -8.891 -13.141 1 93.38 183 ASN B CA 1
ATOM 3289 C C . ASN B 1 183 ? 8.422 -8.805 -12.711 1 93.38 183 ASN B C 1
ATOM 3291 O O . ASN B 1 183 ? 9 -7.719 -12.68 1 93.38 183 ASN B O 1
ATOM 3295 N N . LEU B 1 184 ? 9.016 -9.93 -12.445 1 94.81 184 LEU B N 1
ATOM 3296 C CA . LEU B 1 184 ? 10.367 -9.922 -11.883 1 94.81 184 LEU B CA 1
ATOM 3297 C C . LEU B 1 184 ? 11.398 -9.664 -12.969 1 94.81 184 LEU B C 1
ATOM 3299 O O . LEU B 1 184 ? 12.562 -9.375 -12.672 1 94.81 184 LEU B O 1
ATOM 3303 N N . SER B 1 185 ? 10.961 -9.734 -14.219 1 94.06 185 SER B N 1
ATOM 3304 C CA . SER B 1 185 ? 11.891 -9.477 -15.305 1 94.06 185 SER B CA 1
ATOM 3305 C C . SER B 1 185 ? 12.266 -8 -15.367 1 94.06 185 SER B C 1
ATOM 3307 O O . SER B 1 185 ? 13.367 -7.648 -15.805 1 94.06 185 SER B O 1
ATOM 3309 N N . ASP B 1 186 ? 11.43 -7.156 -14.969 1 87.75 186 ASP B N 1
ATOM 3310 C CA . ASP B 1 186 ? 11.742 -5.73 -14.977 1 87.75 186 ASP B CA 1
ATOM 3311 C C . ASP B 1 186 ? 11.266 -5.051 -13.703 1 87.75 186 ASP B C 1
ATOM 3313 O O . ASP B 1 186 ? 11.219 -3.82 -13.625 1 87.75 186 ASP B O 1
ATOM 3317 N N . ASN B 1 187 ? 10.883 -5.852 -12.758 1 89 187 ASN B N 1
ATOM 3318 C CA . ASN B 1 187 ? 10.445 -5.391 -11.445 1 89 187 ASN B CA 1
ATOM 3319 C C . ASN B 1 187 ? 9.266 -4.43 -11.547 1 89 187 ASN B C 1
ATOM 3321 O O . ASN B 1 187 ? 9.141 -3.502 -10.75 1 89 187 ASN B O 1
ATOM 3325 N N . SER B 1 188 ? 8.414 -4.68 -12.57 1 85.38 188 SER B N 1
ATOM 3326 C CA . SER B 1 188 ? 7.25 -3.816 -12.742 1 85.38 188 SER B CA 1
ATOM 3327 C C . SER B 1 188 ? 6.012 -4.422 -12.086 1 85.38 188 SER B C 1
ATOM 3329 O O . SER B 1 188 ? 5.93 -5.641 -11.914 1 85.38 188 SER B O 1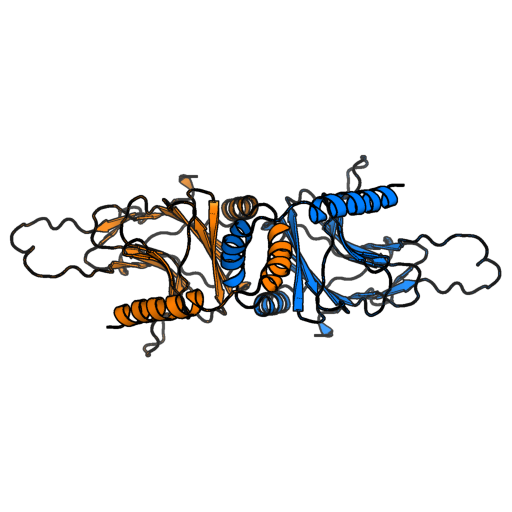
ATOM 3331 N N . HIS B 1 189 ? 5.117 -3.51 -11.625 1 87.56 189 HIS B N 1
ATOM 3332 C CA . HIS B 1 189 ? 3.828 -3.924 -11.086 1 87.56 189 HIS B CA 1
ATOM 3333 C C . HIS B 1 189 ? 2.912 -4.445 -12.195 1 87.56 189 HIS B C 1
ATOM 3335 O O . HIS B 1 189 ? 2.797 -3.828 -13.25 1 87.56 189 HIS B O 1
ATOM 3341 N N . LEU B 1 190 ? 2.33 -5.57 -11.992 1 88.31 190 LEU B N 1
ATOM 3342 C CA . LEU B 1 190 ? 1.442 -6.156 -12.992 1 88.31 190 LEU B CA 1
ATOM 3343 C C . LEU B 1 190 ? -0.014 -5.82 -12.688 1 88.31 190 LEU B C 1
ATOM 3345 O O . LEU B 1 190 ? -0.727 -5.297 -13.547 1 88.31 190 LEU B O 1
ATOM 3349 N N . HIS B 1 191 ? -0.438 -6.141 -11.469 1 87.69 191 HIS B N 1
ATOM 3350 C CA . HIS B 1 191 ? -1.834 -5.984 -11.078 1 87.69 191 HIS B CA 1
ATOM 3351 C C . HIS B 1 191 ? -2.004 -6.133 -9.57 1 87.69 191 HIS B C 1
ATOM 3353 O O . HIS B 1 191 ? -1.237 -6.848 -8.922 1 87.69 191 HIS B O 1
ATOM 3359 N N . SER B 1 192 ? -3.008 -5.398 -9.047 1 88.88 192 SER B N 1
ATOM 3360 C CA . SER B 1 192 ? -3.395 -5.59 -7.652 1 88.88 192 SER B CA 1
ATOM 3361 C C . SER B 1 192 ? -4.895 -5.828 -7.523 1 88.88 192 SER B C 1
ATOM 3363 O O . SER B 1 192 ? -5.695 -5.16 -8.188 1 88.88 192 SER B O 1
ATOM 3365 N N . PHE B 1 193 ? -5.211 -6.809 -6.723 1 87.88 193 PHE B N 1
ATOM 3366 C CA . PHE B 1 193 ? -6.598 -7 -6.305 1 87.88 193 PHE B CA 1
ATOM 3367 C C . PHE B 1 193 ? -6.852 -6.344 -4.953 1 87.88 193 PHE B C 1
ATOM 3369 O O . PHE B 1 193 ? -5.977 -6.336 -4.086 1 87.88 193 PHE B O 1
ATOM 3376 N N . GLN B 1 194 ? -8.016 -5.746 -4.805 1 84.62 194 GLN B N 1
ATOM 3377 C CA . GLN B 1 194 ? -8.516 -5.258 -3.525 1 84.62 194 GLN B CA 1
ATOM 3378 C C . GLN B 1 194 ? -9.75 -6.035 -3.082 1 84.62 194 GLN B C 1
ATOM 3380 O O . GLN B 1 194 ? -10.766 -6.039 -3.775 1 84.62 194 GLN B O 1
ATOM 3385 N N . GLU B 1 195 ? -9.586 -6.656 -1.941 1 84 195 GLU B N 1
ATOM 3386 C CA . GLU B 1 195 ? -10.625 -7.578 -1.488 1 84 195 GLU B CA 1
ATOM 3387 C C . GLU B 1 195 ? -10.844 -7.469 0.018 1 84 195 GLU B C 1
ATOM 3389 O O . GLU B 1 195 ? -10.023 -6.879 0.727 1 84 195 GLU B O 1
ATOM 3394 N N . THR B 1 196 ? -11.992 -7.816 0.414 1 87.19 196 THR B N 1
ATOM 3395 C CA . THR B 1 196 ? -12.219 -8.141 1.818 1 87.19 196 THR B CA 1
ATOM 3396 C C . THR B 1 196 ? -12.18 -9.656 2.033 1 87.19 196 THR B C 1
ATOM 3398 O O . THR B 1 196 ? -13.07 -10.375 1.573 1 87.19 196 THR B O 1
ATOM 3401 N N . PHE B 1 197 ? -11.164 -10.102 2.672 1 89.75 197 PHE B N 1
ATOM 3402 C CA . PHE B 1 197 ? -10.977 -11.531 2.857 1 89.75 197 PHE B CA 1
ATOM 3403 C C . PHE B 1 197 ? -11.828 -12.047 4.012 1 89.75 197 PHE B C 1
ATOM 3405 O O . PHE B 1 197 ? -11.789 -11.492 5.113 1 89.75 197 PHE B O 1
ATOM 3412 N N . SER B 1 198 ? -12.586 -13.039 3.77 1 88.44 198 SER B N 1
ATOM 3413 C CA . SER B 1 198 ? -13.406 -13.648 4.809 1 88.44 198 SER B CA 1
ATOM 3414 C C . SER B 1 198 ? -12.852 -15.008 5.219 1 88.44 198 SER B C 1
ATOM 3416 O O . SER B 1 198 ? -13.242 -15.555 6.258 1 88.44 198 SER B O 1
ATOM 3418 N N . HIS B 1 199 ? -12.008 -15.547 4.469 1 91.38 199 HIS B N 1
ATOM 3419 C CA . HIS B 1 199 ? -11.375 -16.844 4.711 1 91.38 199 HIS B CA 1
ATOM 3420 C C . HIS B 1 199 ? -9.859 -16.75 4.555 1 91.38 199 HIS B C 1
ATOM 3422 O O . HIS B 1 199 ? -9.352 -15.812 3.93 1 91.38 199 HIS B O 1
ATOM 3428 N N . SER B 1 200 ? -9.25 -17.688 5.18 1 95.69 200 SER B N 1
ATOM 3429 C CA . SER B 1 200 ? -7.805 -17.75 4.977 1 95.69 200 SER B CA 1
ATOM 3430 C C . SER B 1 200 ? -7.465 -17.984 3.51 1 95.69 200 SER B C 1
ATOM 3432 O O . SER B 1 200 ? -8.336 -18.359 2.717 1 95.69 200 SER B O 1
ATOM 3434 N N . LEU B 1 201 ? -6.211 -17.672 3.193 1 97.25 201 LEU B N 1
ATOM 3435 C CA . LEU B 1 201 ? -5.777 -17.797 1.807 1 97.25 201 LEU B CA 1
ATOM 3436 C C . LEU B 1 201 ? -4.609 -18.766 1.687 1 97.25 201 LEU B C 1
ATOM 3438 O O . LEU B 1 201 ? -3.777 -18.859 2.594 1 97.25 201 LEU B O 1
ATOM 3442 N N . LYS B 1 202 ? -4.535 -19.469 0.598 1 97.81 202 LYS B N 1
ATOM 3443 C CA . LYS B 1 202 ? -3.396 -20.312 0.257 1 97.81 202 LYS B CA 1
ATOM 3444 C C . LYS B 1 202 ? -2.814 -19.938 -1.102 1 97.81 202 LYS B C 1
ATOM 3446 O O . LYS B 1 202 ? -3.551 -19.531 -2.008 1 97.81 202 LYS B O 1
ATOM 3451 N N . PRO B 1 203 ? -1.478 -20.031 -1.168 1 98.38 203 PRO B N 1
ATOM 3452 C CA . PRO B 1 203 ? -0.911 -19.875 -2.51 1 98.38 203 PRO B CA 1
ATOM 3453 C C . PRO B 1 203 ? -1.491 -20.859 -3.516 1 98.38 203 PRO B C 1
ATOM 3455 O O . PRO B 1 203 ? -1.734 -22.031 -3.176 1 98.38 203 PRO B O 1
ATOM 3458 N N . TYR B 1 204 ? -1.756 -20.375 -4.684 1 97.88 204 TYR B N 1
ATOM 3459 C CA . TYR B 1 204 ? -2.387 -21.156 -5.75 1 97.88 204 TYR B CA 1
ATOM 3460 C C . TYR B 1 204 ? -1.492 -21.203 -6.984 1 97.88 204 TYR B C 1
ATOM 3462 O O . TYR B 1 204 ? -1.002 -20.172 -7.453 1 97.88 204 TYR B O 1
ATOM 3470 N N . PHE B 1 205 ? -1.28 -22.422 -7.5 1 98.19 205 PHE B N 1
ATOM 3471 C CA . PHE B 1 205 ? -0.483 -22.625 -8.703 1 98.19 205 PHE B CA 1
ATOM 3472 C C . PHE B 1 205 ? -1.193 -23.562 -9.664 1 98.19 205 PHE B C 1
ATOM 3474 O O . PHE B 1 205 ? -1.716 -24.609 -9.258 1 98.19 205 PHE B O 1
ATOM 3481 N N . CYS B 1 206 ? -1.175 -23.156 -10.922 1 96.81 206 CYS B N 1
ATOM 3482 C CA . CYS B 1 206 ? -1.714 -23.984 -12 1 96.81 206 CYS B CA 1
ATOM 3483 C C . CYS B 1 206 ? -0.784 -23.984 -13.203 1 96.81 206 CYS B C 1
ATOM 3485 O O . CYS B 1 206 ? -0.262 -22.938 -13.586 1 96.81 206 CYS B O 1
ATOM 3487 N N . VAL B 1 207 ? -0.532 -25.188 -13.719 1 95.69 207 VAL B N 1
ATOM 3488 C CA . VAL B 1 207 ? 0.397 -25.266 -14.836 1 95.69 207 VAL B CA 1
ATOM 3489 C C . VAL B 1 207 ? -0.215 -26.094 -15.969 1 95.69 207 VAL B C 1
ATOM 3491 O O . VAL B 1 207 ? -1.112 -26.906 -15.727 1 95.69 207 VAL B O 1
ATOM 3494 N N . GLY B 1 208 ? 0.191 -25.734 -17.188 1 90.06 208 GLY B N 1
ATOM 3495 C CA . GLY B 1 208 ? -0.155 -26.562 -18.344 1 90.06 208 GLY B CA 1
ATOM 3496 C C . GLY B 1 208 ? 0.681 -27.828 -18.438 1 90.06 208 GLY B C 1
ATOM 3497 O O . GLY B 1 208 ? 1.557 -28.062 -17.609 1 90.06 208 GLY B O 1
ATOM 3498 N N . PRO B 1 209 ? 0.271 -28.656 -19.469 1 87.88 209 PRO B N 1
ATOM 3499 C CA . PRO B 1 209 ? 0.916 -29.953 -19.609 1 87.88 209 PRO B CA 1
ATOM 3500 C C . PRO B 1 209 ? 2.271 -29.891 -20.297 1 87.88 209 PRO B C 1
ATOM 3502 O O . PRO B 1 209 ? 2.537 -30.656 -21.219 1 87.88 209 PRO B O 1
ATOM 3505 N N . ASP B 1 210 ? 3.105 -28.938 -20 1 89.25 210 ASP B N 1
ATOM 3506 C CA . ASP B 1 210 ? 4.465 -28.875 -20.516 1 89.25 210 ASP B CA 1
ATOM 3507 C C . ASP B 1 210 ? 5.473 -29.406 -19.5 1 89.25 210 ASP B C 1
ATOM 3509 O O . ASP B 1 210 ? 5.121 -29.656 -18.344 1 89.25 210 ASP B O 1
ATOM 3513 N N . SER B 1 211 ? 6.684 -29.641 -19.891 1 88.94 211 SER B N 1
ATOM 3514 C CA . SER B 1 211 ? 7.68 -30.266 -19.031 1 88.94 211 SER B CA 1
ATOM 3515 C C . SER B 1 211 ? 8.492 -29.219 -18.266 1 88.94 211 SER B C 1
ATOM 3517 O O . SER B 1 211 ? 9.336 -29.578 -17.453 1 88.94 211 SER B O 1
ATOM 3519 N N . ILE B 1 212 ? 8.352 -27.938 -18.578 1 94.12 212 ILE B N 1
ATOM 3520 C CA . ILE B 1 212 ? 9.102 -26.891 -17.891 1 94.12 212 ILE B CA 1
ATOM 3521 C C . ILE B 1 212 ? 8.586 -26.719 -16.469 1 94.12 212 ILE B C 1
ATOM 3523 O O . ILE B 1 212 ? 7.391 -26.547 -16.25 1 94.12 212 ILE B O 1
ATOM 3527 N N . PRO B 1 213 ? 9.43 -26.781 -15.492 1 95.56 213 PRO B N 1
ATOM 3528 C CA . PRO B 1 213 ? 8.992 -26.734 -14.094 1 95.56 213 PRO B CA 1
ATOM 3529 C C . PRO B 1 213 ? 8.562 -25.328 -13.672 1 95.56 213 PRO B C 1
ATOM 3531 O O . PRO B 1 213 ? 9.031 -24.328 -14.234 1 95.56 213 PRO B O 1
ATOM 3534 N N . LEU B 1 214 ? 7.586 -25.234 -12.828 1 97.56 214 LEU B N 1
ATOM 3535 C CA . LEU B 1 214 ? 7.32 -24.062 -12.008 1 97.56 214 LEU B CA 1
ATOM 3536 C C . LEU B 1 214 ? 8.031 -24.156 -10.664 1 97.56 214 LEU B C 1
ATOM 3538 O O . LEU B 1 214 ? 7.918 -25.172 -9.969 1 97.56 214 LEU B O 1
ATOM 3542 N N . SER B 1 215 ? 8.805 -23.094 -10.289 1 97.31 215 SER B N 1
ATOM 3543 C CA . SER B 1 215 ? 9.617 -23.203 -9.086 1 97.31 215 SER B CA 1
ATOM 3544 C C . SER B 1 215 ? 9.406 -22 -8.164 1 97.31 215 SER B C 1
ATOM 3546 O O . SER B 1 215 ? 9.273 -20.859 -8.633 1 97.31 215 SER B O 1
ATOM 3548 N N . LEU B 1 216 ? 9.43 -22.25 -6.852 1 97.5 216 LEU B N 1
ATOM 3549 C CA . LEU B 1 216 ? 9.383 -21.219 -5.82 1 97.5 216 LEU B CA 1
ATOM 3550 C C . LEU B 1 216 ? 10.789 -20.844 -5.363 1 97.5 216 LEU B C 1
ATOM 3552 O O . LEU B 1 216 ? 11.633 -21.719 -5.16 1 97.5 216 LEU B O 1
ATOM 3556 N N . CYS B 1 217 ? 10.977 -19.547 -5.328 1 90.44 217 CYS B N 1
ATOM 3557 C CA . CYS B 1 217 ? 12.281 -19.062 -4.883 1 90.44 217 CYS B CA 1
ATOM 3558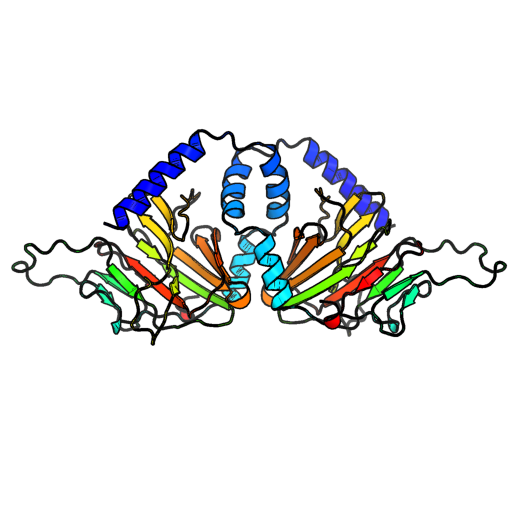 C C . CYS B 1 217 ? 12.375 -19.062 -3.359 1 90.44 217 CYS B C 1
ATOM 3560 O O . CYS B 1 217 ? 11.469 -18.578 -2.68 1 90.44 217 CYS B O 1
ATOM 3562 N N . GLY B 1 218 ? 13.375 -19.781 -2.855 1 78.88 218 GLY B N 1
ATOM 3563 C CA . GLY B 1 218 ? 13.57 -19.859 -1.415 1 78.88 218 GLY B CA 1
ATOM 3564 C C . GLY B 1 218 ? 14.297 -18.656 -0.85 1 78.88 218 GLY B C 1
ATOM 3565 O O . GLY B 1 218 ? 14.852 -17.844 -1.601 1 78.88 218 GLY B O 1
ATOM 3566 N N . LEU B 1 219 ? 14.141 -18.484 0.48 1 69.88 219 LEU B N 1
ATOM 3567 C CA . LEU B 1 219 ? 14.859 -17.422 1.183 1 69.88 219 LEU B CA 1
ATOM 3568 C C . LEU B 1 219 ? 16.359 -17.547 0.975 1 69.88 219 LEU B C 1
ATOM 3570 O O . LEU B 1 219 ? 17.078 -16.547 0.972 1 69.88 219 LEU B O 1
ATOM 3574 N N . ALA B 1 220 ? 16.781 -18.734 0.718 1 58.59 220 ALA B N 1
ATOM 3575 C CA . ALA B 1 220 ? 18.219 -18.984 0.575 1 58.59 220 ALA B CA 1
ATOM 3576 C C . ALA B 1 220 ? 18.703 -18.578 -0.808 1 58.59 220 ALA B C 1
ATOM 3578 O O . ALA B 1 220 ? 19.906 -18.438 -1.028 1 58.59 220 ALA B O 1
ATOM 3579 N N . ASP B 1 221 ? 17.891 -18.484 -1.685 1 55.66 221 ASP B N 1
ATOM 3580 C CA . ASP B 1 221 ? 18.297 -18.203 -3.057 1 55.66 221 ASP B CA 1
ATOM 3581 C C . ASP B 1 221 ? 18.578 -16.703 -3.252 1 55.66 221 ASP B C 1
ATOM 3583 O O . ASP B 1 221 ? 19.078 -16.297 -4.297 1 55.66 221 ASP B O 1
ATOM 3587 N N . LEU B 1 222 ? 18.188 -15.906 -2.332 1 47.66 222 LEU B N 1
ATOM 3588 C CA . LEU B 1 222 ? 18.391 -14.469 -2.518 1 47.66 222 LEU B CA 1
ATOM 3589 C C . LEU B 1 222 ? 19.578 -13.977 -1.71 1 47.66 222 LEU B C 1
ATOM 3591 O O . LEU B 1 222 ? 19.859 -14.492 -0.623 1 47.66 222 LEU B O 1
#

Solvent-accessible surface area (backbone atoms only — not comparable to full-atom values): 24526 Å² total; per-residue (Å²): 122,67,67,61,46,54,53,49,50,49,55,51,49,51,57,54,58,72,66,52,77,73,65,70,73,63,45,58,61,49,45,57,48,56,61,48,40,49,64,60,54,58,51,50,53,36,44,58,72,71,24,59,41,87,66,36,50,25,70,91,57,37,33,86,63,48,40,62,41,93,86,20,34,35,37,29,49,52,78,77,80,62,79,73,80,63,63,79,74,78,73,63,71,69,42,41,33,33,32,63,50,75,44,82,62,56,62,39,22,44,38,36,37,41,51,84,54,71,34,37,35,43,40,37,26,47,46,73,90,76,65,84,71,84,74,74,66,54,52,47,30,43,28,37,49,93,83,40,39,33,38,40,50,98,70,69,42,81,54,86,71,94,63,80,54,38,23,40,34,42,35,38,34,48,79,65,17,32,42,35,34,28,28,58,67,76,48,39,78,60,46,40,48,61,47,85,77,88,53,34,33,24,42,33,39,32,34,35,84,46,75,64,50,42,32,44,56,52,77,81,76,104,123,66,68,62,48,55,52,49,48,48,54,52,48,51,56,54,57,72,66,52,77,75,64,69,70,62,44,57,62,48,46,58,48,52,64,48,39,51,64,60,54,57,52,52,53,36,43,56,73,74,23,60,43,87,66,36,50,26,70,91,57,36,35,87,61,49,39,62,42,94,86,22,37,34,39,29,51,53,78,76,78,62,79,72,79,62,54,83,72,76,73,62,72,69,41,40,34,34,33,62,50,75,45,82,64,54,64,39,23,43,39,35,36,40,53,86,52,69,33,37,35,44,40,37,27,47,45,73,90,77,65,84,71,85,72,75,66,55,53,46,30,45,30,37,50,92,83,40,39,32,39,39,50,98,70,67,41,81,53,86,72,96,63,82,52,39,24,40,34,42,38,37,33,49,78,66,17,34,41,37,32,29,28,59,64,75,46,38,77,61,46,39,48,62,49,83,77,89,52,33,32,23,43,33,39,30,35,34,85,47,77,63,52,40,32,44,54,52,77,79,76,104

Sequence (444 aa):
MPDMKLLSEVKRIHHIYESREVPAVCFSQLQREVYHLPPLESALEKIQQKFRAEVTLDPHTADPHLCVSKDKRSVTLRKRRSKVLQREQRIPFDLEVLGSQEFHAGRHYWEVQVNDKPSWAIGLCSHSPSSRGQQQPRRWTIHLQDGDYVAGGACPVVLTLKRKPRGIGVYLDWELGQISFYNLSDNSHLHSFQETFSHSLKPYFCVGPDSIPLSLCGLADLMPDMKLLSEVKRIHHIYESREVPAVCFSQLQREVYHLPPLESALEKIQQKFRAEVTLDPHTADPHLCVSKDKRSVTLRKRRSKVLQREQRIPFDLEVLGSQEFHAGRHYWEVQVNDKPSWAIGLCSHSPSSRGQQQPRRWTIHLQDGDYVAGGACPVVLTLKRKPRGIGVYLDWELGQISFYNLSDNSHLHSFQETFSHSLKPYFCVGPDSIPLSLCGLADL

Secondary structure (DSSP, 8-state):
--HHHHHHHHHHHHHHHHHS---THHHHHHHHHHHTS--HHHHHHHHHHHHB----B-GGGS-TTEEE-TTS-EEEE-----SSTTSS----S-EEEEBS--BSSSEEEEEEE-TT-SSEEEEEEEE-SS--S-----EEEEEEETTEEEEESSS-EEE--SS--SEEEEEEETTTTEEEEEETTTTEEEEEEE----SEEEEEEEE-S-SSPEEEPPGGG-/--HHHHHHHHHHHHHHHHHS---THHHHHHHHHHHTS--HHHHHHHHHHHHB----B-GGGS-TTEEE-TTS-EEEE-----SSS-SS----S-EEEEBS--BSSSEEEEEEE-TT-SSEEEEEEEE-SS--S-----EEEEEEETTEEEEESSS-EEE--SS--SEEEEEEETTTTEEEEEETTTTEEEEEEE----SEEEEEEEE-S-SSPEEEPPGGG-

Nearest PDB structures (foldseek):
  7y3a-assembly1_B  TM=7.972E-01  e=7.047E-15  Homo sapiens
  7qs2-assembly1_A  TM=8.116E-01  e=1.092E-14  Homo sapiens
  7y3a-assembly2_C  TM=7.991E-01  e=2.625E-14  Homo sapiens
  8pd4-assembly1_B  TM=7.110E-01  e=4.546E-15  Homo sapiens
  7qs4-assembly4_D  TM=7.419E-01  e=2.097E-10  Homo sapiens